Protein AF-A0A7X6W553-F1 (afdb_monomer)

Solvent-accessible surface area (backbone atoms only — not comparable to full-atom values): 21165 Å² total; per-residue (Å²): 138,84,84,76,82,78,88,76,94,62,98,65,88,68,79,84,73,53,42,66,28,44,34,28,26,66,78,38,63,44,41,37,35,33,78,38,56,78,86,68,76,78,44,33,66,35,74,41,71,69,78,64,87,86,48,66,31,33,36,40,68,62,33,72,60,59,54,52,56,39,52,49,51,41,48,56,46,36,59,49,43,71,76,43,79,86,41,65,69,61,46,54,59,47,50,51,53,36,52,54,33,46,55,48,46,48,49,30,47,49,54,52,29,51,31,37,57,71,68,26,40,39,63,48,63,41,47,49,64,56,32,48,53,46,52,50,39,26,47,73,75,31,45,52,22,65,56,55,17,62,76,69,74,50,68,59,50,56,49,43,25,47,51,53,15,58,76,72,73,44,93,67,51,66,60,59,41,62,50,77,66,47,86,94,47,46,66,74,62,48,69,72,44,59,44,58,63,34,50,28,49,54,41,48,46,37,46,52,35,63,67,40,70,78,34,69,78,45,56,62,48,26,42,58,63,29,46,48,50,50,49,50,53,51,50,34,50,68,73,31,35,46,62,60,41,60,39,77,48,80,77,50,59,81,82,37,65,87,54,89,48,72,84,24,72,36,41,45,51,50,44,55,50,54,55,50,51,51,51,51,54,52,47,51,68,62,46,75,78,54,79,90,70,89,72,85,90,84,79,83,89,66,85,76,72,51,74,58,41,52,57,53,47,70,61,51,40,63,54,38,53,55,19,52,53,29,46,72,46,101,37,75,67,46,22,53,52,11,54,50,49,43,51,52,52,48,51,52,52,52,53,34,29,74,74,63,69,28,59,86,82,59,79,58,66,77,73,63,70,85,80,83,126

Nearest PDB structures (foldseek):
  7xgf-assembly2_D  TM=3.061E-01  e=1.290E+00  synthetic construct
  3f3f-assembly1_D  TM=1.150E-01  e=9.576E-02  Saccharomyces cerevisiae
  3f3p-assembly3_K  TM=1.066E-01  e=3.256E-01  Saccharomyces cerevisiae

Sequence (373 aa):
MIMLSAFSGSSDRQPDNRRVALLKSLTTNNRFYLLVDPDSGLKNADTIERFPEESVLGIAYPCLEDGLNDFAIIRSTFETLDQFPDDEELRTELMEIIADAQRKLVLRLEELRDRISDGQAHFLGTDLEEFKGHIVNLATKGVPRKTLDSMMKLDIFETVASTEALLKGDFAPEFVYIYEPLPENPLDELLQMPPRPFIGRIFDDVLKSVLAEENYGDRHIFDRNVFQKFVALMFVNYATTDPVFYGTNKADYGVSADKDMDQTPLYVAVGKALRLLERQRQQELQGQGESPQEAPSAAADAPELSPTDQLVLARLLPICDTARILVTLDNGRARECGEYILREVHHLFTDLQEIGVMSSGAPSPVEQDYRDE

Radius of gyration: 24.52 Å; Cα contacts (8 Å, |Δi|>4): 426; chains: 1; bounding box: 60×55×69 Å

Structure (mmCIF, N/CA/C/O backbone):
data_AF-A0A7X6W553-F1
#
_entry.id   AF-A0A7X6W553-F1
#
loop_
_atom_site.group_PDB
_atom_site.id
_atom_site.type_symbol
_atom_site.label_atom_id
_atom_site.label_alt_id
_atom_site.label_comp_id
_atom_site.label_asym_id
_atom_site.label_entity_id
_atom_site.label_seq_id
_atom_site.pdbx_PDB_ins_code
_atom_site.Cartn_x
_atom_site.Cartn_y
_atom_site.Cartn_z
_atom_site.occupancy
_atom_site.B_iso_or_equiv
_atom_site.auth_seq_id
_atom_site.auth_comp_id
_atom_site.auth_asym_id
_atom_site.auth_atom_id
_atom_site.pdbx_PDB_model_num
ATOM 1 N N . MET A 1 1 ? 7.624 18.822 22.756 1.00 33.53 1 MET A N 1
ATOM 2 C CA . MET A 1 1 ? 7.586 17.651 23.656 1.00 33.53 1 MET A CA 1
ATOM 3 C C . MET A 1 1 ? 6.146 17.483 24.118 1.00 33.53 1 MET A C 1
ATOM 5 O O . MET A 1 1 ? 5.726 18.156 25.049 1.00 33.53 1 MET A O 1
ATOM 9 N N . ILE A 1 2 ? 5.360 16.712 23.367 1.00 33.88 2 ILE A N 1
ATOM 10 C CA . ILE A 1 2 ? 3.955 16.433 23.687 1.00 33.88 2 ILE A CA 1
ATOM 11 C C . ILE A 1 2 ? 3.977 15.310 24.728 1.00 33.88 2 ILE A C 1
ATOM 13 O O . ILE A 1 2 ? 4.440 14.213 24.427 1.00 33.88 2 ILE A O 1
ATOM 17 N N . MET A 1 3 ? 3.571 15.601 25.966 1.00 29.91 3 MET A N 1
ATOM 18 C CA . MET A 1 3 ? 3.356 14.566 26.979 1.00 29.91 3 MET A CA 1
ATOM 19 C C . MET A 1 3 ? 2.034 13.866 26.665 1.00 29.91 3 MET A C 1
ATOM 21 O O . MET A 1 3 ? 0.974 14.360 27.033 1.00 29.91 3 MET A O 1
ATOM 25 N N . LEU A 1 4 ? 2.108 12.730 25.974 1.00 46.38 4 LEU A N 1
ATOM 26 C CA . LEU A 1 4 ? 1.035 11.741 25.985 1.00 46.38 4 LEU A CA 1
ATOM 27 C C . LEU A 1 4 ? 1.175 10.958 27.292 1.00 46.38 4 LEU A C 1
ATOM 29 O O . LEU A 1 4 ? 2.243 10.425 27.600 1.00 46.38 4 LEU A O 1
ATOM 33 N N . SER A 1 5 ? 0.135 11.002 28.117 1.00 39.00 5 SER A N 1
ATOM 34 C CA . SER A 1 5 ? 0.134 10.446 29.466 1.00 39.00 5 SER A CA 1
ATOM 35 C C . SER A 1 5 ? 0.414 8.945 29.466 1.00 39.00 5 SER A C 1
ATOM 37 O O . SER A 1 5 ? -0.262 8.166 28.799 1.00 39.00 5 SER A O 1
ATOM 39 N N . ALA A 1 6 ? 1.400 8.545 30.269 1.00 42.78 6 ALA A N 1
ATOM 40 C CA . ALA A 1 6 ? 1.657 7.155 30.604 1.00 42.78 6 ALA A CA 1
ATOM 41 C C . ALA A 1 6 ? 0.469 6.563 31.383 1.00 42.78 6 ALA A C 1
ATOM 43 O O . ALA A 1 6 ? -0.062 7.186 32.304 1.00 42.78 6 ALA A O 1
ATOM 44 N N . PHE A 1 7 ? 0.083 5.348 30.998 1.00 49.06 7 PHE A N 1
ATOM 45 C CA . PHE A 1 7 ? -1.003 4.556 31.567 1.00 49.06 7 PHE A CA 1
ATOM 46 C C . PHE A 1 7 ? -0.912 4.448 33.099 1.00 49.06 7 PHE A C 1
ATOM 48 O O . PHE A 1 7 ? 0.027 3.857 33.632 1.00 49.06 7 PHE A O 1
ATOM 55 N N . SER A 1 8 ? -1.922 4.952 33.817 1.00 39.03 8 SER A N 1
ATOM 56 C CA . SER A 1 8 ? -2.126 4.646 35.236 1.00 39.03 8 SER A CA 1
ATOM 57 C C . SER A 1 8 ? -3.220 3.588 35.384 1.00 39.03 8 SER A C 1
ATOM 59 O O . SER A 1 8 ? -4.385 3.842 35.074 1.00 39.03 8 SER A O 1
ATOM 61 N N . GLY A 1 9 ? -2.853 2.405 35.874 1.00 45.38 9 GLY A N 1
ATOM 62 C CA . GLY A 1 9 ? -3.803 1.351 36.215 1.00 45.38 9 GLY A CA 1
ATOM 63 C C . GLY A 1 9 ? -4.669 1.755 37.408 1.00 45.38 9 GLY A C 1
ATOM 64 O O . GLY A 1 9 ? -4.201 1.757 38.544 1.00 45.38 9 GLY A O 1
ATOM 65 N N . SER A 1 10 ? -5.939 2.071 37.162 1.00 38.12 10 SER A N 1
ATOM 66 C CA . SER A 1 10 ? -6.980 2.050 38.190 1.00 38.12 10 SER A CA 1
ATOM 67 C C . SER A 1 10 ? -8.259 1.462 37.600 1.00 38.12 10 SER A C 1
ATOM 69 O O . SER A 1 10 ? -8.643 1.771 36.475 1.00 38.12 10 SER A O 1
ATOM 71 N N . SER A 1 11 ? -8.865 0.539 38.339 1.00 43.06 11 SER A N 1
ATOM 72 C CA . SER A 1 11 ? -9.941 -0.364 37.926 1.00 43.06 11 SER A CA 1
ATOM 73 C C . SER A 1 11 ? -11.335 0.276 37.907 1.00 43.06 11 SER A C 1
ATOM 75 O O . SER A 1 11 ? -12.317 -0.401 38.200 1.00 43.06 11 SER A O 1
ATOM 77 N N . ASP A 1 12 ? -11.433 1.554 37.548 1.00 45.81 12 ASP A N 1
ATOM 78 C CA . ASP A 1 12 ? -12.690 2.183 37.144 1.00 45.81 12 ASP A CA 1
ATOM 79 C C . ASP A 1 12 ? -12.645 2.330 35.624 1.00 45.81 12 ASP A C 1
ATOM 81 O O . ASP A 1 12 ? -11.841 3.098 35.094 1.00 45.81 12 ASP A O 1
ATOM 85 N N . ARG A 1 13 ? -13.473 1.562 34.899 1.00 58.28 13 ARG A N 1
ATOM 86 C CA . ARG A 1 13 ? -13.620 1.691 33.439 1.00 58.28 13 ARG A CA 1
ATOM 87 C C . ARG A 1 13 ? -14.301 3.023 33.131 1.00 58.28 13 ARG A C 1
ATOM 89 O O . ARG A 1 13 ? -15.492 3.064 32.826 1.00 58.28 13 ARG A O 1
ATOM 96 N N . GLN A 1 14 ? -13.551 4.116 33.233 1.00 65.31 14 GLN A N 1
ATOM 97 C CA . GLN A 1 14 ? -13.945 5.366 32.611 1.00 65.31 14 GLN A CA 1
ATOM 98 C C . GLN A 1 14 ? -14.180 5.096 31.119 1.00 65.31 14 GLN A C 1
ATOM 100 O O . GLN A 1 14 ? -13.409 4.349 30.506 1.00 65.31 14 GLN A O 1
ATOM 105 N N . PRO A 1 15 ? -15.261 5.642 30.538 1.00 80.06 15 PRO A N 1
ATOM 106 C CA . PRO A 1 15 ? -15.496 5.527 29.109 1.00 80.06 15 PRO A CA 1
ATOM 107 C C . PRO A 1 15 ? -14.290 6.097 28.356 1.00 80.06 15 PRO A C 1
ATOM 109 O O . PRO A 1 15 ? -13.812 7.189 28.663 1.00 80.06 15 PRO A O 1
ATOM 112 N N . ASP A 1 16 ? -13.779 5.326 27.396 1.00 88.94 16 ASP A N 1
ATOM 113 C CA . ASP A 1 16 ? -12.673 5.752 26.546 1.00 88.94 16 ASP A CA 1
ATOM 114 C C . ASP A 1 16 ? -13.148 6.862 25.603 1.00 88.94 16 ASP A C 1
ATOM 116 O O . ASP A 1 16 ? -13.766 6.605 24.568 1.00 88.94 16 ASP A O 1
ATOM 120 N N . ASN A 1 17 ? -12.857 8.102 25.991 1.00 91.31 17 ASN A N 1
ATOM 121 C CA . ASN A 1 17 ? -13.250 9.305 25.266 1.00 91.31 17 ASN A CA 1
ATOM 122 C C . ASN A 1 17 ? -12.250 9.697 24.166 1.00 91.31 17 ASN A C 1
ATOM 124 O O . ASN A 1 17 ? -12.419 10.749 23.548 1.00 91.31 17 ASN A O 1
ATOM 128 N N . ARG A 1 18 ? -11.202 8.897 23.917 1.00 94.88 18 ARG A N 1
ATOM 129 C CA . ARG A 1 18 ? -10.254 9.164 22.827 1.00 94.88 18 ARG A CA 1
ATOM 130 C C . ARG A 1 18 ? -10.969 9.101 21.487 1.00 94.88 18 ARG A C 1
ATOM 132 O O . ARG A 1 18 ? -11.851 8.264 21.275 1.00 94.88 18 ARG A O 1
ATOM 139 N N . ARG A 1 19 ? -10.567 9.969 20.566 1.00 94.81 19 ARG A N 1
ATOM 140 C CA . ARG A 1 19 ? -11.129 10.057 19.211 1.00 94.81 19 ARG A CA 1
ATOM 141 C C . ARG A 1 19 ? -10.132 9.557 18.178 1.00 94.81 19 ARG A C 1
ATOM 143 O O . ARG A 1 19 ? -8.942 9.469 18.456 1.00 94.81 19 ARG A O 1
ATOM 150 N N . VAL A 1 20 ? -10.610 9.246 16.981 1.00 95.62 20 VAL A N 1
ATOM 151 C CA . VAL A 1 20 ? -9.743 8.827 15.876 1.00 95.62 20 VAL A CA 1
ATOM 152 C C . VAL A 1 20 ? -9.175 10.057 15.177 1.00 95.62 20 VAL A C 1
ATOM 154 O O . VAL A 1 20 ? -9.920 10.966 14.817 1.00 95.62 20 VAL A O 1
ATOM 157 N N . ALA A 1 21 ? -7.866 10.060 14.939 1.00 94.94 21 ALA A N 1
ATOM 158 C CA . ALA A 1 21 ? -7.210 11.027 14.074 1.00 94.94 21 ALA A CA 1
ATOM 159 C C . ALA A 1 21 ? -6.396 10.324 12.982 1.00 94.94 21 ALA A C 1
ATOM 161 O O . ALA A 1 21 ? -5.685 9.361 13.264 1.00 94.94 21 ALA A O 1
ATOM 162 N N . LEU A 1 22 ? -6.476 10.830 11.748 1.00 95.38 22 LEU A N 1
ATOM 163 C CA . LEU A 1 22 ? -5.535 10.502 10.675 1.00 95.38 22 LEU A CA 1
ATOM 164 C C . LEU A 1 22 ? -4.403 11.526 10.704 1.00 95.38 22 LEU A C 1
ATOM 166 O O . LEU A 1 22 ? -4.621 12.685 10.350 1.00 95.38 22 LEU A O 1
ATOM 170 N N . LEU A 1 23 ? -3.216 11.109 11.128 1.00 95.31 23 LEU A N 1
ATOM 171 C CA . LEU A 1 23 ? -2.047 11.984 11.239 1.00 95.31 23 LEU A CA 1
ATOM 172 C C . LEU A 1 23 ? -1.031 11.646 10.153 1.00 95.31 23 LEU A C 1
ATOM 174 O O . LEU A 1 23 ? -1.025 10.530 9.638 1.00 95.31 23 LEU A O 1
ATOM 178 N N . LYS A 1 24 ? -0.160 12.599 9.819 1.00 95.50 24 LYS A N 1
ATOM 179 C CA . LYS A 1 24 ? 0.941 12.426 8.865 1.00 95.50 24 LYS A CA 1
ATOM 180 C C . LYS A 1 24 ? 2.297 12.607 9.552 1.00 95.50 24 LYS A C 1
ATOM 182 O O . LYS A 1 24 ? 2.497 13.587 10.258 1.00 95.50 24 LYS A O 1
ATOM 187 N N . SER A 1 25 ? 3.242 11.707 9.309 1.00 95.06 25 SER A N 1
ATOM 188 C CA . SER A 1 25 ? 4.642 11.851 9.727 1.00 95.06 25 SER A CA 1
ATOM 189 C C . SER A 1 25 ? 5.377 12.858 8.835 1.00 95.06 25 SER A C 1
ATOM 191 O O . SER A 1 25 ? 5.298 12.766 7.610 1.00 95.06 25 SER A O 1
ATOM 193 N N . LEU A 1 26 ? 6.120 13.801 9.421 1.00 94.25 26 LEU A N 1
ATOM 194 C CA . LEU A 1 26 ? 7.012 14.707 8.684 1.00 94.25 26 LEU A CA 1
ATOM 195 C C . LEU A 1 26 ? 8.190 13.960 8.071 1.00 94.25 26 LEU A C 1
ATOM 197 O O . LEU A 1 26 ? 8.606 14.281 6.961 1.00 94.25 26 LEU A O 1
ATOM 201 N N . THR A 1 27 ? 8.729 12.983 8.798 1.00 92.31 27 THR A N 1
ATOM 202 C CA . THR A 1 27 ? 9.955 12.285 8.408 1.00 92.31 27 THR A CA 1
ATOM 203 C C . THR A 1 27 ? 9.730 11.371 7.209 1.00 92.31 27 THR A C 1
ATOM 205 O O . THR A 1 27 ? 10.542 11.342 6.292 1.00 92.31 27 THR A O 1
ATOM 208 N N . THR A 1 28 ? 8.621 10.638 7.202 1.00 93.88 28 THR A N 1
ATOM 209 C CA . THR A 1 28 ? 8.372 9.552 6.238 1.00 93.88 28 THR A CA 1
ATOM 210 C C . THR A 1 28 ? 7.208 9.847 5.301 1.00 93.88 28 THR A C 1
ATOM 212 O O . THR A 1 28 ? 6.971 9.109 4.351 1.00 93.88 28 THR A O 1
ATOM 215 N N . ASN A 1 29 ? 6.442 10.910 5.572 1.00 93.31 29 ASN A N 1
ATOM 216 C CA . ASN A 1 29 ? 5.175 11.216 4.909 1.00 93.31 29 ASN A CA 1
ATOM 217 C C . ASN A 1 29 ? 4.116 10.103 5.000 1.00 93.31 29 ASN A C 1
ATOM 219 O O . ASN A 1 29 ? 3.092 10.202 4.316 1.00 93.31 29 ASN A O 1
ATOM 223 N N . ASN A 1 30 ? 4.316 9.075 5.833 1.00 95.00 30 ASN A N 1
ATOM 224 C CA . ASN A 1 30 ? 3.291 8.076 6.113 1.00 95.00 30 ASN A CA 1
ATOM 225 C C . ASN A 1 30 ? 2.135 8.691 6.879 1.00 95.00 30 ASN A C 1
ATOM 227 O O . ASN A 1 30 ? 2.330 9.543 7.752 1.00 95.00 30 ASN A O 1
ATOM 231 N N . ARG A 1 31 ? 0.933 8.218 6.564 1.00 95.06 31 ARG A N 1
ATOM 232 C CA . ARG A 1 31 ? -0.252 8.484 7.358 1.00 95.06 31 ARG A CA 1
ATOM 233 C C . ARG A 1 31 ? -0.656 7.236 8.116 1.00 95.06 31 ARG A C 1
ATOM 235 O O . ARG A 1 31 ? -0.542 6.135 7.590 1.00 95.06 31 ARG A O 1
ATOM 242 N N . PHE A 1 32 ? -1.134 7.435 9.336 1.00 96.62 32 PHE A N 1
ATOM 243 C CA . PHE A 1 32 ? -1.727 6.378 10.144 1.00 96.62 32 PHE A CA 1
ATOM 244 C C . PHE A 1 32 ? -2.923 6.922 10.912 1.00 96.62 32 PHE A C 1
ATOM 246 O O . PHE A 1 32 ? -2.937 8.082 11.343 1.00 96.62 32 PHE A O 1
ATOM 253 N N . TYR A 1 33 ? -3.907 6.055 11.108 1.00 96.38 33 TYR A N 1
ATOM 254 C CA . TYR A 1 33 ? -4.983 6.283 12.055 1.00 96.38 33 TYR A CA 1
ATOM 255 C C . TYR A 1 33 ? -4.516 5.955 13.473 1.00 96.38 33 TYR A C 1
ATOM 257 O O . TYR A 1 33 ? -3.865 4.936 13.698 1.00 96.38 33 TYR A O 1
ATOM 265 N N . LEU A 1 34 ? -4.871 6.803 14.433 1.00 96.69 34 LEU A N 1
ATOM 266 C CA . LEU A 1 34 ? -4.504 6.666 15.842 1.00 96.69 34 LEU A CA 1
ATOM 267 C C . LEU A 1 34 ? -5.656 7.141 16.736 1.00 96.69 34 LEU A C 1
ATOM 269 O O . LEU A 1 34 ? -6.391 8.060 16.371 1.00 96.69 34 LEU A O 1
ATOM 273 N N . LEU A 1 35 ? -5.789 6.547 17.923 1.00 96.94 35 LEU A N 1
ATOM 274 C CA . LEU A 1 35 ? -6.622 7.089 18.997 1.00 96.94 35 LEU A CA 1
ATOM 275 C C . LEU A 1 35 ? -5.865 8.203 19.725 1.00 96.94 35 LEU A C 1
ATOM 277 O O . LEU A 1 35 ? -4.806 7.964 20.301 1.00 96.94 35 LEU A O 1
ATOM 281 N N . VAL A 1 36 ? -6.412 9.415 19.706 1.00 95.38 36 VAL A N 1
ATOM 282 C CA . VAL A 1 36 ? -5.812 10.595 20.337 1.00 95.38 36 VAL A CA 1
ATOM 283 C C . VAL A 1 36 ? -6.658 11.085 21.503 1.00 95.38 36 VAL A C 1
ATOM 285 O O . VAL A 1 36 ? -7.893 11.080 21.446 1.00 95.38 36 VAL A O 1
ATOM 288 N N . ASP A 1 37 ? -5.982 11.545 22.555 1.00 93.44 37 ASP A N 1
ATOM 289 C CA . ASP A 1 37 ? -6.641 12.201 23.680 1.00 93.44 37 ASP A CA 1
ATOM 290 C C . ASP A 1 37 ? -7.328 13.492 23.208 1.00 93.44 37 ASP A C 1
ATOM 292 O O . ASP A 1 37 ? -6.720 14.258 22.445 1.00 93.44 37 ASP A O 1
ATOM 296 N N . PRO A 1 38 ? -8.563 13.782 23.662 1.00 89.50 38 PRO A N 1
ATOM 297 C CA . PRO A 1 38 ? -9.272 15.009 23.293 1.00 89.50 38 PRO A CA 1
ATOM 298 C C . PRO A 1 38 ? -8.474 16.282 23.603 1.00 89.50 38 PRO A C 1
ATOM 300 O O . PRO A 1 38 ? -8.513 17.240 22.832 1.00 89.50 38 PRO A O 1
ATOM 303 N N . ASP A 1 39 ? -7.693 16.256 24.686 1.00 92.31 39 ASP A N 1
ATOM 304 C CA . ASP A 1 39 ? -6.893 17.388 25.166 1.00 92.31 39 ASP A CA 1
ATOM 305 C C . ASP A 1 39 ? -5.498 17.480 24.519 1.00 92.31 39 ASP A C 1
ATOM 307 O O . ASP A 1 39 ? -4.747 18.415 24.792 1.00 92.31 39 ASP A O 1
ATOM 311 N N . SER A 1 40 ? -5.132 16.541 23.634 1.00 91.38 40 SER A N 1
ATOM 312 C CA . SER A 1 40 ? -3.814 16.523 22.971 1.00 91.38 40 SER A CA 1
ATOM 313 C C . SER A 1 40 ? -3.586 17.704 22.020 1.00 91.38 40 SER A C 1
ATOM 315 O O . SER A 1 40 ? -2.450 17.989 21.642 1.00 91.38 40 SER A O 1
ATOM 317 N N . GLY A 1 41 ? -4.665 18.369 21.593 1.00 92.38 41 GLY A N 1
ATOM 318 C CA . GLY A 1 41 ? -4.642 19.417 20.573 1.00 92.38 41 GLY A CA 1
ATOM 319 C C . GLY A 1 41 ? -4.446 18.905 19.140 1.00 92.38 41 GLY A C 1
ATOM 320 O O . GLY A 1 41 ? -4.567 19.703 18.214 1.00 92.38 41 GLY A O 1
ATOM 321 N N . LEU A 1 42 ? -4.196 17.604 18.948 1.00 93.88 42 LEU A N 1
ATOM 322 C CA . LEU A 1 42 ? -4.029 16.983 17.633 1.00 93.88 42 LEU A CA 1
ATOM 323 C C . LEU A 1 42 ? -5.371 16.875 16.914 1.00 93.88 42 LEU A C 1
ATOM 325 O O . LEU A 1 42 ? -6.369 16.459 17.510 1.00 93.88 42 LEU A O 1
ATOM 329 N N . LYS A 1 43 ? -5.391 17.222 15.628 1.00 92.81 43 LYS A N 1
ATOM 330 C CA . LYS A 1 43 ? -6.551 17.196 14.732 1.00 92.81 43 LYS A CA 1
ATOM 331 C C . LYS A 1 43 ? -6.355 16.257 13.547 1.00 92.81 43 LYS A C 1
ATOM 333 O O . LYS A 1 43 ? -5.265 15.776 13.264 1.00 92.81 43 LYS A O 1
ATOM 338 N N . ASN A 1 44 ? -7.453 15.980 12.848 1.00 91.25 44 ASN A N 1
ATOM 339 C CA . ASN A 1 44 ? -7.401 15.230 11.599 1.00 91.25 44 ASN A CA 1
ATOM 340 C C . ASN A 1 44 ? -6.557 15.954 10.554 1.00 91.25 44 ASN A C 1
ATOM 342 O O . ASN A 1 44 ? -6.639 17.172 10.429 1.00 91.25 44 ASN A O 1
ATOM 346 N N . ALA A 1 45 ? -5.789 15.183 9.787 1.00 90.50 45 ALA A N 1
ATOM 347 C CA . ALA A 1 45 ? -4.824 15.661 8.803 1.00 90.50 45 ALA A CA 1
ATOM 348 C C . ALA A 1 45 ? -3.667 16.504 9.376 1.00 90.50 45 ALA A C 1
ATOM 350 O O . ALA A 1 45 ? -2.874 17.038 8.595 1.00 90.50 45 ALA A O 1
ATOM 351 N N . ASP A 1 46 ? -3.518 16.586 10.704 1.00 94.62 46 ASP A N 1
ATOM 352 C CA . ASP A 1 46 ? -2.336 17.197 11.302 1.00 94.62 46 ASP A CA 1
ATOM 353 C C . ASP A 1 46 ? -1.077 16.414 10.943 1.00 94.62 46 ASP A C 1
ATOM 355 O O . ASP A 1 46 ? -1.082 15.224 10.609 1.00 94.62 46 ASP A O 1
ATOM 359 N N . THR A 1 47 ? 0.034 17.128 11.021 1.00 95.69 47 THR A N 1
ATOM 360 C CA . THR A 1 47 ? 1.352 16.607 10.715 1.00 95.69 47 THR A CA 1
ATOM 361 C C . THR A 1 47 ? 2.205 16.634 11.980 1.00 95.69 47 THR A C 1
ATOM 363 O O . THR A 1 47 ? 2.296 17.658 12.655 1.00 95.69 47 THR A O 1
ATOM 366 N N . ILE A 1 48 ? 2.811 15.498 12.309 1.00 96.06 48 ILE A N 1
ATOM 367 C CA . ILE A 1 48 ? 3.636 15.290 13.501 1.00 96.06 48 ILE A CA 1
ATOM 368 C C . ILE A 1 48 ? 5.053 14.900 13.092 1.00 96.06 48 ILE A C 1
ATOM 370 O O . ILE A 1 48 ? 5.267 14.379 12.003 1.00 96.06 48 ILE A O 1
ATOM 374 N N . GLU A 1 49 ? 6.030 15.130 13.965 1.00 94.50 49 GLU A N 1
ATOM 375 C CA . GLU A 1 49 ? 7.423 14.767 13.681 1.00 94.50 49 GLU A CA 1
ATOM 376 C C . GLU A 1 49 ? 7.589 13.251 13.510 1.00 94.50 49 GLU A C 1
ATOM 378 O O . GLU A 1 49 ? 8.046 12.797 12.466 1.00 94.50 49 GLU A O 1
ATOM 383 N N . ARG A 1 50 ? 7.144 12.469 14.503 1.00 93.00 50 ARG A N 1
ATOM 384 C CA . ARG A 1 50 ? 7.190 11.002 14.500 1.00 93.00 50 ARG A CA 1
ATOM 385 C C . ARG A 1 50 ? 6.031 10.441 15.322 1.00 93.00 50 ARG A C 1
ATOM 387 O O . ARG A 1 50 ? 5.654 11.030 16.336 1.00 93.00 50 ARG A O 1
ATOM 394 N N . PHE A 1 51 ? 5.489 9.294 14.912 1.00 94.81 51 PHE A N 1
ATOM 395 C CA . PHE A 1 51 ? 4.519 8.559 15.728 1.00 94.81 51 PHE A CA 1
ATOM 396 C C . PHE A 1 51 ? 5.205 7.919 16.944 1.00 94.81 51 PHE A C 1
ATOM 398 O O . PHE A 1 51 ? 6.303 7.371 16.775 1.00 94.81 51 PHE A O 1
ATOM 405 N N . PRO A 1 52 ? 4.579 7.934 18.137 1.00 92.50 52 PRO A N 1
ATOM 406 C CA . PRO A 1 52 ? 5.134 7.272 19.314 1.00 92.50 52 PRO A CA 1
ATOM 407 C C . PRO A 1 52 ? 5.392 5.782 19.054 1.00 92.50 52 PRO A C 1
ATOM 409 O O . PRO A 1 52 ? 4.639 5.131 18.331 1.00 92.50 52 PRO A O 1
ATOM 412 N N . GLU A 1 53 ? 6.462 5.243 19.637 1.00 89.50 53 GLU A N 1
ATOM 413 C CA . GLU A 1 53 ? 6.871 3.846 19.413 1.00 89.50 53 GLU A CA 1
ATOM 414 C C . GLU A 1 53 ? 5.847 2.859 19.990 1.00 89.50 53 GLU A C 1
ATOM 416 O O . GLU A 1 53 ? 5.580 1.828 19.398 1.00 89.50 53 GLU A O 1
ATOM 421 N N . GLU A 1 54 ? 5.167 3.214 21.078 1.00 90.00 54 GLU A N 1
ATOM 422 C CA . GLU A 1 54 ? 4.184 2.322 21.703 1.00 90.00 54 GLU A CA 1
ATOM 423 C C . GLU A 1 54 ? 2.765 2.443 21.139 1.00 90.00 54 GLU A C 1
ATOM 425 O O . GLU A 1 54 ? 1.864 1.725 21.575 1.00 90.00 54 GLU A O 1
ATOM 430 N N . SER A 1 55 ? 2.530 3.334 20.176 1.00 93.81 55 SER A N 1
ATOM 431 C CA . SER A 1 55 ? 1.192 3.556 19.628 1.00 93.81 55 SER A CA 1
ATOM 432 C C . SER A 1 55 ? 0.708 2.377 18.783 1.00 93.81 55 SER A C 1
ATOM 434 O O . SER A 1 55 ? 1.443 1.853 17.951 1.00 93.81 55 SER A O 1
ATOM 436 N N . VAL A 1 56 ? -0.566 2.009 18.951 1.00 96.94 56 VAL A N 1
ATOM 437 C CA . VAL A 1 56 ? -1.277 1.142 18.002 1.00 96.94 56 VAL A CA 1
ATOM 438 C C . VAL A 1 56 ? -1.760 2.000 16.837 1.00 96.94 56 VAL A C 1
ATOM 440 O O . VAL A 1 56 ? -2.472 2.987 17.030 1.00 96.94 56 VAL A O 1
ATOM 443 N N . LEU A 1 57 ? -1.352 1.626 15.631 1.00 97.56 57 LEU A N 1
ATOM 444 C CA . LEU A 1 57 ? -1.540 2.392 14.408 1.00 97.56 57 LEU A CA 1
ATOM 445 C C . LEU A 1 57 ? -2.395 1.614 13.410 1.00 97.56 57 LEU A C 1
ATOM 447 O O . LEU A 1 57 ? -2.201 0.421 13.172 1.00 97.56 57 LEU A O 1
ATOM 451 N N . GLY A 1 58 ? -3.335 2.318 12.795 1.00 96.62 58 GLY A N 1
ATOM 452 C CA . GLY A 1 58 ? -4.215 1.787 11.768 1.00 96.62 58 GLY A CA 1
ATOM 453 C C . GLY A 1 58 ? -3.755 2.175 10.371 1.00 96.62 58 GLY A C 1
ATOM 454 O O . GLY A 1 58 ? -3.565 3.358 10.085 1.00 96.62 58 GLY A O 1
ATOM 455 N N . ILE A 1 59 ? -3.639 1.184 9.495 1.00 94.06 59 ILE A N 1
ATOM 456 C CA . ILE A 1 59 ? -3.461 1.337 8.054 1.00 94.06 59 ILE A CA 1
ATOM 457 C C . ILE A 1 59 ? -4.827 1.087 7.412 1.00 94.06 59 ILE A C 1
ATOM 459 O O . ILE A 1 59 ? -5.329 -0.033 7.409 1.00 94.06 59 ILE A O 1
ATOM 463 N N . ALA A 1 60 ? -5.430 2.141 6.881 1.00 86.62 60 ALA A N 1
ATOM 464 C CA . ALA A 1 60 ? -6.633 2.089 6.052 1.00 86.62 60 ALA A CA 1
ATOM 465 C C . ALA A 1 60 ? -6.462 3.077 4.892 1.00 86.62 60 ALA A C 1
ATOM 467 O O . ALA A 1 60 ? -5.422 3.736 4.793 1.00 86.62 60 ALA A O 1
ATOM 468 N N . TYR A 1 61 ? -7.451 3.211 4.012 1.00 75.12 61 TYR A N 1
ATOM 469 C CA . TYR A 1 61 ? -7.404 4.248 2.981 1.00 75.12 61 TYR A CA 1
ATOM 470 C C . TYR A 1 61 ? -7.202 5.642 3.615 1.00 75.12 61 TYR A C 1
ATOM 472 O O . TYR A 1 61 ? -7.919 5.947 4.567 1.00 75.12 61 TYR A O 1
ATOM 480 N N . PRO A 1 62 ? -6.260 6.497 3.148 1.00 71.75 62 PRO A N 1
ATOM 481 C CA . PRO A 1 62 ? -5.408 6.384 1.951 1.00 71.75 62 PRO A CA 1
ATOM 482 C C . PRO A 1 62 ? -3.931 5.988 2.222 1.00 71.75 62 PRO A C 1
ATOM 484 O O . PRO A 1 62 ? -3.052 6.303 1.426 1.00 71.75 62 PRO A O 1
ATOM 487 N N . CYS A 1 63 ? -3.603 5.336 3.342 1.00 81.06 63 CYS A N 1
ATOM 488 C CA . CYS A 1 63 ? -2.226 5.243 3.861 1.00 81.06 63 CYS A CA 1
ATOM 489 C C . CYS A 1 63 ? -1.196 4.626 2.887 1.00 81.06 63 CYS A C 1
ATOM 491 O O . CYS A 1 63 ? -0.081 5.133 2.790 1.00 81.06 63 CYS A O 1
ATOM 493 N N . LEU A 1 64 ? -1.554 3.569 2.142 1.00 86.75 64 LEU A N 1
ATOM 494 C CA . LEU A 1 64 ? -0.670 2.999 1.111 1.00 86.75 64 LEU A CA 1
ATOM 495 C C . LEU A 1 64 ? -0.622 3.848 -0.169 1.00 86.75 64 LEU A C 1
ATOM 497 O O . LEU A 1 64 ? 0.414 3.896 -0.830 1.00 86.75 64 LEU A O 1
ATOM 501 N N . GLU A 1 65 ? -1.711 4.541 -0.516 1.00 86.75 65 GLU A N 1
ATOM 502 C CA . GLU A 1 65 ? -1.769 5.371 -1.728 1.00 86.75 65 GLU A CA 1
ATOM 503 C C . GLU A 1 65 ? -0.805 6.551 -1.670 1.00 86.75 65 GLU A C 1
ATOM 505 O O . GLU A 1 65 ? -0.337 7.016 -2.704 1.00 86.75 65 GLU A O 1
ATOM 510 N N . ASP A 1 66 ? -0.448 7.007 -0.469 1.00 85.19 66 ASP A N 1
ATOM 511 C CA . ASP A 1 66 ? 0.527 8.080 -0.308 1.00 85.19 66 ASP A CA 1
ATOM 512 C C . ASP A 1 66 ? 1.901 7.730 -0.898 1.00 85.19 66 ASP A C 1
ATOM 514 O O . ASP A 1 66 ? 2.618 8.644 -1.313 1.00 85.19 66 ASP A O 1
ATOM 518 N N . GLY A 1 67 ? 2.246 6.439 -0.990 1.00 86.81 67 GLY A N 1
ATOM 519 C CA . GLY A 1 67 ? 3.448 5.972 -1.681 1.00 86.81 67 GLY A CA 1
ATOM 520 C C . GLY A 1 67 ? 3.390 6.165 -3.198 1.00 86.81 67 GLY A C 1
ATOM 521 O O . GLY A 1 67 ? 4.423 6.430 -3.808 1.00 86.81 67 GLY A O 1
ATOM 522 N N . LEU A 1 68 ? 2.199 6.127 -3.815 1.00 91.56 68 LEU A N 1
ATOM 523 C CA . LEU A 1 68 ? 2.034 6.297 -5.268 1.00 91.56 68 LEU A CA 1
ATOM 524 C C . LEU A 1 68 ? 2.535 7.656 -5.767 1.00 91.56 68 LEU A C 1
ATOM 526 O O . LEU A 1 68 ? 2.948 7.758 -6.918 1.00 91.56 68 LEU A O 1
ATOM 530 N N . ASN A 1 69 ? 2.545 8.683 -4.913 1.00 90.81 69 ASN A N 1
ATOM 531 C CA . ASN A 1 69 ? 3.093 9.991 -5.272 1.00 90.81 69 ASN A CA 1
ATOM 532 C C . ASN A 1 69 ? 4.601 9.918 -5.551 1.00 90.81 69 ASN A C 1
ATOM 534 O O . ASN A 1 69 ? 5.067 10.514 -6.519 1.00 90.81 69 ASN A O 1
ATOM 538 N N . ASP A 1 70 ? 5.354 9.172 -4.737 1.00 93.81 70 ASP A N 1
ATOM 539 C CA . ASP A 1 70 ? 6.800 9.007 -4.914 1.00 93.81 70 ASP A CA 1
ATOM 540 C C . ASP A 1 70 ? 7.093 8.202 -6.201 1.00 93.81 70 ASP A C 1
ATOM 542 O O . ASP A 1 70 ? 7.947 8.594 -6.997 1.00 93.81 70 ASP A O 1
ATOM 546 N N . PHE A 1 71 ? 6.304 7.152 -6.481 1.00 95.12 71 PHE A N 1
ATOM 547 C CA . PHE A 1 71 ? 6.365 6.413 -7.753 1.00 95.12 71 PHE A CA 1
ATOM 548 C C . PHE A 1 71 ? 6.033 7.296 -8.967 1.00 95.12 71 PHE A C 1
ATOM 550 O O . PHE A 1 71 ? 6.718 7.228 -9.987 1.00 95.12 71 PHE A O 1
ATOM 557 N N . ALA A 1 72 ? 5.000 8.138 -8.874 1.00 94.62 72 ALA A N 1
ATOM 558 C CA . ALA A 1 72 ? 4.594 9.041 -9.950 1.00 94.62 72 ALA A CA 1
ATOM 559 C C . ALA A 1 72 ? 5.672 10.083 -10.280 1.00 94.62 72 ALA A C 1
ATOM 561 O O . ALA A 1 72 ? 5.900 10.363 -11.459 1.00 94.62 72 ALA A O 1
ATOM 562 N N . ILE A 1 73 ? 6.366 10.617 -9.267 1.00 96.69 73 ILE A N 1
ATOM 563 C CA . ILE A 1 73 ? 7.523 11.498 -9.478 1.00 96.69 73 ILE A CA 1
ATOM 564 C C . ILE A 1 73 ? 8.579 10.757 -10.302 1.00 96.69 73 ILE A C 1
ATOM 566 O O . ILE A 1 73 ? 8.897 11.208 -11.394 1.00 96.69 73 ILE A O 1
ATOM 570 N N . ILE A 1 74 ? 9.034 9.583 -9.850 1.00 97.62 74 ILE A N 1
ATOM 571 C CA . ILE A 1 74 ? 10.082 8.809 -10.542 1.00 97.62 74 ILE A CA 1
ATOM 572 C C . ILE A 1 74 ? 9.694 8.517 -11.999 1.00 97.62 74 ILE A C 1
ATOM 574 O O . ILE A 1 74 ? 10.477 8.762 -12.917 1.00 97.62 74 ILE A O 1
ATOM 578 N N . ARG A 1 75 ? 8.464 8.044 -12.234 1.00 96.31 75 ARG A N 1
ATOM 579 C CA . ARG A 1 75 ? 7.991 7.709 -13.587 1.00 96.31 75 ARG A CA 1
ATOM 580 C C . ARG A 1 75 ? 7.915 8.916 -14.504 1.00 96.31 75 ARG A C 1
ATOM 582 O O . ARG A 1 75 ? 8.419 8.847 -15.619 1.00 96.31 75 ARG A O 1
ATOM 589 N N . SER A 1 76 ? 7.307 10.008 -14.044 1.00 96.69 76 SER A N 1
ATOM 590 C CA . SER A 1 76 ? 7.191 11.232 -14.850 1.00 96.69 76 SER A CA 1
ATOM 591 C C . SER A 1 76 ? 8.560 11.855 -15.147 1.00 96.69 76 SER A C 1
ATOM 593 O O . SER A 1 76 ? 8.777 12.422 -16.221 1.00 96.69 76 SER A O 1
ATOM 595 N N . THR A 1 77 ? 9.525 11.692 -14.239 1.00 97.62 77 THR A N 1
ATOM 596 C CA . THR A 1 77 ? 10.914 12.078 -14.481 1.00 97.62 77 THR A CA 1
ATOM 597 C C . THR A 1 77 ? 11.562 11.224 -15.574 1.00 97.62 77 THR A C 1
ATOM 599 O O . THR A 1 77 ? 12.153 11.792 -16.492 1.00 97.62 77 THR A O 1
ATOM 602 N N . PHE A 1 78 ? 11.382 9.898 -15.571 1.00 97.56 78 PHE A N 1
ATOM 603 C CA . PHE A 1 78 ? 11.829 9.053 -16.689 1.00 97.56 78 PHE A CA 1
ATOM 604 C C . PHE A 1 78 ? 11.137 9.396 -18.015 1.00 97.56 78 PHE A C 1
ATOM 606 O O . PHE A 1 78 ? 11.800 9.491 -19.039 1.00 97.56 78 PHE A O 1
ATOM 613 N N . GLU A 1 79 ? 9.831 9.668 -18.005 1.00 95.19 79 GLU A N 1
ATOM 614 C CA . GLU A 1 79 ? 9.098 10.107 -19.205 1.00 95.19 79 GLU A CA 1
ATOM 615 C C . GLU A 1 79 ? 9.651 11.406 -19.798 1.00 95.19 79 GLU A C 1
ATOM 617 O O . GLU A 1 79 ? 9.564 11.631 -21.006 1.00 95.19 79 GLU A O 1
ATOM 622 N N . THR A 1 80 ? 10.201 12.271 -18.946 1.00 96.50 80 THR A N 1
ATOM 623 C CA . THR A 1 80 ? 10.885 13.489 -19.382 1.00 96.50 80 THR A CA 1
ATOM 624 C C . THR A 1 80 ? 12.248 13.143 -19.981 1.00 96.50 80 THR A C 1
ATOM 626 O O . THR A 1 80 ? 12.563 13.617 -21.067 1.00 96.50 80 THR A O 1
ATOM 629 N N . LEU A 1 81 ? 13.027 12.267 -19.337 1.00 96.31 81 LEU A N 1
ATOM 630 C CA . LEU A 1 81 ? 14.315 11.791 -19.861 1.00 96.31 81 LEU A CA 1
ATOM 631 C C . LEU A 1 81 ? 14.184 11.135 -21.243 1.00 96.31 81 LEU A C 1
ATOM 633 O O . LEU A 1 81 ? 15.004 11.393 -22.122 1.00 96.31 81 LEU A O 1
ATOM 637 N N . ASP A 1 82 ? 13.127 10.354 -21.465 1.00 94.56 82 ASP A N 1
ATOM 638 C CA . ASP A 1 82 ? 12.856 9.692 -22.746 1.00 94.56 82 ASP A CA 1
ATOM 639 C C . ASP A 1 82 ? 12.598 10.693 -23.891 1.00 94.56 82 ASP A C 1
ATOM 641 O O . ASP A 1 82 ? 12.836 10.384 -25.060 1.00 94.56 82 ASP A O 1
ATOM 645 N N . GLN A 1 83 ? 12.131 11.906 -23.574 1.00 96.81 83 GLN A N 1
ATOM 646 C CA . GLN A 1 83 ? 11.901 12.973 -24.557 1.00 96.81 83 GLN A CA 1
ATOM 647 C C . GLN A 1 83 ? 13.176 13.750 -24.912 1.00 96.81 83 GLN A C 1
ATOM 649 O O . GLN A 1 83 ? 13.223 14.382 -25.969 1.00 96.81 83 GLN A O 1
ATOM 654 N N . PHE A 1 84 ? 14.206 13.689 -24.063 1.00 96.06 84 PHE A N 1
ATOM 655 C CA . PHE A 1 84 ? 15.463 14.426 -24.215 1.00 96.06 84 PHE A CA 1
ATOM 656 C C . PHE A 1 84 ? 16.683 13.501 -24.035 1.00 96.06 84 PHE A C 1
ATOM 658 O O . PHE A 1 84 ? 17.515 13.735 -23.159 1.00 96.06 84 PHE A O 1
ATOM 665 N N . PRO A 1 85 ? 16.829 12.443 -24.858 1.00 93.94 85 PRO A N 1
ATOM 666 C CA . PRO A 1 85 ? 17.830 11.399 -24.630 1.00 93.94 85 PRO A CA 1
ATOM 667 C C . PRO A 1 85 ? 19.285 11.886 -24.726 1.00 93.94 85 PRO A C 1
ATOM 669 O O . PRO A 1 85 ? 20.150 11.284 -24.089 1.00 93.94 85 PRO A O 1
ATOM 672 N N . ASP A 1 86 ? 19.534 12.956 -25.491 1.00 96.81 86 ASP A N 1
ATOM 673 C CA . ASP A 1 86 ? 20.866 13.514 -25.773 1.00 96.81 86 ASP A CA 1
ATOM 674 C C . ASP A 1 86 ? 21.282 14.654 -24.812 1.00 96.81 86 ASP A C 1
ATOM 676 O O . ASP A 1 86 ? 22.374 15.210 -24.954 1.00 96.81 86 ASP A O 1
ATOM 680 N N . ASP A 1 87 ? 20.419 15.045 -23.864 1.00 97.44 87 ASP A N 1
ATOM 681 C CA . ASP A 1 87 ? 20.683 16.135 -22.915 1.00 97.44 87 ASP A CA 1
ATOM 682 C C . ASP A 1 87 ? 21.266 15.596 -21.597 1.00 97.44 87 ASP A C 1
ATOM 684 O O . ASP A 1 87 ? 20.549 15.223 -20.669 1.00 97.44 87 ASP A O 1
ATOM 688 N N . GLU A 1 88 ? 22.597 15.529 -21.523 1.00 96.88 88 GLU A N 1
ATOM 689 C CA . GLU A 1 88 ? 23.320 14.998 -20.357 1.00 96.88 88 GLU A CA 1
ATOM 690 C C . GLU A 1 88 ? 23.236 15.897 -19.109 1.00 96.88 88 GLU A C 1
ATOM 692 O O . GLU A 1 88 ? 23.308 15.403 -17.978 1.00 96.88 88 GLU A O 1
ATOM 697 N N . GLU A 1 89 ? 23.074 17.212 -19.290 1.00 97.25 89 GLU A N 1
ATOM 698 C CA . GLU A 1 89 ? 22.907 18.153 -18.175 1.00 97.25 89 GLU A CA 1
ATOM 699 C C . GLU A 1 89 ? 21.539 17.931 -17.527 1.00 97.25 89 GLU A C 1
ATOM 701 O O . GLU A 1 89 ? 21.464 17.647 -16.329 1.00 97.25 89 GLU A O 1
ATOM 706 N N . LEU A 1 90 ? 20.479 17.909 -18.342 1.00 96.00 90 LEU A N 1
ATOM 707 C CA . LEU A 1 90 ? 19.133 17.569 -17.889 1.00 96.00 90 LEU A CA 1
ATOM 708 C C . LEU A 1 90 ? 19.084 16.162 -17.284 1.00 96.00 90 LEU A C 1
ATOM 710 O O . LEU A 1 90 ? 18.446 15.959 -16.252 1.00 96.00 90 LEU A O 1
ATOM 714 N N . ARG A 1 91 ? 19.783 15.188 -17.887 1.00 96.25 91 ARG A N 1
ATOM 715 C CA . ARG A 1 91 ? 19.880 13.828 -17.343 1.00 96.25 91 ARG A CA 1
ATOM 716 C C . ARG A 1 91 ? 20.406 13.833 -15.916 1.00 96.25 91 ARG A C 1
ATOM 718 O O . ARG A 1 91 ? 19.823 13.177 -15.057 1.00 96.25 91 ARG A O 1
ATOM 725 N N . THR A 1 92 ? 21.477 14.576 -15.665 1.00 97.25 92 THR A N 1
ATOM 726 C CA . THR A 1 92 ? 22.082 14.671 -14.334 1.00 97.25 92 THR A CA 1
ATOM 727 C C . THR A 1 92 ? 21.089 15.246 -13.322 1.00 97.25 92 THR A C 1
ATOM 729 O O . THR A 1 92 ? 20.845 14.619 -12.293 1.00 97.25 92 THR A O 1
ATOM 732 N N . GLU A 1 93 ? 20.445 16.372 -13.641 1.00 97.62 93 GLU A N 1
ATOM 733 C CA . GLU A 1 93 ? 19.467 17.020 -12.752 1.00 97.62 93 GLU A CA 1
ATOM 734 C C . GLU A 1 93 ? 18.250 16.126 -12.457 1.00 97.62 93 GLU A C 1
ATOM 736 O O . GLU A 1 93 ? 17.811 15.990 -11.314 1.00 97.62 93 GLU A O 1
ATOM 741 N N . LEU A 1 94 ? 17.695 15.478 -13.481 1.00 97.31 94 LEU A N 1
ATOM 742 C CA . LEU A 1 94 ? 16.519 14.624 -13.330 1.00 97.31 94 LEU A CA 1
ATOM 743 C C . LEU A 1 94 ? 16.831 13.327 -12.567 1.00 97.31 94 LEU A C 1
ATOM 745 O O . LEU A 1 94 ? 15.997 12.859 -11.789 1.00 97.31 94 LEU A O 1
ATOM 749 N N . MET A 1 95 ? 18.036 12.769 -12.708 1.00 97.62 95 MET A N 1
ATOM 750 C CA . MET A 1 95 ? 18.455 11.625 -11.893 1.00 97.62 95 MET A CA 1
ATOM 751 C C . MET A 1 95 ? 18.602 11.988 -10.407 1.00 97.62 95 MET A C 1
ATOM 753 O O . MET A 1 95 ? 18.322 11.145 -9.554 1.00 97.62 95 MET A O 1
ATOM 757 N N . GLU A 1 96 ? 18.949 13.235 -10.066 1.00 97.88 96 GLU A N 1
ATOM 758 C CA . GLU A 1 96 ? 18.914 13.705 -8.671 1.00 97.88 96 GLU A CA 1
ATOM 759 C C . GLU A 1 96 ? 17.480 13.727 -8.118 1.00 97.88 96 GLU A C 1
ATOM 761 O O . GLU A 1 96 ? 17.248 13.280 -6.994 1.00 97.88 96 GLU A O 1
ATOM 766 N N . ILE A 1 97 ? 16.492 14.146 -8.921 1.00 98.00 97 ILE A N 1
ATOM 767 C CA . ILE A 1 97 ? 15.069 14.101 -8.536 1.00 98.00 97 ILE A CA 1
ATOM 768 C C . ILE A 1 97 ? 14.614 12.657 -8.277 1.00 98.00 97 ILE A C 1
ATOM 770 O O . ILE A 1 97 ? 13.921 12.395 -7.287 1.00 98.00 97 ILE A O 1
ATOM 774 N N . ILE A 1 98 ? 15.020 11.713 -9.132 1.00 98.06 98 ILE A N 1
ATOM 775 C CA . ILE A 1 98 ? 14.735 10.283 -8.945 1.00 98.06 98 ILE A CA 1
ATOM 776 C C . ILE A 1 98 ? 15.368 9.779 -7.645 1.00 98.06 98 ILE A C 1
ATOM 778 O O . ILE A 1 98 ? 14.683 9.139 -6.846 1.00 98.06 98 ILE A O 1
ATOM 782 N N . ALA A 1 99 ? 16.635 10.111 -7.386 1.00 97.81 99 ALA A N 1
ATOM 783 C CA . ALA A 1 99 ? 17.327 9.708 -6.165 1.00 97.81 99 ALA A CA 1
ATOM 784 C C . ALA A 1 99 ? 16.662 10.292 -4.902 1.00 97.81 99 ALA A C 1
ATOM 786 O O . ALA A 1 99 ? 16.556 9.616 -3.876 1.00 97.81 99 ALA A O 1
ATOM 787 N N . ASP A 1 100 ? 16.187 11.538 -4.953 1.00 97.25 100 ASP A N 1
ATOM 788 C CA . ASP A 1 100 ? 15.433 12.174 -3.870 1.00 97.25 100 ASP A CA 1
ATOM 789 C C . ASP A 1 100 ? 14.108 11.454 -3.587 1.00 97.25 100 ASP A C 1
ATOM 791 O O . ASP A 1 100 ? 13.760 11.217 -2.424 1.00 97.25 100 ASP A O 1
ATOM 795 N N . ALA A 1 101 ? 13.363 11.104 -4.639 1.00 96.88 101 ALA A N 1
ATOM 796 C CA . ALA A 1 101 ? 12.110 10.362 -4.530 1.00 96.88 101 ALA A CA 1
ATOM 797 C C . ALA A 1 101 ? 12.340 8.931 -4.017 1.00 96.88 101 ALA A C 1
ATOM 799 O O . ALA A 1 101 ? 11.628 8.485 -3.116 1.00 96.88 101 ALA A O 1
ATOM 800 N N . GLN A 1 102 ? 13.387 8.250 -4.494 1.00 97.62 102 GLN A N 1
ATOM 801 C CA . GLN A 1 102 ? 13.812 6.942 -3.994 1.00 97.62 102 GLN A CA 1
ATOM 802 C C . GLN A 1 102 ? 14.096 6.989 -2.490 1.00 97.62 102 GLN A C 1
ATOM 804 O O . GLN A 1 102 ? 13.562 6.171 -1.744 1.00 97.62 102 GLN A O 1
ATOM 809 N N . ARG A 1 103 ? 14.884 7.960 -2.005 1.00 97.31 103 ARG A N 1
ATOM 810 C CA . ARG A 1 103 ? 15.193 8.072 -0.565 1.00 97.31 103 ARG A CA 1
ATOM 811 C C . ARG A 1 103 ? 13.938 8.265 0.288 1.00 97.31 103 ARG A C 1
ATOM 813 O O . ARG A 1 103 ? 13.840 7.682 1.365 1.00 97.31 103 ARG A O 1
ATOM 820 N N . LYS A 1 104 ? 12.963 9.046 -0.187 1.00 95.56 104 LYS A N 1
ATOM 821 C CA . LYS A 1 104 ? 11.666 9.207 0.497 1.00 95.56 104 LYS A CA 1
ATOM 822 C C . LYS A 1 104 ? 10.871 7.905 0.514 1.00 95.56 104 LYS A C 1
ATOM 824 O O . LYS A 1 104 ? 10.332 7.542 1.558 1.00 95.56 104 LYS A O 1
ATOM 829 N N . LEU A 1 105 ? 10.836 7.194 -0.613 1.00 95.81 105 LEU A N 1
ATOM 830 C CA . LEU A 1 105 ? 10.154 5.911 -0.735 1.00 95.81 105 LEU A CA 1
ATOM 831 C C . LEU A 1 105 ? 10.770 4.846 0.187 1.00 95.81 105 LEU A C 1
ATOM 833 O O . LEU A 1 105 ? 10.026 4.125 0.848 1.00 95.81 105 LEU A O 1
ATOM 837 N N . VAL A 1 106 ? 12.102 4.795 0.298 1.00 97.44 106 VAL A N 1
ATOM 838 C CA . VAL A 1 106 ? 12.820 3.929 1.252 1.00 97.44 106 VAL A CA 1
ATOM 839 C C . VAL A 1 106 ? 12.359 4.211 2.680 1.00 97.44 106 VAL A C 1
ATOM 841 O O . VAL A 1 106 ? 11.829 3.311 3.321 1.00 97.44 106 VAL A O 1
ATOM 844 N N . LEU A 1 107 ? 12.451 5.463 3.146 1.00 96.31 107 LEU A N 1
ATOM 845 C CA . LEU A 1 107 ? 12.044 5.840 4.509 1.00 96.31 107 LEU A CA 1
ATOM 846 C C . LEU A 1 107 ? 10.581 5.485 4.805 1.00 96.31 107 LEU A C 1
ATOM 848 O O . LEU A 1 107 ? 10.233 5.055 5.907 1.00 96.31 107 LEU A O 1
ATOM 852 N N . ARG A 1 108 ? 9.709 5.675 3.812 1.00 95.62 108 ARG A N 1
ATOM 853 C CA . ARG A 1 108 ? 8.289 5.343 3.900 1.00 95.62 108 ARG A CA 1
ATOM 854 C C . ARG A 1 108 ? 8.069 3.842 4.089 1.00 95.62 108 ARG A C 1
ATOM 856 O O . ARG A 1 108 ? 7.316 3.442 4.979 1.00 95.62 108 ARG A O 1
ATOM 863 N N . LEU A 1 109 ? 8.689 3.034 3.231 1.00 96.50 109 LEU A N 1
ATOM 864 C CA . LEU A 1 109 ? 8.546 1.581 3.229 1.00 96.50 109 LEU A CA 1
ATOM 865 C C . LEU A 1 109 ? 9.226 0.941 4.438 1.00 96.50 109 LEU A C 1
ATOM 867 O O . LEU A 1 109 ? 8.673 -0.005 4.987 1.00 96.50 109 LEU A O 1
ATOM 871 N N . GLU A 1 110 ? 10.365 1.473 4.886 1.00 96.81 110 GLU A N 1
ATOM 872 C CA . GLU A 1 110 ? 11.038 1.044 6.114 1.00 96.81 110 GLU A CA 1
ATOM 873 C C . GLU A 1 110 ? 10.133 1.223 7.329 1.00 96.81 110 GLU A C 1
ATOM 875 O O . GLU A 1 110 ? 9.893 0.254 8.043 1.00 96.81 110 GLU A O 1
ATOM 880 N N . GLU A 1 111 ? 9.541 2.409 7.522 1.00 95.88 111 GLU A N 1
ATOM 881 C CA . GLU A 1 111 ? 8.638 2.619 8.656 1.00 95.88 111 GLU A CA 1
ATOM 882 C C . GLU A 1 111 ? 7.410 1.700 8.593 1.00 95.88 111 GLU A C 1
ATOM 884 O O . GLU A 1 111 ? 7.002 1.161 9.622 1.00 95.88 111 GLU A O 1
ATOM 889 N N . LEU A 1 112 ? 6.814 1.503 7.412 1.00 95.31 112 LEU A N 1
ATOM 890 C CA . LEU A 1 112 ? 5.694 0.568 7.266 1.00 95.31 112 LEU A CA 1
ATOM 891 C C . LEU A 1 112 ? 6.123 -0.859 7.622 1.00 95.31 112 LEU A C 1
ATOM 893 O O . LEU A 1 112 ? 5.470 -1.503 8.443 1.00 95.31 112 LEU A O 1
ATOM 897 N N . ARG A 1 113 ? 7.234 -1.332 7.049 1.00 95.88 113 ARG A N 1
ATOM 898 C CA . ARG A 1 113 ? 7.777 -2.677 7.269 1.00 95.88 113 ARG A CA 1
ATOM 899 C C . ARG A 1 113 ? 8.089 -2.923 8.739 1.00 95.88 113 ARG A C 1
ATOM 901 O O . ARG A 1 113 ? 7.641 -3.935 9.280 1.00 95.88 113 ARG A O 1
ATOM 908 N N . ASP A 1 114 ? 8.812 -2.008 9.380 1.00 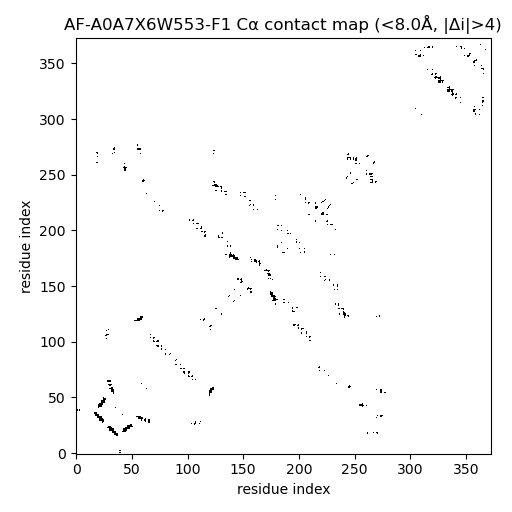95.75 114 ASP A N 1
ATOM 909 C CA . ASP A 1 114 ? 9.197 -2.112 10.789 1.00 95.75 114 ASP A CA 1
ATOM 910 C C . ASP A 1 114 ? 7.954 -2.143 11.680 1.00 95.75 114 ASP A C 1
ATOM 912 O O . ASP A 1 114 ? 7.742 -3.099 12.421 1.00 95.75 114 ASP A O 1
ATOM 916 N N . ARG A 1 115 ? 7.043 -1.175 11.525 1.00 95.94 115 ARG A N 1
ATOM 917 C CA . ARG A 1 115 ? 5.847 -1.094 12.377 1.00 95.94 115 ARG A CA 1
ATOM 918 C C . ARG A 1 115 ? 4.891 -2.269 12.186 1.00 95.94 115 ARG A C 1
ATOM 920 O O . ARG A 1 115 ? 4.250 -2.683 13.150 1.00 95.94 115 ARG A O 1
ATOM 927 N N . ILE A 1 116 ? 4.756 -2.808 10.973 1.00 95.19 116 ILE A N 1
ATOM 928 C CA . ILE A 1 116 ? 3.944 -4.011 10.722 1.00 95.19 116 ILE A CA 1
ATOM 929 C C . ILE A 1 116 ? 4.571 -5.226 11.416 1.00 95.19 116 ILE A C 1
ATOM 931 O O . ILE A 1 116 ? 3.852 -5.990 12.074 1.00 95.19 116 ILE A O 1
ATOM 935 N N . SER A 1 117 ? 5.892 -5.380 11.278 1.00 93.31 117 SER A N 1
ATOM 936 C CA . SER A 1 117 ? 6.665 -6.491 11.847 1.00 93.31 117 SER A CA 1
ATOM 937 C C . SER A 1 117 ? 6.649 -6.468 13.374 1.00 93.31 117 SER A C 1
ATOM 939 O O . SER A 1 117 ? 6.431 -7.506 13.995 1.00 93.31 117 SER A O 1
ATOM 941 N N . ASP A 1 118 ? 6.755 -5.278 13.965 1.00 93.56 118 ASP A N 1
ATOM 942 C CA . ASP A 1 118 ? 6.725 -5.054 15.414 1.00 93.56 118 ASP A CA 1
ATOM 943 C C . ASP A 1 118 ? 5.311 -5.134 16.011 1.00 93.56 118 ASP A C 1
ATOM 945 O O . ASP A 1 118 ? 5.124 -4.965 17.216 1.00 93.56 118 ASP A O 1
ATOM 949 N N . GLY A 1 119 ? 4.285 -5.364 15.186 1.00 93.88 119 GLY A N 1
ATOM 950 C CA . GLY A 1 119 ? 2.903 -5.416 15.659 1.00 93.88 119 GLY A CA 1
ATOM 951 C C . GLY A 1 119 ? 2.351 -4.059 16.105 1.00 93.88 119 GLY A C 1
ATOM 952 O O . GLY A 1 119 ? 1.391 -4.020 16.866 1.00 93.88 119 GLY A O 1
ATOM 953 N N . GLN A 1 120 ? 2.949 -2.952 15.656 1.00 95.69 120 GLN A N 1
ATOM 954 C CA . GLN A 1 120 ? 2.491 -1.591 15.950 1.00 95.69 120 GLN A CA 1
ATOM 955 C C . GLN A 1 120 ? 1.477 -1.096 14.918 1.00 95.69 120 GLN A C 1
ATOM 957 O O . GLN A 1 120 ? 0.524 -0.410 15.275 1.00 95.69 120 GLN A O 1
ATOM 962 N N . ALA A 1 121 ? 1.676 -1.425 13.638 1.00 96.56 121 ALA A N 1
ATOM 963 C CA . ALA A 1 121 ? 0.785 -1.044 12.548 1.00 96.56 121 ALA A CA 1
ATOM 964 C C . ALA A 1 121 ? -0.046 -2.233 12.042 1.00 96.56 121 ALA A C 1
ATOM 966 O O . ALA A 1 121 ? 0.431 -3.370 11.941 1.00 96.56 121 ALA A O 1
ATOM 967 N N . HIS A 1 122 ? -1.316 -1.965 11.737 1.00 96.44 122 HIS A N 1
ATOM 968 C CA . HIS A 1 122 ? -2.310 -2.983 11.397 1.00 96.44 122 HIS A CA 1
ATOM 969 C C . HIS A 1 122 ? -3.135 -2.558 10.185 1.00 96.44 122 HIS A C 1
ATOM 971 O O . HIS A 1 122 ? -3.725 -1.480 10.200 1.00 96.44 122 HIS A O 1
ATOM 977 N N . PHE A 1 123 ? -3.238 -3.424 9.177 1.00 95.31 123 PHE A N 1
ATOM 978 C CA . PHE A 1 123 ? -4.204 -3.269 8.088 1.00 95.31 123 PHE A CA 1
ATOM 979 C C . PHE A 1 123 ? -5.623 -3.446 8.630 1.00 95.31 123 PHE A C 1
ATOM 981 O O . PHE A 1 123 ? -6.041 -4.551 8.974 1.00 95.31 123 PHE A O 1
ATOM 988 N N . LEU A 1 124 ? -6.345 -2.339 8.787 1.00 95.69 124 LEU A N 1
ATOM 989 C CA . LEU A 1 124 ? -7.667 -2.346 9.401 1.00 95.69 124 LEU A CA 1
ATOM 990 C C . LEU A 1 124 ? -8.686 -2.963 8.447 1.00 95.69 124 LEU A C 1
ATOM 992 O O . LEU A 1 124 ? -8.701 -2.632 7.266 1.00 95.69 124 LEU A O 1
ATOM 996 N N . GLY A 1 125 ? -9.517 -3.869 8.968 1.00 93.00 125 GLY A N 1
ATOM 997 C CA . GLY A 1 125 ? -10.520 -4.589 8.179 1.00 93.00 125 GLY A CA 1
ATOM 998 C C . GLY A 1 125 ? -9.948 -5.586 7.177 1.00 93.00 125 GLY A C 1
ATOM 999 O O . GLY A 1 125 ? -10.693 -6.043 6.323 1.00 93.00 125 GLY A O 1
ATOM 1000 N N . THR A 1 126 ? -8.648 -5.888 7.242 1.00 94.69 126 THR A N 1
ATOM 1001 C CA . THR A 1 126 ? -7.994 -6.834 6.330 1.00 94.69 126 THR A CA 1
ATOM 1002 C C . THR A 1 126 ? -7.835 -8.190 6.993 1.00 94.69 126 THR A C 1
ATOM 1004 O O . THR A 1 126 ? -7.249 -8.279 8.076 1.00 94.69 126 THR A O 1
ATOM 1007 N N . ASP A 1 127 ? -8.309 -9.243 6.333 1.00 94.69 127 ASP A N 1
ATOM 1008 C CA . ASP A 1 127 ? -7.997 -10.614 6.730 1.00 94.69 127 ASP A CA 1
ATOM 1009 C C . ASP A 1 127 ? -6.569 -10.951 6.274 1.00 94.69 127 ASP A C 1
ATOM 1011 O O . ASP A 1 127 ? -6.264 -10.997 5.081 1.00 94.69 127 ASP A O 1
ATOM 1015 N N . LEU A 1 128 ? -5.659 -11.156 7.232 1.00 95.25 128 LEU A N 1
ATOM 1016 C CA . LEU A 1 128 ? -4.248 -11.397 6.923 1.00 95.25 128 LEU A CA 1
ATOM 1017 C C . LEU A 1 128 ? -4.006 -12.786 6.307 1.00 95.25 128 LEU A C 1
ATOM 1019 O O . LEU A 1 128 ? -3.051 -12.945 5.543 1.00 95.25 128 LEU A O 1
ATOM 1023 N N . GLU A 1 129 ? -4.834 -13.786 6.622 1.00 97.12 129 GLU A N 1
ATOM 1024 C CA . GLU A 1 129 ? -4.747 -15.108 5.989 1.00 97.12 129 GLU A CA 1
ATOM 1025 C C . GLU A 1 129 ? -5.230 -15.031 4.541 1.00 97.12 129 GLU A C 1
ATOM 1027 O O . GLU A 1 129 ? -4.569 -15.554 3.638 1.00 97.12 129 GLU A O 1
ATOM 1032 N N . GLU A 1 130 ? -6.327 -14.312 4.291 1.00 97.25 130 GLU A N 1
ATOM 1033 C CA . GLU A 1 130 ? -6.795 -14.051 2.929 1.00 97.25 130 GLU A CA 1
ATOM 1034 C C . GLU A 1 130 ? -5.745 -13.262 2.136 1.00 97.25 130 GLU A C 1
ATOM 1036 O O . GLU A 1 130 ? -5.381 -13.656 1.025 1.00 97.25 130 GLU A O 1
ATOM 1041 N N . PHE A 1 131 ? -5.164 -12.219 2.736 1.00 97.12 131 PHE A N 1
ATOM 1042 C CA . PHE A 1 131 ? -4.066 -11.446 2.154 1.00 97.12 131 PHE A CA 1
ATOM 1043 C C . PHE A 1 131 ? -2.909 -12.352 1.721 1.00 97.12 131 PHE A C 1
ATOM 1045 O O . PHE A 1 131 ? -2.459 -12.316 0.570 1.00 97.12 131 PHE A O 1
ATOM 1052 N N . LYS A 1 132 ? -2.432 -13.204 2.636 1.00 97.69 132 LYS A N 1
ATOM 1053 C CA . LYS A 1 132 ? -1.368 -14.169 2.353 1.00 97.69 132 LYS A CA 1
ATOM 1054 C C . LYS A 1 132 ? -1.767 -15.095 1.202 1.00 97.69 132 LYS A C 1
ATOM 1056 O O . LYS A 1 132 ? -0.989 -15.268 0.262 1.00 97.69 132 LYS A O 1
ATOM 1061 N N . GLY A 1 133 ? -2.982 -15.641 1.233 1.00 97.56 133 GLY A N 1
ATOM 1062 C CA . GLY A 1 133 ? -3.522 -16.495 0.174 1.00 97.56 133 GLY A CA 1
ATOM 1063 C C . GLY A 1 133 ? -3.543 -15.815 -1.198 1.00 97.56 133 GLY A C 1
ATOM 1064 O O . GLY A 1 133 ? -3.190 -16.436 -2.203 1.00 97.56 133 GLY A O 1
ATOM 1065 N N . HIS A 1 134 ? -3.880 -14.527 -1.252 1.00 97.44 134 HIS A N 1
ATOM 1066 C CA . HIS A 1 134 ? -3.889 -13.741 -2.484 1.00 97.44 134 HIS A CA 1
ATOM 1067 C C . HIS A 1 134 ? -2.484 -13.490 -3.051 1.00 97.44 134 HIS A C 1
ATOM 1069 O O . HIS A 1 134 ? -2.294 -13.652 -4.259 1.00 97.44 134 HIS A O 1
ATOM 1075 N N . ILE A 1 135 ? -1.485 -13.168 -2.218 1.00 97.69 135 ILE A N 1
ATOM 1076 C CA . ILE A 1 135 ? -0.086 -13.053 -2.677 1.00 97.69 135 ILE A CA 1
ATOM 1077 C C . ILE A 1 135 ? 0.423 -14.401 -3.204 1.00 97.69 135 ILE A C 1
ATOM 1079 O O . ILE A 1 135 ? 1.031 -14.464 -4.270 1.00 97.69 135 ILE A O 1
ATOM 1083 N N . VAL A 1 136 ? 0.125 -15.499 -2.506 1.00 97.12 136 VAL A N 1
ATOM 1084 C CA . VAL A 1 136 ? 0.489 -16.852 -2.957 1.00 97.12 136 VAL A CA 1
ATOM 1085 C C . VAL A 1 136 ? -0.169 -17.182 -4.296 1.00 97.12 136 VAL A C 1
ATOM 1087 O O . VAL A 1 136 ? 0.468 -17.751 -5.183 1.00 97.12 136 VAL A O 1
ATOM 1090 N N . ASN A 1 137 ? -1.436 -16.815 -4.480 1.00 97.25 137 ASN A N 1
ATOM 1091 C CA . ASN A 1 137 ? -2.132 -17.010 -5.746 1.00 97.25 137 ASN A CA 1
ATOM 1092 C C . ASN A 1 137 ? -1.481 -16.199 -6.880 1.00 97.25 137 ASN A C 1
ATOM 1094 O O . ASN A 1 137 ? -1.254 -16.741 -7.962 1.00 97.25 137 ASN A O 1
ATOM 1098 N N . LEU A 1 138 ? -1.101 -14.942 -6.620 1.00 97.06 138 LEU A N 1
ATOM 1099 C CA . LEU A 1 138 ? -0.332 -14.125 -7.565 1.00 97.06 138 LEU A CA 1
ATOM 1100 C C . LEU A 1 138 ? 1.017 -14.761 -7.920 1.00 97.06 138 LEU A C 1
ATOM 1102 O O . LEU A 1 138 ? 1.417 -14.706 -9.077 1.00 97.06 138 LEU A O 1
ATOM 1106 N N . ALA A 1 139 ? 1.703 -15.377 -6.960 1.00 97.25 139 ALA A N 1
ATOM 1107 C CA . ALA A 1 139 ? 3.007 -15.994 -7.191 1.00 97.25 139 ALA A CA 1
ATOM 1108 C C . ALA A 1 139 ? 2.943 -17.367 -7.884 1.00 97.25 139 ALA A C 1
ATOM 1110 O O . ALA A 1 139 ? 3.922 -17.803 -8.481 1.00 97.25 139 ALA A O 1
ATOM 1111 N N . THR A 1 140 ? 1.805 -18.064 -7.818 1.00 96.31 140 THR A N 1
ATOM 1112 C CA . THR A 1 140 ? 1.667 -19.436 -8.351 1.00 96.31 140 THR A CA 1
ATOM 1113 C C . THR A 1 140 ? 0.840 -19.524 -9.625 1.00 96.31 140 THR A C 1
ATOM 1115 O O . THR A 1 140 ? 1.193 -20.266 -10.538 1.00 96.31 140 THR A O 1
ATOM 1118 N N . LYS A 1 141 ? -0.282 -18.803 -9.689 1.00 96.06 141 LYS A N 1
ATOM 1119 C CA . LYS A 1 141 ? -1.206 -18.812 -10.834 1.00 96.06 141 LYS A CA 1
ATOM 1120 C C . LYS A 1 141 ? -1.174 -17.504 -11.612 1.00 96.06 141 LYS A C 1
ATOM 1122 O O . LYS A 1 141 ? -1.526 -17.491 -12.789 1.00 96.06 141 LYS A O 1
ATOM 1127 N N . GLY A 1 142 ? -0.769 -16.426 -10.946 1.00 96.19 142 GLY A N 1
ATOM 1128 C CA . GLY A 1 142 ? -0.809 -15.081 -11.486 1.00 96.19 142 GLY A CA 1
ATOM 1129 C C . GLY A 1 142 ? -2.225 -14.529 -11.636 1.00 96.19 142 GLY A C 1
ATOM 1130 O O . GLY A 1 142 ? -3.227 -15.176 -11.321 1.00 96.19 142 GLY A O 1
ATOM 1131 N N . VAL A 1 143 ? -2.304 -13.290 -12.110 1.00 94.88 143 VAL A N 1
ATOM 1132 C CA . VAL A 1 143 ? -3.555 -12.568 -12.385 1.00 94.88 143 VAL A CA 1
ATOM 1133 C C . VAL A 1 143 ? -3.445 -11.885 -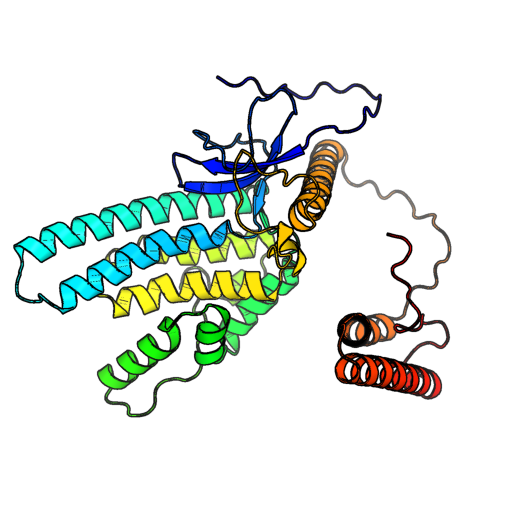13.749 1.00 94.88 143 VAL A C 1
ATOM 1135 O O . VAL A 1 143 ? -2.357 -11.431 -14.110 1.00 94.88 143 VAL A O 1
ATOM 1138 N N . PRO A 1 144 ? -4.535 -11.787 -14.537 1.00 94.94 144 PRO A N 1
ATOM 1139 C CA . PRO A 1 144 ? -4.511 -11.025 -15.778 1.00 94.94 144 PRO A CA 1
ATOM 1140 C C . PRO A 1 144 ? -4.055 -9.581 -15.543 1.00 94.94 144 PRO A C 1
ATOM 1142 O O . PRO A 1 144 ? -4.631 -8.867 -14.723 1.00 94.94 144 PRO A O 1
ATOM 1145 N N . ARG A 1 145 ? -3.055 -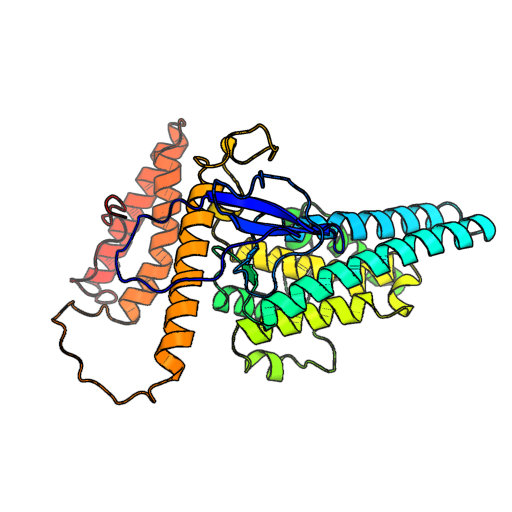9.129 -16.301 1.00 94.94 145 ARG A N 1
ATOM 1146 C CA . ARG A 1 145 ? -2.455 -7.788 -16.176 1.00 94.94 145 ARG A CA 1
ATOM 1147 C C . ARG A 1 145 ? -3.496 -6.672 -16.253 1.00 94.94 145 ARG A C 1
ATOM 1149 O O . ARG A 1 145 ? -3.540 -5.803 -15.390 1.00 94.94 145 ARG A O 1
ATOM 1156 N N . LYS A 1 146 ? -4.430 -6.797 -17.199 1.00 91.31 146 LYS A N 1
ATOM 1157 C CA . LYS A 1 146 ? -5.562 -5.880 -17.368 1.00 91.31 146 LYS A CA 1
ATOM 1158 C C . LYS A 1 146 ? -6.432 -5.730 -16.116 1.00 91.31 146 LYS A C 1
ATOM 1160 O O . LYS A 1 146 ? -6.991 -4.659 -15.890 1.00 91.31 146 LYS A O 1
ATOM 1165 N N . THR A 1 147 ? -6.584 -6.787 -15.316 1.00 90.25 147 THR A N 1
ATOM 1166 C CA . THR A 1 147 ? -7.354 -6.734 -14.065 1.00 90.25 147 THR A CA 1
ATOM 1167 C C . THR A 1 147 ? -6.649 -5.856 -13.035 1.00 90.25 147 THR A C 1
ATOM 1169 O O . THR A 1 147 ? -7.306 -5.021 -12.418 1.00 90.25 147 THR A O 1
ATOM 1172 N N . LEU A 1 148 ? -5.327 -6.002 -12.897 1.00 91.69 148 LEU A N 1
ATOM 1173 C CA . LEU A 1 148 ? -4.511 -5.180 -11.998 1.00 91.69 148 LEU A CA 1
ATOM 1174 C C . LEU A 1 148 ? -4.554 -3.706 -12.422 1.00 91.69 148 LEU A C 1
ATOM 1176 O O . LEU A 1 148 ? -4.882 -2.844 -11.609 1.00 91.69 148 LEU A O 1
ATOM 1180 N N . ASP A 1 149 ? -4.329 -3.436 -13.708 1.00 91.56 149 ASP A N 1
ATOM 1181 C CA . ASP A 1 149 ? -4.387 -2.090 -14.290 1.00 91.56 149 ASP A CA 1
ATOM 1182 C C . ASP A 1 149 ? -5.771 -1.440 -14.099 1.00 91.56 149 ASP A C 1
ATOM 1184 O O . ASP A 1 149 ? -5.882 -0.319 -13.599 1.00 91.56 149 ASP A O 1
ATOM 1188 N N . SER A 1 150 ? -6.856 -2.169 -14.388 1.00 87.69 150 SER A N 1
ATOM 1189 C CA . SER A 1 150 ? -8.227 -1.650 -14.250 1.00 87.69 150 SER A CA 1
ATOM 1190 C C . SER A 1 150 ? -8.598 -1.331 -12.800 1.00 87.69 150 SER A C 1
ATOM 1192 O O . SER A 1 150 ? -9.230 -0.307 -12.540 1.00 87.69 150 SER A O 1
ATOM 1194 N N . MET A 1 151 ? -8.230 -2.204 -11.856 1.00 83.94 151 MET A N 1
ATOM 1195 C CA . MET A 1 151 ? -8.575 -2.033 -10.443 1.00 83.94 151 MET A CA 1
ATOM 1196 C C . MET A 1 151 ? -7.788 -0.889 -9.807 1.00 83.94 151 MET A C 1
ATOM 1198 O O . MET A 1 151 ? -8.350 -0.103 -9.046 1.00 83.94 151 MET A O 1
ATOM 1202 N N . MET A 1 152 ? -6.515 -0.756 -10.175 1.00 86.06 152 MET A N 1
ATOM 1203 C CA . MET A 1 152 ? -5.634 0.283 -9.647 1.00 86.06 152 MET A CA 1
ATOM 1204 C C . MET A 1 152 ? -5.736 1.602 -10.420 1.00 86.06 152 MET A C 1
ATOM 1206 O O . MET A 1 152 ? -5.204 2.610 -9.964 1.00 86.06 152 MET A O 1
ATOM 1210 N N . LYS A 1 153 ? -6.459 1.616 -11.551 1.00 88.75 153 LYS A N 1
ATOM 1211 C CA . LYS A 1 153 ? -6.564 2.746 -12.492 1.00 88.75 153 LYS A CA 1
ATOM 1212 C C . LYS A 1 153 ? -5.188 3.194 -12.996 1.00 88.75 153 LYS A C 1
ATOM 1214 O O . LYS A 1 153 ? -4.897 4.387 -13.063 1.00 88.75 153 LYS A O 1
ATOM 1219 N N . LEU A 1 154 ? -4.356 2.214 -13.328 1.00 88.56 154 LEU A N 1
ATOM 1220 C CA . LEU A 1 154 ? -2.996 2.373 -13.840 1.00 88.56 154 LEU A CA 1
ATOM 1221 C C . LEU A 1 154 ? -2.874 1.624 -15.176 1.00 88.56 154 LEU A C 1
ATOM 1223 O O . LEU A 1 154 ? -3.780 0.895 -15.563 1.00 88.56 154 LEU A O 1
ATOM 1227 N N . ASP A 1 155 ? -1.767 1.817 -15.883 1.00 91.38 155 ASP A N 1
ATOM 1228 C CA . ASP A 1 155 ? -1.458 1.187 -17.174 1.00 91.38 155 ASP A CA 1
ATOM 1229 C C . ASP A 1 155 ? -0.062 0.538 -17.176 1.00 91.38 155 ASP A C 1
ATOM 1231 O O . ASP A 1 155 ? 0.637 0.498 -18.188 1.00 91.38 155 ASP A O 1
ATOM 1235 N N . ILE A 1 156 ? 0.391 0.058 -16.019 1.00 93.44 156 ILE A N 1
ATOM 1236 C CA . ILE A 1 156 ? 1.779 -0.369 -15.800 1.00 93.44 156 ILE A CA 1
ATOM 1237 C C . ILE A 1 156 ? 1.970 -1.819 -16.231 1.00 93.44 156 ILE A C 1
ATOM 1239 O O . ILE A 1 156 ? 2.993 -2.167 -16.828 1.00 93.44 156 ILE A O 1
ATOM 1243 N N . PHE A 1 157 ? 1.014 -2.694 -15.916 1.00 95.44 157 PHE A N 1
ATOM 1244 C CA . PHE A 1 157 ? 1.188 -4.123 -16.137 1.00 95.44 157 PHE A CA 1
ATOM 1245 C C . PHE A 1 157 ? 1.173 -4.464 -17.624 1.00 95.44 157 PHE A C 1
ATOM 1247 O O . PHE A 1 157 ? 2.078 -5.169 -18.081 1.00 95.44 157 PHE A O 1
ATOM 1254 N N . GLU A 1 158 ? 0.204 -3.942 -18.378 1.00 93.81 158 GLU A N 1
ATOM 1255 C CA . GLU A 1 158 ? 0.120 -4.108 -19.833 1.00 93.81 158 GLU A CA 1
ATOM 1256 C C . GLU A 1 158 ? 1.281 -3.418 -20.568 1.00 93.81 158 GLU A C 1
ATOM 1258 O O . GLU A 1 158 ? 1.832 -3.995 -21.512 1.00 93.81 158 GLU A O 1
ATOM 1263 N N . THR A 1 159 ? 1.707 -2.230 -20.118 1.00 93.88 159 THR A N 1
ATOM 1264 C CA . THR A 1 159 ? 2.833 -1.509 -20.737 1.00 93.88 159 THR A CA 1
ATOM 1265 C C . THR A 1 159 ? 4.137 -2.285 -20.603 1.00 93.88 159 THR A C 1
ATOM 1267 O O . THR A 1 159 ? 4.830 -2.485 -21.597 1.00 93.88 159 THR A O 1
ATOM 1270 N N . VAL A 1 160 ? 4.456 -2.796 -19.409 1.00 96.25 160 VAL A N 1
ATOM 1271 C CA . VAL A 1 160 ? 5.656 -3.625 -19.204 1.00 96.25 160 VAL A CA 1
ATOM 1272 C C . VAL A 1 160 ? 5.619 -4.869 -20.086 1.00 96.25 160 VAL A C 1
ATOM 1274 O O . VAL A 1 160 ? 6.596 -5.131 -20.779 1.00 96.25 160 VAL A O 1
ATOM 1277 N N . ALA A 1 161 ? 4.495 -5.593 -20.127 1.00 94.94 161 ALA A N 1
ATOM 1278 C CA . ALA A 1 161 ? 4.377 -6.800 -20.949 1.00 94.94 161 ALA A CA 1
ATOM 1279 C C . ALA A 1 161 ? 4.556 -6.516 -22.448 1.00 94.94 161 ALA A C 1
ATOM 1281 O O . ALA A 1 161 ? 5.172 -7.301 -23.169 1.00 94.94 161 ALA A O 1
ATOM 1282 N N . SER A 1 162 ? 4.037 -5.378 -22.913 1.00 93.88 162 SER A N 1
ATOM 1283 C CA . SER A 1 162 ? 4.183 -4.934 -24.301 1.00 93.88 162 SER A CA 1
ATOM 1284 C C . SER A 1 162 ? 5.637 -4.595 -24.634 1.00 93.88 162 SER A C 1
ATOM 1286 O O . SER A 1 162 ? 6.142 -5.017 -25.675 1.00 93.88 162 SER A O 1
ATOM 1288 N N . THR A 1 163 ? 6.331 -3.889 -23.738 1.00 93.88 163 THR A N 1
ATOM 1289 C CA . THR A 1 163 ? 7.757 -3.576 -23.897 1.00 93.88 163 THR A CA 1
ATOM 1290 C C . THR A 1 163 ? 8.617 -4.840 -23.883 1.00 93.88 163 THR A C 1
ATOM 1292 O O . THR A 1 163 ? 9.487 -4.986 -24.738 1.00 93.88 163 THR A O 1
ATOM 1295 N N . GLU A 1 164 ? 8.357 -5.798 -22.987 1.00 93.81 164 GLU A N 1
ATOM 1296 C CA . GLU A 1 164 ? 9.105 -7.065 -22.954 1.00 93.81 164 GLU A CA 1
ATOM 1297 C C . GLU A 1 164 ? 8.923 -7.883 -24.234 1.00 93.81 164 GLU A C 1
ATOM 1299 O O . GLU A 1 164 ? 9.898 -8.436 -24.745 1.00 93.81 164 GLU A O 1
ATOM 1304 N N . ALA A 1 165 ? 7.700 -7.948 -24.768 1.00 93.19 165 ALA A N 1
ATOM 1305 C CA . ALA A 1 165 ? 7.434 -8.625 -26.034 1.00 93.19 165 ALA A CA 1
ATOM 1306 C C . ALA A 1 165 ? 8.219 -7.974 -27.180 1.00 93.19 165 ALA A C 1
ATOM 1308 O O . ALA A 1 165 ? 8.914 -8.665 -27.925 1.00 93.19 165 ALA A O 1
ATOM 1309 N N . LEU A 1 166 ? 8.205 -6.638 -27.255 1.00 92.44 166 LEU A N 1
ATOM 1310 C CA . LEU A 1 166 ? 8.967 -5.887 -28.251 1.00 92.44 166 LEU A CA 1
ATOM 1311 C C . LEU A 1 166 ? 10.476 -6.164 -28.153 1.00 92.44 166 LEU A C 1
ATOM 1313 O O . LEU A 1 166 ? 11.115 -6.417 -29.174 1.00 92.44 166 LEU A O 1
ATOM 1317 N N . LEU A 1 167 ? 11.039 -6.159 -26.940 1.00 91.62 167 LEU A N 1
ATOM 1318 C CA . LEU A 1 167 ? 12.463 -6.422 -26.700 1.00 91.62 167 LEU A CA 1
ATOM 1319 C C . LEU A 1 167 ? 12.872 -7.861 -27.050 1.00 91.62 167 LEU A C 1
ATOM 1321 O O . LEU A 1 167 ? 13.992 -8.086 -27.507 1.00 91.62 167 LEU A O 1
ATOM 1325 N N . LYS A 1 168 ? 11.971 -8.834 -26.868 1.00 91.94 168 LYS A N 1
ATOM 1326 C CA . LYS A 1 168 ? 12.188 -10.245 -27.238 1.00 91.94 168 LYS A CA 1
ATOM 1327 C C . LYS A 1 168 ? 11.935 -10.526 -28.724 1.00 91.94 168 LYS A C 1
ATOM 1329 O O . LYS A 1 168 ? 12.308 -11.591 -29.210 1.00 91.94 168 LYS A O 1
ATOM 1334 N N . GLY A 1 169 ? 11.339 -9.580 -29.455 1.00 89.06 169 GLY A N 1
ATOM 1335 C CA . GLY A 1 169 ? 10.878 -9.787 -30.829 1.00 89.06 169 GLY A CA 1
ATOM 1336 C C . GLY A 1 169 ? 9.612 -10.648 -30.923 1.00 89.06 169 GLY A C 1
ATOM 1337 O O . GLY A 1 169 ? 9.311 -11.178 -31.993 1.00 89.06 169 GLY A O 1
ATOM 1338 N N . ASP A 1 170 ? 8.879 -10.785 -29.817 1.00 88.69 170 ASP A N 1
ATOM 1339 C CA . ASP A 1 170 ? 7.612 -11.500 -29.738 1.00 88.69 170 ASP A CA 1
ATOM 1340 C C . ASP A 1 170 ? 6.445 -10.569 -30.096 1.00 88.69 170 ASP A C 1
ATOM 1342 O O . ASP A 1 170 ? 6.408 -9.394 -29.738 1.00 88.69 170 ASP A O 1
ATOM 1346 N N . PHE A 1 171 ? 5.439 -11.109 -30.787 1.00 78.44 171 PHE A N 1
ATOM 1347 C CA . PHE A 1 171 ? 4.245 -10.350 -31.188 1.00 78.44 171 PHE A CA 1
ATOM 1348 C C . PHE A 1 171 ? 3.081 -10.467 -30.193 1.00 78.44 171 PHE A C 1
ATOM 1350 O O . PHE A 1 171 ? 2.057 -9.808 -30.373 1.00 78.44 171 PHE A O 1
ATOM 1357 N N . ALA A 1 172 ? 3.206 -11.321 -29.174 1.00 84.44 172 ALA A N 1
ATOM 1358 C CA . ALA A 1 172 ? 2.162 -11.576 -28.189 1.00 84.44 172 ALA A CA 1
ATOM 1359 C C . ALA A 1 172 ? 2.691 -11.266 -26.778 1.00 84.44 172 ALA A C 1
ATOM 1361 O O . ALA A 1 172 ? 3.541 -12.011 -26.290 1.00 84.44 172 ALA A O 1
ATOM 1362 N N . PRO A 1 173 ? 2.215 -10.190 -26.125 1.00 83.62 173 PRO A N 1
ATOM 1363 C CA . PRO A 1 173 ? 2.609 -9.884 -24.758 1.00 83.62 173 PRO A CA 1
ATOM 1364 C C . PRO A 1 173 ? 2.095 -10.945 -23.789 1.00 83.62 173 PRO A C 1
ATOM 1366 O O . PRO A 1 173 ? 1.040 -11.550 -23.995 1.00 83.62 173 PRO A O 1
ATOM 1369 N N . GLU A 1 174 ? 2.836 -11.157 -22.707 1.00 84.75 174 GLU A N 1
ATOM 1370 C CA . GLU A 1 174 ? 2.385 -12.031 -21.634 1.00 84.75 174 GLU A CA 1
ATOM 1371 C C . GLU A 1 174 ? 1.169 -11.411 -20.938 1.00 84.75 174 GLU A C 1
ATOM 1373 O O . GLU A 1 174 ? 1.230 -10.299 -20.424 1.00 84.75 174 GLU A O 1
ATOM 1378 N N . PHE A 1 175 ? 0.047 -12.128 -20.915 1.00 92.38 175 PHE A N 1
ATOM 1379 C CA . PHE A 1 175 ? -1.218 -11.599 -20.392 1.00 92.38 175 PHE A CA 1
ATOM 1380 C C . PHE A 1 175 ? -1.354 -11.710 -18.873 1.00 92.38 175 PHE A C 1
ATOM 1382 O O . PHE A 1 175 ? -2.205 -11.046 -18.279 1.00 92.38 175 PHE A O 1
ATOM 1389 N N . VAL A 1 176 ? -0.548 -12.566 -18.251 1.00 95.81 176 VAL A N 1
ATOM 1390 C CA . VAL A 1 176 ? -0.596 -12.864 -16.821 1.00 95.81 176 VAL A CA 1
ATOM 1391 C C . VAL A 1 176 ? 0.586 -12.182 -16.144 1.00 95.81 176 VAL A C 1
ATOM 1393 O O . VAL A 1 176 ? 1.696 -12.167 -16.665 1.00 95.81 176 VAL A O 1
ATOM 1396 N N . TYR A 1 177 ? 0.331 -11.562 -14.998 1.00 97.06 177 TYR A N 1
ATOM 1397 C CA . TYR A 1 177 ? 1.371 -11.130 -14.080 1.00 97.06 177 TYR A CA 1
ATOM 1398 C C . TYR A 1 177 ? 1.540 -12.195 -13.006 1.00 97.06 177 TYR A C 1
ATOM 1400 O O . TYR A 1 177 ? 0.556 -12.581 -12.370 1.00 97.06 177 TYR A O 1
ATOM 1408 N N . ILE A 1 178 ? 2.778 -12.635 -12.804 1.00 97.25 178 ILE A N 1
ATOM 1409 C CA . ILE A 1 178 ? 3.169 -13.510 -11.704 1.00 97.25 178 ILE A CA 1
ATOM 1410 C C . ILE A 1 178 ? 4.007 -12.675 -10.740 1.00 97.25 178 ILE A C 1
ATOM 1412 O O . ILE A 1 178 ? 4.964 -12.020 -11.149 1.00 97.25 178 ILE A O 1
ATOM 1416 N N . TYR A 1 179 ? 3.633 -12.674 -9.460 1.00 97.44 179 TYR A N 1
ATOM 1417 C CA . TYR A 1 179 ? 4.473 -12.060 -8.437 1.00 97.44 179 TYR A CA 1
ATOM 1418 C C . TYR A 1 179 ? 5.684 -12.960 -8.199 1.00 97.44 179 TYR A C 1
ATOM 1420 O O . TYR A 1 179 ? 5.528 -14.088 -7.745 1.00 97.44 179 TYR A O 1
ATOM 1428 N N . GLU A 1 180 ? 6.883 -12.473 -8.489 1.00 95.81 180 GLU A N 1
ATOM 1429 C CA . GLU A 1 180 ? 8.123 -13.223 -8.280 1.00 95.81 180 GLU A CA 1
ATOM 1430 C C . GLU A 1 180 ? 8.769 -12.776 -6.962 1.00 95.81 180 GLU A C 1
ATOM 1432 O O . GLU A 1 180 ? 9.303 -11.662 -6.917 1.00 95.81 180 GLU A O 1
ATOM 1437 N N . PRO A 1 181 ? 8.729 -13.576 -5.877 1.00 94.69 181 PRO A N 1
ATOM 1438 C CA . PRO A 1 181 ? 9.462 -13.252 -4.658 1.00 94.69 181 PRO A CA 1
ATOM 1439 C C . PRO A 1 181 ? 10.960 -13.142 -4.932 1.00 94.69 181 PRO A C 1
ATOM 1441 O O . PRO A 1 181 ? 11.477 -13.749 -5.875 1.00 94.69 181 PRO A O 1
ATOM 1444 N N . LEU A 1 182 ? 11.676 -12.379 -4.108 1.00 91.56 182 LEU A N 1
ATOM 1445 C CA . LEU A 1 182 ? 13.131 -12.318 -4.246 1.00 91.56 182 LEU A CA 1
ATOM 1446 C C . LEU A 1 182 ? 13.772 -13.695 -4.008 1.00 91.56 182 LEU A C 1
ATOM 1448 O O . LEU A 1 182 ? 13.255 -14.477 -3.209 1.00 91.56 182 LEU A O 1
ATOM 1452 N N . PRO A 1 183 ? 14.926 -13.997 -4.634 1.00 91.62 183 PRO A N 1
ATOM 1453 C CA . PRO A 1 183 ? 15.592 -15.289 -4.468 1.00 91.62 183 PRO A CA 1
ATOM 1454 C C . PRO A 1 183 ? 15.931 -15.639 -3.015 1.00 91.62 183 PRO A C 1
ATOM 1456 O O . PRO A 1 183 ? 15.950 -16.813 -2.659 1.00 91.62 183 PRO A O 1
ATOM 1459 N N . GLU A 1 184 ? 16.176 -14.638 -2.162 1.00 90.88 184 GLU A N 1
ATOM 1460 C CA . GLU A 1 184 ? 16.431 -14.862 -0.731 1.00 90.88 184 GLU A CA 1
ATOM 1461 C C . GLU A 1 184 ? 15.167 -15.196 0.078 1.00 90.88 184 GLU A C 1
ATOM 1463 O O . GLU A 1 184 ? 15.272 -15.459 1.273 1.00 90.88 184 GLU A O 1
ATOM 1468 N N . ASN A 1 185 ? 13.993 -15.140 -0.557 1.00 90.69 185 ASN A N 1
ATOM 1469 C CA . ASN A 1 185 ? 12.667 -15.332 0.020 1.00 90.69 185 ASN A CA 1
ATOM 1470 C C . ASN A 1 185 ? 11.847 -16.310 -0.828 1.00 90.69 185 ASN A C 1
ATOM 1472 O O . ASN A 1 185 ? 10.794 -15.940 -1.355 1.00 90.69 185 ASN A O 1
ATOM 1476 N N . PRO A 1 186 ? 12.315 -17.558 -1.003 1.00 93.25 186 PRO A N 1
ATOM 1477 C CA . PRO A 1 186 ? 11.614 -18.513 -1.843 1.00 93.25 186 PRO A CA 1
ATOM 1478 C C . PRO A 1 186 ? 10.192 -18.738 -1.319 1.00 93.25 186 PRO A C 1
ATOM 1480 O O . PRO A 1 186 ? 9.948 -18.799 -0.111 1.00 93.25 186 PRO A O 1
ATOM 1483 N N . LEU A 1 187 ? 9.246 -18.884 -2.248 1.00 93.69 187 LEU A N 1
ATOM 1484 C CA . LEU A 1 187 ? 7.822 -18.980 -1.926 1.00 93.69 187 LEU A CA 1
ATOM 1485 C C . LEU A 1 187 ? 7.518 -20.092 -0.908 1.00 93.69 187 LEU A C 1
ATOM 1487 O O . LEU A 1 187 ? 6.679 -19.897 -0.033 1.00 93.69 187 LEU A O 1
ATOM 1491 N N . ASP A 1 188 ? 8.225 -21.221 -0.981 1.00 94.56 188 ASP A N 1
ATOM 1492 C CA . ASP A 1 188 ? 8.059 -22.346 -0.054 1.00 94.56 188 ASP A CA 1
ATOM 1493 C C . ASP A 1 188 ? 8.356 -21.967 1.404 1.00 94.56 188 ASP A C 1
ATOM 1495 O O . ASP A 1 188 ? 7.660 -22.428 2.307 1.00 94.56 188 ASP A O 1
ATOM 1499 N N . GLU A 1 189 ? 9.344 -21.100 1.645 1.00 94.31 189 GLU A N 1
ATOM 1500 C CA . GLU A 1 189 ? 9.657 -20.592 2.985 1.00 94.31 189 GLU A CA 1
ATOM 1501 C C . GLU A 1 189 ? 8.613 -19.574 3.444 1.00 94.31 189 GLU A C 1
ATOM 1503 O O . 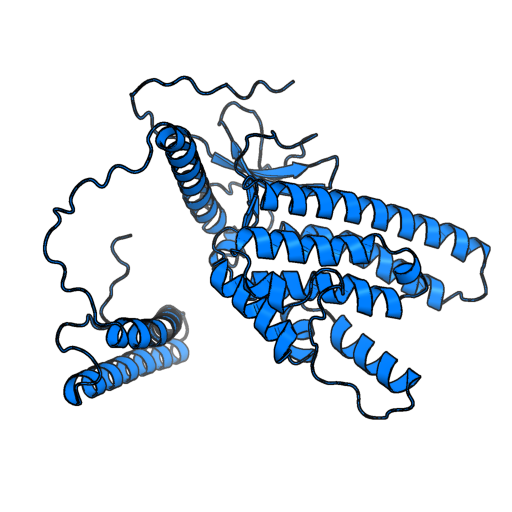GLU A 1 189 ? 8.123 -19.653 4.573 1.00 94.31 189 GLU A O 1
ATOM 1508 N N . LEU A 1 190 ? 8.213 -18.661 2.551 1.00 94.12 190 LEU A N 1
ATOM 1509 C CA . LEU A 1 190 ? 7.163 -17.680 2.831 1.00 94.12 190 LEU A CA 1
ATOM 1510 C C . LEU A 1 190 ? 5.845 -18.369 3.220 1.00 94.12 190 LEU A C 1
ATOM 1512 O O . LEU A 1 190 ? 5.176 -17.962 4.170 1.00 94.12 190 LEU A O 1
ATOM 1516 N N . LEU A 1 191 ? 5.484 -19.461 2.544 1.00 94.56 191 LEU A N 1
ATOM 1517 C CA . LEU A 1 191 ? 4.262 -20.220 2.814 1.00 94.56 191 LEU A CA 1
ATOM 1518 C C . LEU A 1 191 ? 4.172 -20.753 4.248 1.00 94.56 191 LEU A C 1
ATOM 1520 O O . LEU A 1 191 ? 3.065 -20.841 4.785 1.00 94.56 191 LEU A O 1
ATOM 1524 N N . GLN A 1 192 ? 5.302 -21.065 4.883 1.00 95.94 192 GLN A N 1
ATOM 1525 C CA . GLN A 1 192 ? 5.336 -21.577 6.257 1.00 95.94 192 GLN A CA 1
ATOM 1526 C C . GLN A 1 192 ? 5.242 -20.471 7.317 1.00 95.94 192 GLN A C 1
ATOM 1528 O O . GLN A 1 192 ? 5.039 -20.762 8.495 1.00 95.94 192 GLN A O 1
ATOM 1533 N N . MET A 1 193 ? 5.380 -19.201 6.929 1.00 96.31 193 MET A N 1
ATOM 1534 C CA . MET A 1 193 ? 5.333 -18.085 7.871 1.00 96.31 193 MET A CA 1
ATOM 1535 C C . MET A 1 193 ? 3.899 -17.797 8.331 1.00 96.31 193 MET A C 1
ATOM 1537 O O . MET A 1 193 ? 2.970 -17.867 7.523 1.00 96.31 193 MET A O 1
ATOM 1541 N N . PRO A 1 194 ? 3.685 -17.387 9.592 1.00 96.81 194 PRO A N 1
ATOM 1542 C CA . PRO A 1 194 ? 2.417 -16.790 9.994 1.00 96.81 194 PRO A CA 1
ATOM 1543 C C . PRO A 1 194 ? 2.113 -15.522 9.165 1.00 96.81 194 PRO A C 1
ATOM 1545 O O . PRO A 1 194 ? 3.050 -14.870 8.690 1.00 96.81 194 PRO A O 1
ATOM 1548 N N . PRO A 1 195 ? 0.838 -15.119 9.006 1.00 96.12 195 PRO A N 1
ATOM 1549 C CA . PRO A 1 195 ? 0.448 -14.036 8.096 1.00 96.12 195 PRO A CA 1
ATOM 1550 C C . PRO A 1 195 ? 1.146 -12.695 8.310 1.00 96.12 195 PRO A C 1
ATOM 1552 O O . PRO A 1 195 ? 1.569 -12.054 7.355 1.00 96.12 195 PRO A O 1
ATOM 1555 N N . ARG A 1 196 ? 1.303 -12.250 9.560 1.00 95.25 196 ARG A N 1
ATOM 1556 C CA . ARG A 1 196 ? 1.944 -10.958 9.844 1.00 95.25 196 ARG A CA 1
ATOM 1557 C C . ARG A 1 196 ? 3.436 -10.952 9.461 1.00 95.25 196 ARG A C 1
ATOM 1559 O O . ARG A 1 196 ? 3.816 -10.078 8.684 1.00 95.25 196 ARG A O 1
ATOM 1566 N N . PRO A 1 197 ? 4.271 -11.906 9.927 1.00 95.75 197 PRO A N 1
ATOM 1567 C CA . PRO A 1 197 ? 5.641 -12.060 9.434 1.00 95.75 197 PRO A CA 1
ATOM 1568 C C . PRO A 1 197 ? 5.728 -12.197 7.910 1.00 95.75 197 PRO A C 1
ATOM 1570 O O . PRO A 1 197 ? 6.605 -11.593 7.299 1.00 95.75 197 PRO A O 1
ATOM 1573 N N . PHE A 1 198 ? 4.793 -12.931 7.293 1.00 96.69 198 PHE A N 1
ATOM 1574 C CA . PHE A 1 198 ? 4.708 -13.049 5.838 1.00 96.69 198 PHE A CA 1
ATOM 1575 C C . PHE A 1 198 ? 4.554 -11.676 5.172 1.00 96.69 198 PHE A C 1
ATOM 1577 O O . PHE A 1 198 ? 5.334 -11.340 4.288 1.00 96.69 198 PHE A O 1
ATOM 1584 N N . ILE A 1 199 ? 3.603 -10.852 5.623 1.00 95.69 199 ILE A N 1
ATOM 1585 C CA . ILE A 1 199 ? 3.381 -9.508 5.069 1.00 95.69 199 ILE A CA 1
ATOM 1586 C C . ILE A 1 199 ? 4.624 -8.635 5.245 1.00 95.69 199 ILE A C 1
ATOM 1588 O O . ILE A 1 199 ? 5.044 -7.990 4.285 1.00 95.69 199 ILE A O 1
ATOM 1592 N N . GLY A 1 200 ? 5.248 -8.651 6.429 1.00 95.12 200 GLY A N 1
ATOM 1593 C CA . GLY A 1 200 ? 6.519 -7.957 6.660 1.00 95.12 200 GLY A CA 1
ATOM 1594 C C . GLY A 1 200 ? 7.584 -8.358 5.634 1.00 95.12 200 GLY A C 1
ATOM 1595 O O . GLY A 1 200 ? 8.274 -7.501 5.085 1.00 95.12 200 GLY A O 1
ATOM 1596 N N . ARG A 1 201 ? 7.638 -9.646 5.272 1.00 95.81 201 ARG A N 1
ATOM 1597 C CA . ARG A 1 201 ? 8.571 -10.155 4.265 1.00 95.81 201 ARG A CA 1
ATOM 1598 C C . ARG A 1 201 ? 8.239 -9.739 2.831 1.00 95.81 201 ARG A C 1
ATOM 1600 O O . ARG A 1 201 ? 9.151 -9.496 2.050 1.00 95.81 201 ARG A O 1
ATOM 1607 N N . ILE A 1 202 ? 6.961 -9.583 2.490 1.00 96.69 202 ILE A N 1
ATOM 1608 C CA . ILE A 1 202 ? 6.560 -8.998 1.200 1.00 96.69 202 ILE A CA 1
ATOM 1609 C C . ILE A 1 202 ? 6.972 -7.518 1.119 1.00 96.69 202 ILE A C 1
ATOM 1611 O O . ILE A 1 202 ? 7.390 -7.051 0.060 1.00 96.69 202 ILE A O 1
ATOM 1615 N N . PHE A 1 203 ? 6.915 -6.774 2.228 1.00 96.50 203 PHE A N 1
ATOM 1616 C CA . PHE A 1 203 ? 7.457 -5.413 2.274 1.00 96.50 203 PHE A CA 1
ATOM 1617 C C . PHE A 1 203 ? 8.982 -5.385 2.117 1.00 96.50 203 PHE A C 1
ATOM 1619 O O . PHE A 1 203 ? 9.480 -4.513 1.405 1.00 96.50 203 PHE A O 1
ATOM 1626 N N . ASP A 1 204 ? 9.717 -6.339 2.704 1.00 96.06 204 ASP A N 1
ATOM 1627 C CA . ASP A 1 204 ? 11.162 -6.484 2.461 1.00 96.06 204 ASP A CA 1
ATOM 1628 C C . ASP A 1 204 ? 11.462 -6.680 0.968 1.00 96.06 204 ASP A C 1
ATOM 1630 O O . ASP A 1 204 ? 12.416 -6.096 0.454 1.00 96.06 204 ASP A O 1
ATOM 1634 N N . ASP A 1 205 ? 10.646 -7.466 0.257 1.00 96.12 205 ASP A N 1
ATOM 1635 C CA . ASP A 1 205 ? 10.807 -7.696 -1.183 1.00 96.12 205 ASP A CA 1
ATOM 1636 C C . ASP A 1 205 ? 10.662 -6.408 -1.999 1.00 96.12 205 ASP A C 1
ATOM 1638 O O . ASP A 1 205 ? 11.464 -6.138 -2.902 1.00 96.12 205 ASP A O 1
ATOM 1642 N N . VAL A 1 206 ? 9.659 -5.587 -1.675 1.00 96.81 206 VAL A N 1
ATOM 1643 C CA . VAL A 1 206 ? 9.482 -4.275 -2.312 1.00 96.81 206 VAL A CA 1
ATOM 1644 C C . VAL A 1 206 ? 10.644 -3.353 -1.950 1.00 96.81 206 VAL A C 1
ATOM 1646 O O . VAL A 1 206 ? 11.242 -2.755 -2.840 1.00 96.81 206 VAL A O 1
ATOM 1649 N N . LEU A 1 207 ? 11.004 -3.261 -0.668 1.00 97.38 207 LEU A N 1
ATOM 1650 C CA . LEU A 1 207 ? 12.057 -2.372 -0.180 1.00 97.38 207 LEU A CA 1
ATOM 1651 C C . LEU A 1 207 ? 13.419 -2.698 -0.802 1.00 97.38 207 LEU A C 1
ATOM 1653 O O . LEU A 1 207 ? 14.109 -1.799 -1.273 1.00 97.38 207 LEU A O 1
ATOM 1657 N N . LYS A 1 208 ? 13.793 -3.977 -0.874 1.00 97.56 208 LYS A N 1
ATOM 1658 C CA . LYS A 1 208 ? 15.018 -4.410 -1.559 1.00 97.56 208 LYS A CA 1
ATOM 1659 C C . LYS A 1 208 ? 15.006 -4.039 -3.039 1.00 97.56 208 LYS A C 1
ATOM 1661 O O . LYS A 1 208 ? 16.020 -3.581 -3.551 1.00 97.56 208 LYS A O 1
ATOM 1666 N N . SER A 1 209 ? 13.859 -4.171 -3.707 1.00 97.44 209 SER A N 1
ATOM 1667 C CA . SER A 1 209 ? 13.716 -3.746 -5.106 1.00 97.44 209 SER A CA 1
ATOM 1668 C C . SER A 1 209 ? 13.875 -2.225 -5.249 1.00 97.44 209 SER A C 1
ATOM 1670 O O . SER A 1 209 ? 14.527 -1.762 -6.179 1.00 97.44 209 SER A O 1
ATOM 1672 N N . VAL A 1 210 ? 13.351 -1.438 -4.302 1.00 97.75 210 VAL A N 1
ATOM 1673 C CA . VAL A 1 210 ? 13.534 0.025 -4.253 1.00 97.75 210 VAL A CA 1
ATOM 1674 C C . VAL A 1 210 ? 14.992 0.411 -3.986 1.00 97.75 210 VAL A C 1
ATOM 1676 O O . VAL A 1 210 ? 15.447 1.425 -4.509 1.00 97.75 210 VAL A O 1
ATOM 1679 N N . LEU A 1 211 ? 15.728 -0.357 -3.183 1.00 97.94 211 LEU A N 1
ATOM 1680 C CA . LEU A 1 211 ? 17.130 -0.083 -2.848 1.00 97.94 211 LEU A CA 1
ATOM 1681 C C . LEU A 1 211 ? 18.111 -0.445 -3.973 1.00 97.94 211 LEU A C 1
ATOM 1683 O O . LEU A 1 211 ? 19.219 0.083 -3.985 1.00 97.94 211 LEU A O 1
ATOM 1687 N N . ALA A 1 212 ? 17.728 -1.325 -4.899 1.00 97.56 212 ALA A N 1
ATOM 1688 C CA . ALA A 1 212 ? 18.600 -1.765 -5.985 1.00 97.56 212 ALA A CA 1
ATOM 1689 C C . ALA A 1 212 ? 18.766 -0.653 -7.038 1.00 97.56 212 ALA A C 1
ATOM 1691 O O . ALA A 1 212 ? 17.820 -0.317 -7.754 1.00 97.56 212 ALA A O 1
ATOM 1692 N N . GLU A 1 213 ? 19.962 -0.069 -7.127 1.00 96.94 213 GLU A N 1
ATOM 1693 C CA . GLU A 1 213 ? 20.273 1.045 -8.037 1.00 96.94 213 GLU A CA 1
ATOM 1694 C C . GLU A 1 213 ? 20.065 0.670 -9.511 1.00 96.94 213 GLU A C 1
ATOM 1696 O O . GLU A 1 213 ? 19.629 1.496 -10.312 1.00 96.94 213 GLU A O 1
ATOM 1701 N N . GLU A 1 214 ? 20.296 -0.594 -9.869 1.00 97.19 214 GLU A N 1
ATOM 1702 C CA . GLU A 1 214 ? 20.077 -1.121 -11.215 1.00 97.19 214 GLU A CA 1
ATOM 1703 C C . GLU A 1 214 ? 18.625 -0.981 -11.690 1.00 97.19 214 GLU A C 1
ATOM 1705 O O . GLU A 1 214 ? 18.374 -0.933 -12.895 1.00 97.19 214 GLU A O 1
ATOM 1710 N N . ASN A 1 215 ? 17.670 -0.858 -10.763 1.00 97.88 215 ASN A N 1
ATOM 1711 C CA . ASN A 1 215 ? 16.263 -0.680 -11.098 1.00 97.88 215 ASN A CA 1
ATOM 1712 C C . ASN A 1 215 ? 15.915 0.740 -11.560 1.00 97.88 215 ASN A C 1
ATOM 1714 O O . ASN A 1 215 ? 14.779 0.977 -11.958 1.00 97.88 215 ASN A O 1
ATOM 1718 N N . TYR A 1 216 ? 16.872 1.669 -11.537 1.00 97.62 216 TYR A N 1
ATOM 1719 C CA . TYR A 1 216 ? 16.685 3.069 -11.923 1.00 97.62 216 TYR A CA 1
ATOM 1720 C C . TYR A 1 216 ? 17.409 3.424 -13.229 1.00 97.62 216 TYR A C 1
ATOM 1722 O O . TYR A 1 216 ? 17.644 4.598 -13.507 1.00 97.62 216 TYR A O 1
ATOM 1730 N N . GLY A 1 217 ? 17.768 2.419 -14.037 1.00 94.38 217 GLY A N 1
ATOM 1731 C CA . GLY A 1 217 ? 18.390 2.638 -15.345 1.00 94.38 217 GLY A CA 1
ATOM 1732 C C . GLY A 1 217 ? 17.440 3.261 -16.373 1.00 94.38 217 GLY A C 1
ATOM 1733 O O . GLY A 1 217 ? 17.843 4.146 -17.125 1.00 94.38 217 GLY A O 1
ATOM 1734 N N . ASP A 1 218 ? 16.181 2.821 -16.389 1.00 95.69 218 ASP A N 1
ATOM 1735 C CA . ASP A 1 218 ? 15.125 3.360 -17.247 1.00 95.69 218 ASP A CA 1
ATOM 1736 C C . ASP A 1 218 ? 13.726 3.093 -16.662 1.00 95.69 218 ASP A C 1
ATOM 1738 O O . ASP A 1 218 ? 13.557 2.341 -15.692 1.00 95.69 218 ASP A O 1
ATOM 1742 N N . ARG A 1 219 ? 12.704 3.695 -17.287 1.00 96.31 219 ARG A N 1
ATOM 1743 C CA . ARG A 1 219 ? 11.300 3.568 -16.869 1.00 96.31 219 ARG A CA 1
ATOM 1744 C C . ARG A 1 219 ? 10.814 2.124 -16.840 1.00 96.31 219 ARG A C 1
ATOM 1746 O O . ARG A 1 219 ? 10.053 1.750 -15.952 1.00 96.31 219 ARG A O 1
ATOM 1753 N N . HIS A 1 220 ? 11.188 1.329 -17.838 1.00 96.69 220 HIS A N 1
ATOM 1754 C CA . HIS A 1 220 ? 10.702 -0.033 -17.998 1.00 96.69 220 HIS A CA 1
ATOM 1755 C C . HIS A 1 220 ? 11.243 -0.946 -16.897 1.00 96.69 220 HIS A C 1
ATOM 1757 O O . HIS A 1 220 ? 10.467 -1.695 -16.301 1.00 96.69 220 HIS A O 1
ATOM 1763 N N . ILE A 1 221 ? 12.542 -0.856 -16.599 1.00 97.25 221 ILE A N 1
ATOM 1764 C CA . ILE A 1 221 ? 13.174 -1.622 -15.521 1.00 97.25 221 ILE A CA 1
ATOM 1765 C C . ILE A 1 221 ? 12.550 -1.239 -14.173 1.00 97.25 221 ILE A C 1
ATOM 1767 O O . ILE A 1 221 ? 12.166 -2.130 -13.411 1.00 97.25 221 ILE A O 1
ATOM 1771 N N . PHE A 1 222 ? 12.377 0.059 -13.906 1.00 98.12 222 PHE A N 1
ATOM 1772 C CA . PHE A 1 222 ? 11.734 0.537 -12.680 1.00 98.12 222 PHE A CA 1
ATOM 1773 C C . PHE A 1 222 ? 10.298 0.014 -12.539 1.00 98.12 222 PHE A C 1
ATOM 1775 O O . PHE A 1 222 ? 9.934 -0.557 -11.505 1.00 98.12 222 PHE A O 1
ATOM 1782 N N . ASP A 1 223 ? 9.486 0.166 -13.590 1.00 97.69 223 ASP A N 1
ATOM 1783 C CA . ASP A 1 223 ? 8.090 -0.271 -13.592 1.00 97.69 223 ASP A CA 1
ATOM 1784 C C . ASP A 1 223 ? 7.991 -1.784 -13.347 1.00 97.69 223 ASP A C 1
ATOM 1786 O O . ASP A 1 223 ? 7.210 -2.225 -12.501 1.00 97.69 223 ASP A O 1
ATOM 1790 N N . ARG A 1 224 ? 8.813 -2.580 -14.041 1.00 97.06 224 ARG A N 1
ATOM 1791 C CA . ARG A 1 224 ? 8.836 -4.044 -13.933 1.00 97.06 224 ARG A CA 1
ATOM 1792 C C . ARG A 1 224 ? 9.284 -4.521 -12.551 1.00 97.06 224 ARG A C 1
ATOM 1794 O O . ARG A 1 224 ? 8.613 -5.350 -11.939 1.00 97.06 224 ARG A O 1
ATOM 1801 N N . ASN A 1 225 ? 10.422 -4.027 -12.074 1.00 96.81 225 ASN A N 1
ATOM 1802 C CA . ASN A 1 225 ? 11.090 -4.614 -10.914 1.00 96.81 225 ASN A CA 1
ATOM 1803 C C . ASN A 1 225 ? 10.620 -4.008 -9.592 1.00 96.81 225 ASN A C 1
ATOM 1805 O O . ASN A 1 225 ? 10.654 -4.689 -8.571 1.00 96.81 225 ASN A O 1
ATOM 1809 N N . VAL A 1 226 ? 10.165 -2.753 -9.598 1.00 97.56 226 VAL A N 1
ATOM 1810 C CA . VAL A 1 226 ? 9.806 -2.020 -8.378 1.00 97.56 226 VAL A CA 1
ATOM 1811 C C . VAL A 1 226 ? 8.313 -1.736 -8.340 1.00 97.56 226 VAL A C 1
ATOM 1813 O O . VAL A 1 226 ? 7.622 -2.155 -7.407 1.00 97.56 226 VAL A O 1
ATOM 1816 N N . PHE A 1 227 ? 7.789 -1.041 -9.353 1.00 97.12 227 PHE A N 1
ATOM 1817 C CA . PHE A 1 227 ? 6.440 -0.495 -9.254 1.00 97.12 227 PHE A CA 1
ATOM 1818 C C . PHE A 1 227 ? 5.364 -1.584 -9.293 1.00 97.12 227 PHE A C 1
ATOM 1820 O O . PHE A 1 227 ? 4.465 -1.586 -8.453 1.00 97.12 227 PHE A O 1
ATOM 1827 N N . GLN A 1 228 ? 5.488 -2.570 -10.187 1.00 97.12 228 GLN A N 1
ATOM 1828 C CA . GLN A 1 228 ? 4.562 -3.706 -10.248 1.00 97.12 228 GLN A CA 1
ATOM 1829 C C . GLN A 1 228 ? 4.467 -4.466 -8.922 1.00 97.12 228 GLN A C 1
ATOM 1831 O O . GLN A 1 228 ? 3.363 -4.835 -8.524 1.00 97.12 228 GLN A O 1
ATOM 1836 N N . LYS A 1 229 ? 5.582 -4.654 -8.199 1.00 96.62 229 LYS A N 1
ATOM 1837 C CA . LYS A 1 229 ? 5.571 -5.315 -6.882 1.00 96.62 229 LYS A CA 1
ATOM 1838 C C . LYS A 1 229 ? 4.776 -4.513 -5.853 1.00 96.62 229 LYS A C 1
ATOM 1840 O O . LYS A 1 229 ? 3.963 -5.087 -5.131 1.00 96.62 229 LYS A O 1
ATOM 1845 N N . PHE A 1 230 ? 4.979 -3.195 -5.800 1.00 96.69 230 PHE A N 1
ATOM 1846 C CA . PHE A 1 230 ? 4.227 -2.325 -4.892 1.00 96.69 230 PHE A CA 1
ATOM 1847 C C . PHE A 1 230 ? 2.733 -2.292 -5.238 1.00 96.69 230 PHE A C 1
ATOM 1849 O O . PHE A 1 230 ? 1.883 -2.402 -4.355 1.00 96.69 230 PHE A O 1
ATOM 1856 N N . VAL A 1 231 ? 2.391 -2.208 -6.525 1.00 95.69 231 VAL A N 1
ATOM 1857 C CA . VAL A 1 231 ? 0.990 -2.201 -6.964 1.00 95.69 231 VAL A CA 1
ATOM 1858 C C . VAL A 1 231 ? 0.319 -3.556 -6.723 1.00 95.69 231 VAL A C 1
ATOM 1860 O O . VAL A 1 231 ? -0.842 -3.586 -6.327 1.00 95.69 231 VAL A O 1
ATOM 1863 N N . ALA A 1 232 ? 1.031 -4.675 -6.882 1.00 96.19 232 ALA A N 1
ATOM 1864 C CA . ALA A 1 232 ? 0.515 -5.999 -6.537 1.00 96.19 232 ALA A CA 1
ATOM 1865 C C . ALA A 1 232 ? 0.164 -6.102 -5.042 1.00 96.19 232 ALA A C 1
ATOM 1867 O O . ALA A 1 232 ? -0.906 -6.600 -4.695 1.00 96.19 232 ALA A O 1
ATOM 1868 N N . LEU A 1 233 ? 1.018 -5.568 -4.162 1.00 95.31 233 LEU A N 1
ATOM 1869 C CA . LEU A 1 233 ? 0.751 -5.473 -2.725 1.00 95.31 233 LEU A CA 1
ATOM 1870 C C . LEU A 1 233 ? -0.501 -4.628 -2.435 1.00 95.31 233 LEU A C 1
ATOM 1872 O O . LEU A 1 233 ? -1.372 -5.053 -1.676 1.00 95.31 233 LEU A O 1
ATOM 1876 N N . MET A 1 234 ? -0.616 -3.455 -3.066 1.00 93.88 234 MET A N 1
ATOM 1877 C CA . 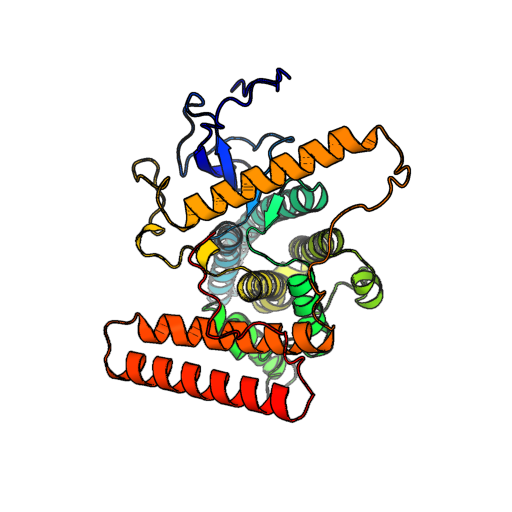MET A 1 234 ? -1.806 -2.610 -2.938 1.00 93.88 234 MET A CA 1
ATOM 1878 C C . MET A 1 234 ? -3.070 -3.316 -3.427 1.00 93.88 234 MET A C 1
ATOM 1880 O O . MET A 1 234 ? -4.091 -3.257 -2.750 1.00 93.88 234 MET A O 1
ATOM 1884 N N . PHE A 1 235 ? -3.006 -3.997 -4.572 1.00 93.94 235 PHE A N 1
ATOM 1885 C CA . PHE A 1 235 ? -4.119 -4.763 -5.123 1.00 93.94 235 PHE A CA 1
ATOM 1886 C C . PHE A 1 235 ? -4.585 -5.846 -4.151 1.00 93.94 235 PHE A C 1
ATOM 1888 O O . PHE A 1 235 ? -5.783 -5.970 -3.919 1.00 93.94 235 PHE A O 1
ATOM 1895 N N . VAL A 1 236 ? -3.662 -6.605 -3.551 1.00 95.25 236 VAL A N 1
ATOM 1896 C CA . VAL A 1 236 ? -4.036 -7.632 -2.572 1.00 95.25 236 VAL A CA 1
ATOM 1897 C C . VAL A 1 236 ? -4.672 -7.014 -1.337 1.00 95.25 236 VAL A C 1
ATOM 1899 O O . VAL A 1 236 ? -5.708 -7.506 -0.896 1.00 95.25 236 VAL A O 1
ATOM 1902 N N . ASN A 1 237 ? -4.129 -5.908 -0.827 1.00 93.69 237 ASN A N 1
ATOM 1903 C CA . ASN A 1 237 ? -4.778 -5.169 0.252 1.00 93.69 237 ASN A CA 1
ATOM 1904 C C . ASN A 1 237 ? -6.214 -4.777 -0.149 1.00 93.69 237 ASN A C 1
ATOM 1906 O O . ASN A 1 237 ? -7.175 -5.095 0.537 1.00 93.69 237 ASN A O 1
ATOM 1910 N N . TYR A 1 238 ? -6.391 -4.192 -1.334 1.00 90.56 238 TYR A N 1
ATOM 1911 C CA . TYR A 1 238 ? -7.707 -3.841 -1.872 1.00 90.56 238 TYR A CA 1
ATOM 1912 C C . TYR A 1 238 ? -8.641 -5.025 -2.169 1.00 90.56 238 TYR A C 1
ATOM 1914 O O . TYR A 1 238 ? -9.839 -4.831 -2.340 1.00 90.56 238 TYR A O 1
ATOM 1922 N N . ALA A 1 239 ? -8.126 -6.240 -2.302 1.00 91.31 239 ALA A N 1
ATOM 1923 C CA . ALA A 1 239 ? -8.958 -7.417 -2.522 1.00 91.31 239 ALA A CA 1
ATOM 1924 C C . ALA A 1 239 ? -9.429 -8.048 -1.205 1.00 91.31 239 ALA A C 1
ATOM 1926 O O . ALA A 1 239 ? -10.379 -8.821 -1.225 1.00 91.31 239 ALA A O 1
ATOM 1927 N N . THR A 1 240 ? -8.760 -7.732 -0.092 1.00 93.50 240 THR A N 1
ATOM 1928 C CA . THR A 1 240 ? -8.888 -8.452 1.188 1.00 93.50 240 THR A CA 1
ATOM 1929 C C . THR A 1 240 ? -9.264 -7.549 2.361 1.00 93.50 240 THR A C 1
ATOM 1931 O O . THR A 1 240 ? -9.381 -8.018 3.491 1.00 93.50 240 THR A O 1
ATOM 1934 N N . THR A 1 241 ? -9.457 -6.249 2.116 1.00 92.50 241 THR A N 1
ATOM 1935 C CA . THR A 1 241 ? -9.968 -5.306 3.115 1.00 92.50 241 THR A CA 1
ATOM 1936 C C . THR A 1 241 ? -11.483 -5.128 2.971 1.00 92.50 241 THR A C 1
ATOM 1938 O O . THR A 1 241 ? -12.014 -5.007 1.869 1.00 92.50 241 THR A O 1
ATOM 1941 N N . ASP A 1 242 ? -12.192 -5.035 4.093 1.00 91.88 242 ASP A N 1
ATOM 1942 C CA . ASP A 1 242 ? -13.606 -4.659 4.106 1.00 91.88 242 ASP A CA 1
ATOM 1943 C C . ASP A 1 242 ? -13.816 -3.264 3.458 1.00 91.88 242 ASP A C 1
ATOM 1945 O O . ASP A 1 242 ? -13.151 -2.291 3.846 1.00 91.88 242 ASP A O 1
ATOM 1949 N N . PRO A 1 243 ? -14.765 -3.122 2.505 1.00 89.12 243 PRO A N 1
ATOM 1950 C CA . PRO A 1 243 ? -15.058 -1.864 1.822 1.00 89.12 243 PRO A CA 1
ATOM 1951 C C . PRO A 1 243 ? -15.334 -0.644 2.705 1.00 89.12 243 PRO A C 1
ATOM 1953 O O . PRO A 1 243 ? -15.154 0.490 2.242 1.00 89.12 243 PRO A O 1
ATOM 1956 N N . VAL A 1 244 ? -15.762 -0.824 3.960 1.00 88.50 244 VAL A N 1
ATOM 1957 C CA . VAL A 1 244 ? -15.944 0.293 4.901 1.00 88.50 244 VAL A CA 1
ATOM 1958 C C . VAL A 1 244 ? -14.626 1.036 5.156 1.00 88.50 244 VAL A C 1
ATOM 1960 O O . VAL A 1 244 ? -14.630 2.255 5.328 1.00 88.50 244 VAL A O 1
ATOM 1963 N N . PHE A 1 245 ? -13.485 0.341 5.086 1.00 89.56 245 PHE A N 1
ATOM 1964 C CA . PHE A 1 245 ? -12.155 0.919 5.301 1.00 89.56 245 PHE A CA 1
ATOM 1965 C C . PHE A 1 245 ? -11.556 1.591 4.054 1.00 89.56 245 PHE A C 1
ATOM 1967 O O . PHE A 1 245 ? -10.480 2.188 4.143 1.00 89.56 245 PHE A O 1
ATOM 1974 N N . TYR A 1 246 ? -12.259 1.566 2.913 1.00 81.81 246 TYR A N 1
ATOM 1975 C CA . TYR A 1 246 ? -11.905 2.360 1.727 1.00 81.81 246 TYR A CA 1
ATOM 1976 C C . TYR A 1 246 ? -12.506 3.766 1.730 1.00 81.81 246 TYR A C 1
ATOM 1978 O O . TYR A 1 246 ? -12.233 4.547 0.822 1.00 81.81 246 TYR A O 1
ATOM 1986 N N . GLY A 1 247 ? -13.353 4.095 2.709 1.00 79.00 247 GLY A N 1
ATOM 1987 C CA . GLY A 1 247 ? -14.072 5.366 2.697 1.00 79.00 247 GLY A CA 1
ATOM 1988 C C . GLY A 1 247 ? -15.012 5.483 1.494 1.00 79.00 247 GLY A C 1
ATOM 1989 O O . GLY A 1 247 ? -15.056 6.511 0.820 1.00 79.00 247 GLY A O 1
ATOM 1990 N N . THR A 1 248 ? -15.736 4.404 1.175 1.00 77.81 248 THR A N 1
ATOM 1991 C CA . THR A 1 248 ? -16.685 4.372 0.046 1.00 77.81 248 THR A CA 1
ATOM 1992 C C . THR A 1 248 ? -17.871 5.321 0.234 1.00 77.81 248 THR A C 1
ATOM 1994 O O . THR A 1 248 ? -18.582 5.620 -0.731 1.00 77.81 248 THR A O 1
ATOM 1997 N N . ASN A 1 249 ? -18.102 5.829 1.451 1.00 83.06 249 ASN A N 1
ATOM 1998 C CA . ASN A 1 249 ? -19.149 6.803 1.701 1.00 83.06 249 ASN A CA 1
ATOM 1999 C C . ASN A 1 249 ? -18.695 8.206 1.285 1.00 83.06 249 ASN A C 1
ATOM 2001 O O . ASN A 1 249 ? -17.584 8.645 1.574 1.00 83.06 249 ASN A O 1
ATOM 2005 N N . LYS A 1 250 ? -19.608 8.985 0.692 1.00 79.25 250 LYS A N 1
ATOM 2006 C CA . LYS A 1 250 ? -19.328 10.379 0.330 1.00 79.25 250 LYS A CA 1
ATOM 2007 C C . LYS A 1 250 ? -18.839 11.216 1.524 1.00 79.25 250 LYS A C 1
ATOM 2009 O O . LYS A 1 250 ? -18.053 12.148 1.349 1.00 79.25 250 LYS A O 1
ATOM 2014 N N . ALA A 1 251 ? -19.323 10.893 2.723 1.00 81.06 251 ALA A N 1
ATOM 2015 C CA . ALA A 1 251 ? -18.942 11.543 3.967 1.00 81.06 251 ALA A CA 1
ATOM 2016 C C . ALA A 1 251 ? -17.469 11.321 4.340 1.00 81.06 251 ALA A C 1
ATOM 2018 O O . ALA A 1 251 ? -16.927 12.147 5.067 1.00 81.06 251 ALA A O 1
ATOM 2019 N N . ASP A 1 252 ? -16.801 10.297 3.809 1.00 80.25 252 ASP A N 1
ATOM 2020 C CA . ASP A 1 252 ? -15.399 9.997 4.111 1.00 80.25 252 ASP A CA 1
ATOM 2021 C C . ASP A 1 252 ? -14.421 10.845 3.261 1.00 80.25 252 ASP A C 1
ATOM 2023 O O . ASP A 1 252 ? -13.272 11.050 3.650 1.00 80.25 252 ASP A O 1
ATOM 2027 N N . TYR A 1 253 ? -14.868 11.433 2.138 1.00 76.75 253 TYR A N 1
ATOM 2028 C CA . TYR A 1 253 ? -13.997 12.215 1.242 1.00 76.75 253 TYR A CA 1
ATOM 2029 C C . TYR A 1 253 ? -13.625 13.601 1.771 1.00 76.75 253 TYR A C 1
ATOM 2031 O O . TYR A 1 253 ? -14.457 14.321 2.323 1.00 76.75 253 TYR A O 1
ATOM 2039 N N . GLY A 1 254 ? -12.402 14.048 1.474 1.00 74.50 254 GLY A N 1
ATOM 2040 C CA . GLY A 1 254 ? -11.947 15.407 1.785 1.00 74.50 254 GLY A CA 1
ATOM 2041 C C . GLY A 1 254 ? -11.590 15.580 3.259 1.00 74.50 254 GLY A C 1
ATOM 2042 O O . GLY A 1 254 ? -12.116 16.474 3.920 1.00 74.50 254 GLY A O 1
ATOM 2043 N N . VAL A 1 255 ? -10.725 14.699 3.772 1.00 76.44 255 VAL A N 1
ATOM 2044 C CA . VAL A 1 255 ? -10.206 14.768 5.144 1.00 76.44 255 VAL A CA 1
ATOM 2045 C C . VAL A 1 255 ? -9.482 16.102 5.349 1.00 76.44 255 VAL A C 1
ATOM 2047 O O . VAL A 1 255 ? -8.521 16.412 4.645 1.00 76.44 255 VAL A O 1
ATOM 2050 N N . SER A 1 256 ? -9.946 16.892 6.314 1.00 78.38 256 SER A N 1
ATOM 2051 C CA . SER A 1 256 ? -9.338 18.162 6.712 1.00 78.38 256 SER A CA 1
ATOM 2052 C C . SER A 1 256 ? -9.486 18.376 8.219 1.00 78.38 256 SER A C 1
ATOM 2054 O O . SER A 1 256 ? -10.319 17.737 8.863 1.00 78.38 256 SER A O 1
ATOM 2056 N N . ALA A 1 257 ? -8.691 19.289 8.779 1.00 77.25 257 ALA A N 1
ATOM 2057 C CA . ALA A 1 257 ? -8.713 19.593 10.210 1.00 77.25 257 ALA A CA 1
ATOM 2058 C C . ALA A 1 257 ? -10.038 20.214 10.692 1.00 77.25 257 ALA A C 1
ATOM 2060 O O . ALA A 1 257 ? -10.367 20.101 11.873 1.00 77.25 257 ALA A O 1
ATOM 2061 N N . ASP A 1 258 ? -10.785 20.855 9.789 1.00 82.62 258 ASP A N 1
ATOM 2062 C CA . ASP A 1 258 ? -12.028 21.575 10.098 1.00 82.62 258 ASP A CA 1
ATOM 2063 C C . ASP A 1 258 ? -13.287 20.735 9.858 1.00 82.62 258 ASP A C 1
ATOM 2065 O O . ASP A 1 258 ? -14.390 21.133 10.236 1.00 82.62 258 ASP A O 1
ATOM 2069 N N . LYS A 1 259 ? -13.142 19.580 9.203 1.00 84.12 259 LYS A N 1
ATOM 2070 C CA . LYS A 1 259 ? -14.259 18.691 8.915 1.00 84.12 259 LYS A CA 1
ATOM 2071 C C . LYS A 1 259 ? -14.478 17.738 10.084 1.00 84.12 259 LYS A C 1
ATOM 2073 O O . LYS A 1 259 ? -13.550 17.066 10.531 1.00 84.12 259 LYS A O 1
ATOM 2078 N N . ASP A 1 260 ? -15.724 17.648 10.541 1.00 87.56 260 ASP A N 1
ATOM 2079 C CA . ASP A 1 260 ? -16.118 16.626 11.504 1.00 87.56 260 ASP A CA 1
ATOM 2080 C C . ASP A 1 260 ? -16.102 15.254 10.821 1.00 87.56 260 ASP A C 1
ATOM 2082 O O . ASP A 1 260 ? -16.944 14.944 9.974 1.00 87.56 260 ASP A O 1
ATOM 2086 N N . MET A 1 261 ? -15.082 14.467 11.155 1.00 90.19 261 MET A N 1
ATOM 2087 C CA . MET A 1 261 ? -14.913 13.107 10.660 1.00 90.19 261 MET A CA 1
ATOM 2088 C C . MET A 1 261 ? -15.365 12.071 11.685 1.00 90.19 261 MET A C 1
ATOM 2090 O O . MET A 1 261 ? -15.536 10.914 11.317 1.00 90.19 261 MET A O 1
ATOM 2094 N N . ASP A 1 262 ? -15.583 12.454 12.945 1.00 89.50 262 ASP A N 1
ATOM 2095 C CA . ASP A 1 262 ? -15.693 11.512 14.064 1.00 89.50 262 ASP A CA 1
ATOM 2096 C C . ASP A 1 262 ? -16.934 10.612 13.941 1.00 89.50 262 ASP A C 1
ATOM 2098 O O . ASP A 1 262 ? -16.951 9.495 14.454 1.00 89.50 262 ASP A O 1
ATOM 2102 N N . GLN A 1 263 ? -17.956 11.083 13.220 1.00 91.75 263 GLN A N 1
ATOM 2103 C CA . GLN A 1 263 ? -19.212 10.367 12.968 1.00 91.75 263 GLN A CA 1
ATOM 2104 C C . GLN A 1 263 ? -19.282 9.703 11.585 1.00 91.75 263 GLN A C 1
ATOM 2106 O O . GLN A 1 263 ? -20.317 9.150 11.213 1.00 91.75 263 GLN A O 1
ATOM 2111 N N . THR A 1 264 ? -18.215 9.778 10.790 1.00 91.88 264 THR A N 1
ATOM 2112 C CA . THR A 1 264 ? -18.201 9.157 9.460 1.00 91.88 264 THR A CA 1
ATOM 2113 C C . THR A 1 264 ? -18.073 7.633 9.572 1.00 91.88 264 THR A C 1
ATOM 2115 O O . THR A 1 264 ? -17.423 7.152 10.507 1.00 91.88 264 THR A O 1
ATOM 2118 N N . PRO A 1 265 ? -18.670 6.845 8.651 1.00 92.19 265 PRO A N 1
ATOM 2119 C CA . PRO A 1 265 ? -18.620 5.383 8.722 1.00 92.19 265 PRO A CA 1
ATOM 2120 C C . PRO A 1 265 ? -17.196 4.831 8.836 1.00 92.19 265 PRO A C 1
ATOM 2122 O O . PRO A 1 265 ? -16.947 3.969 9.682 1.00 92.19 265 PRO A O 1
ATOM 2125 N N . LEU A 1 266 ? -16.254 5.385 8.063 1.00 91.69 266 LEU A N 1
ATOM 2126 C CA . LEU A 1 266 ? -14.847 5.000 8.120 1.00 91.69 266 LEU A CA 1
ATOM 2127 C C . LEU A 1 266 ? -14.254 5.229 9.516 1.00 91.69 266 LEU A C 1
ATOM 2129 O O . LEU A 1 266 ? -13.675 4.318 10.100 1.00 91.69 266 LEU A O 1
ATOM 2133 N N . TYR A 1 267 ? -14.409 6.426 10.084 1.00 93.75 267 TYR A N 1
ATOM 2134 C CA . TYR A 1 267 ? -13.806 6.770 11.378 1.00 93.75 267 TYR A CA 1
ATOM 2135 C C . TYR A 1 267 ? -14.420 5.999 12.543 1.00 93.75 267 TYR A C 1
ATOM 2137 O O . TYR A 1 267 ? -13.707 5.621 13.476 1.00 93.75 267 TYR A O 1
ATOM 2145 N N . VAL A 1 268 ? -15.722 5.715 12.481 1.00 94.12 268 VAL A N 1
ATOM 2146 C CA . VAL A 1 268 ? -16.389 4.856 13.462 1.00 94.12 268 VAL A CA 1
ATOM 2147 C C . VAL A 1 268 ? -15.818 3.436 13.394 1.00 94.12 268 VAL A C 1
ATOM 2149 O O . VAL A 1 268 ? -15.446 2.883 14.432 1.00 94.12 268 VAL A O 1
ATOM 2152 N N . ALA A 1 269 ? -15.685 2.861 12.193 1.00 94.81 269 ALA A N 1
ATOM 2153 C CA . ALA A 1 269 ? -15.112 1.528 11.997 1.00 94.81 269 ALA A CA 1
ATOM 2154 C C . ALA A 1 269 ? -13.644 1.459 12.454 1.00 94.81 269 ALA A C 1
ATOM 2156 O O . ALA A 1 269 ? -13.273 0.578 13.233 1.00 94.81 269 ALA A O 1
ATOM 2157 N N . VAL A 1 270 ? -12.829 2.444 12.066 1.00 95.44 270 VAL A N 1
ATOM 2158 C CA . VAL A 1 270 ? -11.434 2.595 12.508 1.00 95.44 270 VAL A CA 1
ATOM 2159 C C . VAL A 1 270 ? -11.345 2.689 14.030 1.00 95.44 270 VAL A C 1
ATOM 2161 O O . VAL A 1 270 ? -10.535 2.001 14.648 1.00 95.44 270 VAL A O 1
ATOM 2164 N N . GLY A 1 271 ? -12.201 3.493 14.661 1.00 96.31 271 GLY A N 1
ATOM 2165 C CA . GLY A 1 271 ? -12.206 3.661 16.111 1.00 96.31 271 GLY A CA 1
ATOM 2166 C C . GLY A 1 271 ? -12.581 2.385 16.857 1.00 96.31 271 GLY A C 1
ATOM 2167 O O . GLY A 1 271 ? -12.016 2.111 17.918 1.00 96.31 271 GLY A O 1
ATOM 2168 N N . LYS A 1 272 ? -13.516 1.591 16.324 1.00 96.06 272 LYS A N 1
ATOM 2169 C CA . LYS A 1 272 ? -13.834 0.262 16.868 1.00 96.06 272 LYS A CA 1
ATOM 2170 C C . LYS A 1 272 ? -12.631 -0.680 16.735 1.00 96.06 272 LYS A C 1
ATOM 2172 O O . LYS A 1 272 ? -12.248 -1.309 17.722 1.00 96.06 272 LYS A O 1
ATOM 2177 N N . ALA A 1 273 ? -12.008 -0.722 15.556 1.00 96.50 273 ALA A N 1
ATOM 2178 C CA . ALA A 1 273 ? -10.875 -1.598 15.270 1.00 96.50 273 ALA A CA 1
ATOM 2179 C C . ALA A 1 273 ? -9.645 -1.280 16.141 1.00 96.50 273 ALA A C 1
ATOM 2181 O O . ALA A 1 273 ? -9.104 -2.175 16.785 1.00 96.50 273 ALA A O 1
ATOM 2182 N N . LEU A 1 274 ? -9.248 -0.007 16.255 1.00 97.12 274 LEU A N 1
ATOM 2183 C CA . LEU A 1 274 ? -8.094 0.400 17.069 1.00 97.12 274 LEU A CA 1
ATOM 2184 C C . LEU A 1 274 ? -8.271 0.058 18.555 1.00 97.12 274 LEU A C 1
ATOM 2186 O O . LEU A 1 274 ? -7.352 -0.464 19.181 1.00 97.12 274 LEU A O 1
ATOM 2190 N N . ARG A 1 275 ? -9.466 0.276 19.119 1.00 96.69 275 ARG A N 1
ATOM 2191 C CA . ARG A 1 275 ? -9.749 -0.082 20.522 1.00 96.69 275 ARG A CA 1
ATOM 2192 C C . ARG A 1 275 ? -9.758 -1.589 20.756 1.00 96.69 275 ARG A C 1
ATOM 2194 O O . ARG A 1 275 ? -9.473 -2.045 21.862 1.00 96.69 275 ARG A O 1
ATOM 2201 N N . LEU A 1 276 ? -10.140 -2.384 19.758 1.00 95.88 276 LEU A N 1
ATOM 2202 C CA . LEU A 1 276 ? -10.024 -3.838 19.844 1.00 95.88 276 LEU A CA 1
ATOM 2203 C C . LEU A 1 276 ? -8.550 -4.262 19.876 1.00 95.88 276 LEU A C 1
ATOM 2205 O O . LEU A 1 276 ? -8.172 -5.023 20.763 1.00 95.88 276 LEU A O 1
ATOM 2209 N N . LEU A 1 277 ? -7.730 -3.707 18.982 1.00 95.75 277 LEU A N 1
ATOM 2210 C CA . LEU A 1 277 ? -6.296 -3.989 18.902 1.00 95.75 277 LEU A CA 1
ATOM 2211 C C . LEU A 1 277 ? -5.549 -3.604 20.186 1.00 95.75 277 LEU A C 1
ATOM 2213 O O . LEU A 1 277 ? -4.771 -4.398 20.707 1.00 95.75 277 LEU A O 1
ATOM 2217 N N . GLU A 1 278 ? -5.821 -2.427 20.758 1.00 95.19 278 GLU A N 1
ATOM 2218 C CA . GLU A 1 278 ? -5.219 -2.030 22.038 1.00 95.19 278 GLU A CA 1
ATOM 2219 C C . GLU A 1 278 ? -5.606 -2.975 23.184 1.00 95.19 278 GLU A C 1
ATOM 2221 O O . GLU A 1 278 ? -4.757 -3.315 24.007 1.00 95.19 278 GLU A O 1
ATOM 2226 N N . ARG A 1 279 ? -6.865 -3.439 23.233 1.00 94.56 279 ARG A N 1
ATOM 2227 C CA . ARG A 1 279 ? -7.311 -4.414 24.244 1.00 94.56 279 ARG A CA 1
ATOM 2228 C C . ARG A 1 279 ? -6.605 -5.758 24.088 1.00 94.56 279 ARG A C 1
ATOM 2230 O O . ARG A 1 279 ? -6.180 -6.317 25.094 1.00 94.56 279 ARG A O 1
ATOM 2237 N N . GLN A 1 280 ? -6.462 -6.255 22.860 1.00 92.88 280 GLN A N 1
ATOM 2238 C CA . GLN A 1 280 ? -5.727 -7.492 22.576 1.00 92.88 280 GLN A CA 1
ATOM 2239 C C . GLN A 1 280 ? -4.263 -7.366 23.008 1.00 92.88 280 GLN A C 1
ATOM 2241 O O . GLN A 1 280 ? -3.778 -8.189 23.778 1.00 92.88 280 GLN A O 1
ATOM 2246 N N . ARG A 1 281 ? -3.593 -6.268 22.636 1.00 91.44 281 ARG A N 1
ATOM 2247 C CA . ARG A 1 281 ? -2.201 -6.007 23.030 1.00 91.44 281 ARG A CA 1
ATOM 2248 C C . ARG A 1 281 ? -2.032 -5.914 24.550 1.00 91.44 281 ARG A C 1
ATOM 2250 O O . ARG A 1 281 ? -1.070 -6.439 25.101 1.00 91.44 281 ARG A O 1
ATOM 2257 N N . GLN A 1 282 ? -2.973 -5.285 25.257 1.00 90.50 282 GLN A N 1
ATOM 2258 C CA . GLN A 1 282 ? -2.968 -5.250 26.725 1.00 90.50 282 GLN A CA 1
ATOM 2259 C C . GLN A 1 282 ? -3.143 -6.643 27.340 1.00 90.50 282 GLN A C 1
ATOM 2261 O O . GLN A 1 282 ? -2.475 -6.954 28.323 1.00 90.50 282 GLN A O 1
ATOM 2266 N N . GLN A 1 283 ? -4.015 -7.480 26.772 1.00 90.38 283 GLN A N 1
ATOM 2267 C CA . GLN A 1 283 ? -4.204 -8.862 27.221 1.00 90.38 283 GLN A CA 1
ATOM 2268 C C . GLN A 1 283 ? -2.956 -9.712 26.984 1.00 90.38 283 GLN A C 1
ATOM 2270 O O . GLN A 1 283 ? -2.580 -10.471 27.868 1.00 90.38 283 GLN A O 1
ATOM 2275 N N . GLU A 1 284 ? -2.279 -9.554 25.848 1.00 88.06 284 GLU A N 1
ATOM 2276 C CA . GLU A 1 284 ? -1.011 -10.235 25.563 1.00 88.06 284 GLU A CA 1
ATOM 2277 C C . GLU A 1 284 ? 0.079 -9.830 26.563 1.00 88.06 284 GLU A C 1
ATOM 2279 O O . GLU A 1 284 ? 0.739 -10.692 27.141 1.00 88.06 284 GLU A O 1
ATOM 2284 N N . LEU A 1 285 ? 0.214 -8.531 26.850 1.00 86.88 285 LEU A N 1
ATOM 2285 C CA . LEU A 1 285 ? 1.181 -8.022 27.830 1.00 86.88 285 LEU A CA 1
ATOM 2286 C C . LEU A 1 285 ? 0.875 -8.477 29.266 1.00 86.88 285 LEU A C 1
ATOM 2288 O O . LEU A 1 285 ? 1.795 -8.699 30.049 1.00 86.88 285 LEU A O 1
ATOM 2292 N N . GLN A 1 286 ? -0.405 -8.616 29.626 1.00 85.25 286 GLN A N 1
ATOM 2293 C CA . GLN A 1 286 ? -0.827 -9.102 30.946 1.00 85.25 286 GLN A CA 1
ATOM 2294 C C . GLN A 1 286 ? -0.744 -10.634 31.061 1.00 85.25 286 GLN A C 1
ATOM 2296 O O . GLN A 1 286 ? -0.402 -11.149 32.122 1.00 85.25 286 GLN A O 1
ATOM 2301 N N . GLY A 1 287 ? -1.028 -11.360 29.976 1.00 71.44 287 GLY A N 1
ATOM 2302 C CA . GLY A 1 287 ? -1.038 -12.824 29.905 1.00 71.44 287 GLY A CA 1
ATOM 2303 C C . GLY A 1 287 ? 0.343 -13.459 29.735 1.00 71.44 287 GLY A C 1
ATOM 2304 O O . GLY A 1 287 ? 0.525 -14.620 30.080 1.00 71.44 287 GLY A O 1
ATOM 2305 N N . GLN A 1 288 ? 1.356 -12.707 29.298 1.00 56.41 288 GLN A N 1
ATOM 2306 C CA . GLN A 1 288 ? 2.746 -13.184 29.226 1.00 56.41 288 GLN A CA 1
ATOM 2307 C C . GLN A 1 288 ? 3.426 -13.374 30.605 1.00 56.41 288 GLN A C 1
ATOM 2309 O O . GLN A 1 288 ? 4.596 -13.750 30.663 1.00 56.41 288 GLN A O 1
ATOM 2314 N N . GLY A 1 289 ? 2.702 -13.171 31.716 1.00 46.78 289 GLY A N 1
ATOM 2315 C CA . GLY A 1 289 ? 3.138 -13.504 33.079 1.00 46.78 289 GLY A CA 1
ATOM 2316 C C . GLY A 1 289 ? 2.725 -14.894 33.584 1.00 46.78 289 GLY A C 1
ATOM 2317 O O . GLY A 1 289 ? 3.281 -15.358 34.579 1.00 46.78 289 GLY A O 1
ATOM 2318 N N . GLU A 1 290 ? 1.801 -15.587 32.914 1.00 40.12 290 GLU A N 1
ATOM 2319 C CA . GLU A 1 290 ? 1.344 -16.920 33.318 1.00 40.12 290 GLU A CA 1
ATOM 2320 C C . GLU A 1 290 ? 1.405 -17.865 32.115 1.00 40.12 290 GLU A C 1
ATOM 2322 O O . GLU A 1 290 ? 0.723 -17.684 31.110 1.00 40.12 290 GLU A O 1
ATOM 2327 N N . SER A 1 291 ? 2.261 -18.890 32.205 1.00 36.97 291 SER A N 1
ATOM 2328 C CA . SER A 1 291 ? 2.214 -20.024 31.274 1.00 36.97 291 SER A CA 1
ATOM 2329 C C . SER A 1 291 ? 0.777 -20.550 31.192 1.00 36.97 291 SER A C 1
ATOM 2331 O O . SER A 1 291 ? 0.12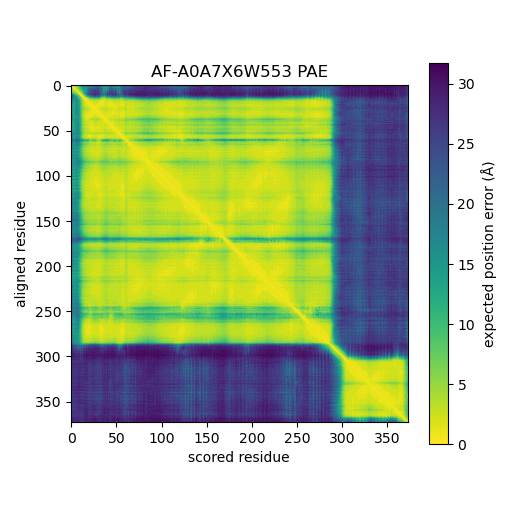2 -20.598 32.235 1.00 36.97 291 SER A O 1
ATOM 2333 N N . PRO A 1 292 ? 0.280 -20.974 30.016 1.00 40.28 292 PRO A N 1
ATOM 2334 C CA . PRO A 1 292 ? -1.085 -21.459 29.880 1.00 40.28 292 PRO A CA 1
ATOM 2335 C C . PRO A 1 292 ? -1.246 -22.751 30.683 1.00 40.28 292 PRO A C 1
ATOM 2337 O O . PRO A 1 292 ? -0.938 -23.849 30.224 1.00 40.28 292 PRO A O 1
ATOM 2340 N N . GLN A 1 293 ? -1.704 -22.606 31.921 1.00 35.25 293 GLN A N 1
ATOM 2341 C CA . GLN A 1 293 ? -2.272 -23.687 32.690 1.00 35.25 293 GLN A CA 1
ATOM 2342 C C . GLN A 1 293 ? -3.687 -23.862 32.144 1.00 35.25 293 GLN A C 1
ATOM 2344 O O . GLN A 1 293 ? -4.526 -22.975 32.297 1.00 35.25 293 GLN A O 1
ATOM 2349 N N . GLU A 1 294 ? -3.913 -24.972 31.440 1.00 43.25 294 GLU A N 1
ATOM 2350 C CA . GLU A 1 294 ? -5.234 -25.415 30.999 1.00 43.25 294 GLU A CA 1
ATOM 2351 C C . GLU A 1 294 ? -6.245 -25.234 32.138 1.00 43.25 294 GLU A C 1
ATOM 2353 O O . GLU A 1 294 ? -6.204 -25.938 33.150 1.00 43.25 294 GLU A O 1
ATOM 2358 N N . ALA A 1 295 ? -7.150 -24.270 31.972 1.00 32.75 295 ALA A N 1
ATOM 2359 C CA . ALA A 1 295 ? -8.339 -24.147 32.793 1.00 32.75 295 ALA A CA 1
ATOM 2360 C C . ALA A 1 295 ? -9.530 -24.745 32.021 1.00 32.75 295 ALA A C 1
ATOM 2362 O O . ALA A 1 295 ? -9.654 -24.536 30.812 1.00 32.75 295 ALA A O 1
ATOM 2363 N N . PRO A 1 296 ? -10.387 -25.524 32.698 1.00 35.34 296 PRO A N 1
ATOM 2364 C CA . PRO A 1 296 ? -11.347 -26.415 32.065 1.00 35.34 296 PRO A CA 1
ATOM 2365 C C . PRO A 1 296 ? -12.525 -25.652 31.453 1.00 35.34 296 PRO A C 1
ATOM 2367 O O . PRO A 1 296 ? -13.134 -24.792 32.089 1.00 35.34 296 PRO A O 1
ATOM 2370 N N . SER A 1 297 ? -12.860 -26.032 30.220 1.00 31.78 297 SER A N 1
ATOM 2371 C CA . SER A 1 297 ? -14.034 -25.571 29.481 1.00 31.78 297 SER A CA 1
ATOM 2372 C C . SER A 1 297 ? -15.329 -25.932 30.215 1.00 31.78 297 SER A C 1
ATOM 2374 O O . SER A 1 297 ? -15.618 -27.104 30.465 1.00 31.78 297 SER A O 1
ATOM 2376 N N . ALA A 1 298 ? -16.111 -24.905 30.542 1.00 44.00 298 ALA A N 1
ATOM 2377 C CA . ALA A 1 298 ? -17.498 -25.011 30.970 1.00 44.00 298 ALA A CA 1
ATOM 2378 C C . ALA A 1 298 ? -18.311 -23.872 30.329 1.00 44.00 298 ALA A C 1
ATOM 2380 O O . ALA A 1 298 ? -18.530 -22.829 30.941 1.00 44.00 298 ALA A O 1
ATOM 2381 N N . ALA A 1 299 ? -18.741 -24.080 29.084 1.00 37.50 299 ALA A N 1
ATOM 2382 C CA . ALA A 1 299 ? -19.832 -23.362 28.416 1.00 37.50 299 ALA A CA 1
ATOM 2383 C C . ALA A 1 299 ? -20.398 -24.317 27.343 1.00 37.50 299 ALA A C 1
ATOM 2385 O O . ALA A 1 299 ? -19.702 -24.660 26.399 1.00 37.50 299 ALA A O 1
ATOM 2386 N N . ALA A 1 300 ? -21.486 -25.034 27.625 1.00 41.44 300 ALA A N 1
ATOM 2387 C CA . ALA A 1 300 ? -22.868 -24.621 27.360 1.00 41.44 300 ALA A CA 1
ATOM 2388 C C . ALA A 1 300 ? -23.210 -24.592 25.853 1.00 41.44 300 ALA A C 1
ATOM 2390 O O . ALA A 1 300 ? -23.196 -23.541 25.225 1.00 41.44 300 ALA A O 1
ATOM 2391 N N . ASP A 1 301 ? -23.509 -25.789 25.333 1.00 41.88 301 ASP A N 1
ATOM 2392 C CA . ASP A 1 301 ? -24.391 -26.164 24.213 1.00 41.88 301 ASP A CA 1
ATOM 2393 C C . ASP A 1 301 ? -24.932 -25.040 23.303 1.00 41.88 301 ASP A C 1
ATOM 2395 O O . ASP A 1 301 ? -26.133 -24.762 23.276 1.00 41.88 301 ASP A O 1
ATOM 2399 N N . ALA A 1 302 ? -24.072 -24.462 22.465 1.00 49.62 302 ALA A N 1
ATOM 2400 C CA . ALA A 1 302 ? -24.501 -24.041 21.134 1.00 49.62 302 ALA A CA 1
ATOM 2401 C C . ALA A 1 302 ? -24.239 -25.221 20.184 1.00 49.62 302 ALA A C 1
ATOM 2403 O O . ALA A 1 302 ? -23.144 -25.785 20.237 1.00 49.62 302 ALA A O 1
ATOM 2404 N N . PRO A 1 303 ? -25.203 -25.647 19.349 1.00 57.31 303 PRO A N 1
ATOM 2405 C CA . PRO A 1 303 ? -24.939 -26.688 18.367 1.00 57.31 303 PRO A CA 1
ATOM 2406 C C . PRO A 1 303 ? -23.868 -26.175 17.402 1.00 57.31 303 PRO A C 1
ATOM 2408 O O . PRO A 1 303 ? -24.129 -25.292 16.585 1.00 57.31 303 PRO A O 1
ATOM 2411 N N . GLU A 1 304 ? -22.647 -26.695 17.533 1.00 72.06 304 GLU A N 1
ATOM 2412 C CA . GLU A 1 304 ? -21.565 -26.408 16.599 1.00 72.06 304 GLU A CA 1
ATOM 2413 C C . GLU A 1 304 ? -22.019 -26.819 15.196 1.00 72.06 304 GLU A C 1
ATOM 2415 O O . GLU A 1 304 ? -22.358 -27.978 14.940 1.00 72.06 304 GLU A O 1
ATOM 2420 N N . LEU A 1 305 ? -22.063 -25.843 14.287 1.00 82.81 305 LEU A N 1
ATOM 2421 C CA . LEU A 1 305 ? -22.341 -26.089 12.878 1.00 82.81 305 LEU A CA 1
ATOM 2422 C C . LEU A 1 305 ? -21.298 -27.054 12.328 1.00 82.81 305 LEU A C 1
ATOM 2424 O O . LEU A 1 305 ? -20.102 -26.897 12.596 1.00 82.81 305 LEU A O 1
ATOM 2428 N N . SER A 1 306 ? -21.733 -28.022 11.521 1.00 90.38 306 SER A N 1
ATOM 2429 C CA . SER A 1 306 ? -20.787 -28.944 10.902 1.00 90.38 306 SER A CA 1
ATOM 2430 C C . SER A 1 306 ? -19.803 -28.172 10.003 1.00 90.38 306 SER A C 1
ATOM 2432 O O . SER A 1 306 ? -20.166 -27.131 9.447 1.00 90.38 306 SER A O 1
ATOM 2434 N N . PRO A 1 307 ? -18.572 -28.671 9.780 1.00 86.94 307 PRO A N 1
ATOM 2435 C CA . PRO A 1 307 ? -17.622 -28.030 8.865 1.00 86.94 307 PRO A CA 1
ATOM 2436 C C . PRO A 1 307 ? -18.188 -27.810 7.452 1.00 86.94 307 PRO A C 1
ATOM 2438 O O . PRO A 1 307 ? -17.806 -26.869 6.759 1.00 86.94 307 PRO A O 1
ATOM 2441 N N . THR A 1 308 ? -19.130 -28.663 7.036 1.00 88.12 308 THR A N 1
ATOM 2442 C CA . THR A 1 308 ? -19.829 -28.541 5.751 1.00 88.12 308 THR A CA 1
ATOM 2443 C C . THR A 1 308 ? -20.813 -27.374 5.766 1.00 88.12 308 THR A C 1
ATOM 2445 O O . THR A 1 308 ? -20.807 -26.576 4.832 1.00 88.12 308 THR A O 1
ATOM 2448 N N . ASP A 1 309 ? -21.591 -27.215 6.843 1.00 91.56 309 ASP A N 1
ATOM 2449 C CA . ASP A 1 309 ? -22.499 -26.074 7.008 1.00 91.56 309 ASP A CA 1
ATOM 2450 C C . ASP A 1 309 ? -21.723 -24.755 6.993 1.00 91.56 309 ASP A C 1
ATOM 2452 O O . ASP A 1 309 ? -22.110 -23.821 6.296 1.00 91.56 309 ASP A O 1
ATOM 2456 N N . GLN A 1 310 ? -20.589 -24.698 7.700 1.00 87.50 310 GLN A N 1
ATOM 2457 C CA . GLN A 1 310 ? -19.727 -23.513 7.737 1.00 87.50 310 GLN A CA 1
ATOM 2458 C C . GLN A 1 310 ? -19.200 -23.153 6.342 1.00 87.50 310 GLN A C 1
ATOM 2460 O O . GLN A 1 310 ? -19.277 -21.996 5.932 1.00 87.50 310 GLN A O 1
ATOM 2465 N N . LEU A 1 311 ? -18.715 -24.142 5.583 1.00 89.44 311 LEU A N 1
ATOM 2466 C CA . LEU A 1 311 ? -18.192 -23.922 4.234 1.00 89.44 311 LEU A CA 1
ATOM 2467 C C . LEU A 1 311 ? -19.274 -23.427 3.265 1.00 89.44 311 LEU A C 1
ATOM 2469 O O . LEU A 1 311 ? -19.014 -22.529 2.465 1.00 89.44 311 LEU A O 1
ATOM 2473 N N . VAL A 1 312 ? -20.472 -24.014 3.316 1.00 90.44 312 VAL A N 1
ATOM 2474 C CA . VAL A 1 312 ? -21.583 -23.632 2.433 1.00 90.44 312 VAL A CA 1
ATOM 2475 C C . VAL A 1 312 ? -22.114 -22.247 2.805 1.00 90.44 312 VAL A C 1
ATOM 2477 O O . VAL A 1 312 ? -22.252 -21.393 1.926 1.00 90.44 312 VAL A O 1
ATOM 2480 N N . LEU A 1 313 ? -22.336 -21.981 4.096 1.00 92.44 313 LEU A N 1
ATOM 2481 C CA . LEU A 1 313 ? -22.786 -20.673 4.582 1.00 92.44 313 LEU A CA 1
ATOM 2482 C C . LEU A 1 313 ? -21.791 -19.565 4.224 1.00 92.44 313 LEU A C 1
ATOM 2484 O O . LEU A 1 313 ? -22.209 -18.529 3.710 1.00 92.44 313 LEU A O 1
ATOM 2488 N N . ALA A 1 314 ? -20.485 -19.811 4.364 1.00 86.06 314 ALA A N 1
ATOM 2489 C CA . ALA A 1 314 ? -19.443 -18.855 3.984 1.00 86.06 314 ALA A CA 1
ATOM 2490 C C . ALA A 1 314 ? -19.503 -18.433 2.501 1.00 86.06 314 ALA A C 1
ATOM 2492 O O . ALA A 1 314 ? -19.011 -17.366 2.140 1.00 86.06 314 ALA A O 1
ATOM 2493 N N . ARG A 1 315 ? -20.109 -19.242 1.619 1.00 92.00 315 ARG A N 1
ATOM 2494 C CA . ARG A 1 315 ? -20.296 -18.903 0.196 1.00 92.00 315 ARG A CA 1
ATOM 2495 C C . ARG A 1 315 ? -21.643 -18.256 -0.103 1.00 92.00 315 ARG A C 1
ATOM 2497 O O . ARG A 1 315 ? -21.720 -17.446 -1.024 1.00 92.00 315 ARG A O 1
ATOM 2504 N N . LEU A 1 316 ? -22.689 -18.597 0.647 1.00 93.38 316 LEU A N 1
ATOM 2505 C CA . LEU A 1 316 ? -24.030 -18.038 0.448 1.00 93.38 316 LEU A CA 1
ATOM 2506 C C . LEU A 1 316 ? -24.193 -16.648 1.076 1.00 93.38 316 LEU A C 1
ATOM 2508 O O . LEU A 1 316 ? -24.934 -15.828 0.530 1.00 93.38 316 LEU A O 1
ATOM 2512 N N . LEU A 1 317 ? -23.48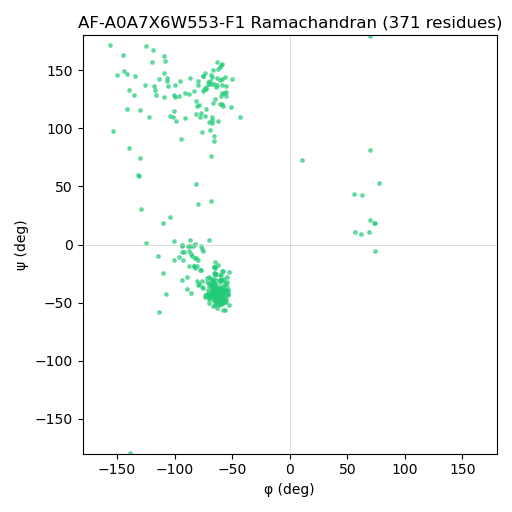9 -16.359 2.176 1.00 92.75 317 LEU A N 1
ATOM 2513 C CA . LEU A 1 317 ? -23.593 -15.078 2.884 1.00 92.75 317 LEU A CA 1
ATOM 2514 C C . LEU A 1 317 ? -23.228 -13.865 2.005 1.00 92.75 317 LEU A C 1
ATOM 2516 O O . LEU A 1 317 ? -24.085 -12.992 1.859 1.00 92.75 317 LEU A O 1
ATOM 2520 N N . PRO A 1 318 ? -22.087 -13.833 1.280 1.00 86.62 318 PRO A N 1
ATOM 2521 C CA . PRO A 1 318 ? -21.758 -12.693 0.415 1.00 86.62 318 PRO A CA 1
ATOM 2522 C C . PRO A 1 318 ? -22.784 -12.442 -0.705 1.00 86.62 318 PRO A C 1
ATOM 2524 O O . PRO A 1 318 ? -23.005 -11.301 -1.124 1.00 86.62 318 PRO A O 1
ATOM 2527 N N . ILE A 1 319 ? -23.437 -13.505 -1.195 1.00 94.25 319 ILE A N 1
ATOM 2528 C CA . ILE A 1 319 ? -24.504 -13.405 -2.203 1.00 94.25 319 ILE A CA 1
ATOM 2529 C C . ILE A 1 319 ? -25.741 -12.743 -1.586 1.00 94.25 319 ILE A C 1
ATOM 2531 O O . ILE A 1 319 ? -26.321 -11.841 -2.196 1.00 94.25 319 ILE A O 1
ATOM 2535 N N . CYS A 1 320 ? -26.119 -13.153 -0.370 1.00 95.25 320 CYS A N 1
ATOM 2536 C CA . CYS A 1 320 ? -27.223 -12.544 0.371 1.00 95.25 320 CYS A CA 1
ATOM 2537 C C . CYS A 1 320 ? -26.954 -11.064 0.656 1.00 95.25 320 CYS A C 1
ATOM 2539 O O . CYS A 1 320 ? -27.836 -10.236 0.437 1.00 95.25 320 CYS A O 1
ATOM 2541 N N . ASP A 1 321 ? -25.739 -10.709 1.070 1.00 91.19 321 ASP A N 1
ATOM 2542 C CA . ASP A 1 321 ? -25.379 -9.323 1.388 1.00 91.19 321 ASP A CA 1
ATOM 2543 C C . ASP A 1 321 ? -25.416 -8.426 0.151 1.00 91.19 321 ASP A C 1
ATOM 2545 O O . ASP A 1 321 ? -26.015 -7.347 0.169 1.00 91.19 321 ASP A O 1
ATOM 2549 N N . THR A 1 322 ? -24.888 -8.916 -0.972 1.00 90.12 322 THR A N 1
ATOM 2550 C CA . THR A 1 322 ? -24.985 -8.217 -2.261 1.00 90.12 322 THR A CA 1
ATOM 2551 C C . THR A 1 322 ? -26.446 -8.006 -2.665 1.00 90.12 322 THR A C 1
ATOM 2553 O O . THR A 1 322 ? -26.832 -6.914 -3.088 1.00 90.12 322 THR A O 1
ATOM 2556 N N . ALA A 1 323 ? -27.288 -9.028 -2.506 1.00 94.62 323 ALA A N 1
ATOM 2557 C CA . ALA A 1 323 ? -28.704 -8.937 -2.836 1.00 94.62 323 ALA A CA 1
ATOM 2558 C C . ALA A 1 323 ? -29.460 -7.963 -1.914 1.00 94.62 323 ALA A C 1
ATOM 2560 O O . ALA A 1 323 ? -30.275 -7.180 -2.399 1.00 94.62 323 ALA A O 1
ATOM 2561 N N . ARG A 1 324 ? -29.143 -7.924 -0.613 1.00 93.25 324 ARG A N 1
ATOM 2562 C CA . ARG A 1 324 ? -29.690 -6.939 0.339 1.00 93.25 324 ARG A CA 1
ATOM 2563 C C . ARG A 1 324 ? -29.319 -5.511 -0.051 1.00 93.25 324 ARG A C 1
ATOM 2565 O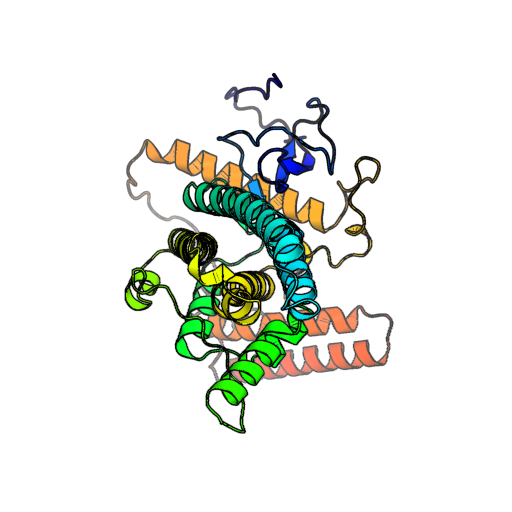 O . ARG A 1 324 ? -30.187 -4.639 -0.036 1.00 93.25 324 ARG A O 1
ATOM 2572 N N . ILE A 1 325 ? -28.077 -5.272 -0.480 1.00 92.38 325 ILE A N 1
ATOM 2573 C CA . ILE A 1 325 ? -27.671 -3.961 -1.006 1.00 92.38 325 ILE A CA 1
ATOM 2574 C C . ILE A 1 325 ? -28.565 -3.582 -2.190 1.00 92.38 325 ILE A C 1
ATOM 2576 O O . ILE A 1 325 ? -29.142 -2.496 -2.184 1.00 92.38 325 ILE A O 1
ATOM 2580 N N . LEU A 1 326 ? -28.771 -4.489 -3.152 1.00 91.31 326 LEU A N 1
ATOM 2581 C CA . LEU A 1 326 ? -29.640 -4.237 -4.308 1.00 91.31 326 LEU A CA 1
ATOM 2582 C C . LEU A 1 326 ? -31.083 -3.876 -3.914 1.00 91.31 326 LEU A C 1
ATOM 2584 O O . LEU A 1 326 ? -31.671 -2.989 -4.534 1.00 91.31 326 LEU A O 1
ATOM 2588 N N . VAL A 1 327 ? -31.632 -4.499 -2.864 1.00 95.06 327 VAL A N 1
ATOM 2589 C CA . VAL A 1 327 ? -32.978 -4.197 -2.337 1.00 95.06 327 VAL A CA 1
ATOM 2590 C C . VAL A 1 327 ? -33.083 -2.770 -1.784 1.00 95.06 327 VAL A C 1
ATOM 2592 O O . VAL A 1 327 ? -34.124 -2.122 -1.940 1.00 95.06 327 VAL A O 1
ATOM 2595 N N . THR A 1 328 ? -32.007 -2.257 -1.179 1.00 91.94 328 THR A N 1
ATOM 2596 C CA . THR A 1 328 ? -31.976 -0.913 -0.573 1.00 91.94 328 THR A CA 1
ATOM 2597 C C . THR A 1 328 ? -31.773 0.225 -1.575 1.00 91.94 328 THR A C 1
ATOM 2599 O O . THR A 1 328 ? -32.008 1.385 -1.235 1.00 91.94 328 THR A O 1
ATOM 2602 N N . LEU A 1 329 ? -31.386 -0.073 -2.820 1.00 89.12 329 LEU A N 1
ATOM 2603 C CA . LEU A 1 329 ? -31.210 0.943 -3.857 1.00 89.12 329 LEU A CA 1
ATOM 2604 C C . LEU A 1 329 ? -32.552 1.565 -4.286 1.00 89.12 329 LEU A C 1
ATOM 2606 O O . LEU A 1 329 ? -33.585 0.896 -4.391 1.00 89.12 329 LEU A O 1
ATOM 2610 N N . ASP A 1 330 ? -32.526 2.858 -4.622 1.00 89.38 330 ASP A N 1
ATOM 2611 C CA . ASP A 1 330 ? -33.679 3.590 -5.169 1.00 89.38 330 ASP A CA 1
ATOM 2612 C C . ASP A 1 330 ? -33.842 3.343 -6.682 1.00 89.38 330 ASP A C 1
ATOM 2614 O O . ASP A 1 330 ? -33.853 4.243 -7.519 1.00 89.38 330 ASP A O 1
ATOM 2618 N N . ASN A 1 331 ? -33.875 2.065 -7.059 1.00 95.88 331 ASN A N 1
ATOM 2619 C CA . ASN A 1 331 ? -34.069 1.616 -8.428 1.00 95.88 331 ASN A CA 1
ATOM 2620 C C . ASN A 1 331 ? -34.959 0.371 -8.421 1.00 95.88 331 ASN A C 1
ATOM 2622 O O . ASN A 1 331 ? -34.567 -0.674 -7.905 1.00 95.88 331 ASN A O 1
ATOM 2626 N N . GLY A 1 332 ? -36.149 0.470 -9.023 1.00 94.50 332 GLY A N 1
ATOM 2627 C CA . GLY A 1 332 ? -37.139 -0.614 -8.998 1.00 94.50 332 GLY A CA 1
ATOM 2628 C C . GLY A 1 332 ? -36.623 -1.938 -9.569 1.00 94.50 332 GLY A C 1
ATOM 2629 O O . GLY A 1 332 ? -36.930 -2.992 -9.026 1.00 94.50 332 GLY A O 1
ATOM 2630 N N . ARG A 1 333 ? -35.776 -1.889 -10.604 1.00 92.69 333 ARG A N 1
ATOM 2631 C CA . ARG A 1 333 ? -35.201 -3.091 -11.222 1.00 92.69 333 ARG A CA 1
ATOM 2632 C C . ARG A 1 333 ? -34.094 -3.704 -10.369 1.00 92.69 333 ARG A C 1
ATOM 2634 O O . ARG A 1 333 ? -33.992 -4.921 -10.299 1.00 92.69 333 ARG A O 1
ATOM 2641 N N . ALA A 1 334 ? -33.271 -2.879 -9.720 1.00 90.38 334 ALA A N 1
ATOM 2642 C CA . ALA A 1 334 ? -32.263 -3.374 -8.785 1.00 90.38 334 ALA A CA 1
ATOM 2643 C C . ALA A 1 334 ? -32.925 -4.083 -7.596 1.00 90.38 334 ALA A C 1
ATOM 2645 O O . ALA A 1 334 ? -32.515 -5.185 -7.244 1.00 90.38 334 ALA A O 1
ATOM 2646 N N . ARG A 1 335 ? -34.002 -3.498 -7.060 1.00 96.12 335 ARG A N 1
ATOM 2647 C CA . ARG A 1 335 ? -34.782 -4.099 -5.977 1.00 96.12 335 ARG A CA 1
ATOM 2648 C C . ARG A 1 335 ? -35.372 -5.450 -6.369 1.00 96.12 335 ARG A C 1
ATOM 2650 O O . ARG A 1 335 ? -35.164 -6.417 -5.648 1.00 96.12 335 ARG A O 1
ATOM 2657 N N . GLU A 1 336 ? -36.022 -5.528 -7.529 1.00 93.69 336 GLU A N 1
ATOM 2658 C CA . GLU A 1 336 ? -36.579 -6.781 -8.057 1.00 93.69 336 GLU A CA 1
ATOM 2659 C C . GLU A 1 336 ? -35.495 -7.860 -8.228 1.00 93.69 336 GLU A C 1
ATOM 2661 O O . GLU A 1 336 ? -35.695 -9.009 -7.838 1.00 93.69 336 GLU A O 1
ATOM 2666 N N . CYS A 1 337 ? -34.315 -7.492 -8.741 1.00 95.19 337 CYS A N 1
ATOM 2667 C CA . CYS A 1 337 ? -33.179 -8.410 -8.832 1.00 95.19 337 CYS A CA 1
ATOM 2668 C C . CYS A 1 337 ? -32.700 -8.886 -7.451 1.00 95.19 337 CYS A C 1
ATOM 2670 O O . CYS A 1 337 ? -32.428 -10.072 -7.285 1.00 95.19 337 CYS A O 1
ATOM 2672 N N . GLY A 1 338 ? -32.593 -7.987 -6.468 1.00 95.56 338 GLY A N 1
ATOM 2673 C CA . GLY A 1 338 ? -32.191 -8.336 -5.104 1.00 95.56 338 GLY A CA 1
ATOM 2674 C C . GLY A 1 338 ? -33.177 -9.297 -4.435 1.00 95.56 338 GLY A C 1
ATOM 2675 O O . GLY A 1 338 ? -32.770 -10.329 -3.906 1.00 95.56 338 GLY A O 1
ATOM 2676 N N . GLU A 1 339 ? -34.478 -9.014 -4.532 1.00 95.81 339 GLU A N 1
ATOM 2677 C CA . GLU A 1 339 ? -35.546 -9.886 -4.022 1.00 95.81 339 GLU A CA 1
ATOM 2678 C C . GLU A 1 339 ? -35.537 -11.260 -4.705 1.00 95.81 339 GLU A C 1
ATOM 2680 O O . GLU A 1 339 ? -35.666 -12.288 -4.037 1.00 95.81 339 GLU A O 1
ATOM 2685 N N . TYR A 1 340 ? -35.334 -11.292 -6.027 1.00 96.44 340 TYR A N 1
ATOM 2686 C CA . TYR A 1 340 ? -35.212 -12.536 -6.781 1.00 96.44 340 TYR A CA 1
ATOM 2687 C C . TYR A 1 340 ? -34.025 -13.374 -6.292 1.00 96.44 340 TYR A C 1
ATOM 2689 O O . TYR A 1 340 ? -34.197 -14.553 -5.996 1.00 96.44 340 TYR A O 1
ATOM 2697 N N . ILE A 1 341 ? -32.837 -12.774 -6.155 1.00 96.38 341 ILE A N 1
ATOM 2698 C CA . ILE A 1 341 ? -31.634 -13.487 -5.699 1.00 96.38 341 ILE A CA 1
ATOM 2699 C C . ILE A 1 341 ? -31.838 -14.054 -4.291 1.00 96.38 341 ILE A C 1
ATOM 2701 O O . ILE A 1 341 ? -31.548 -15.227 -4.074 1.00 96.38 341 ILE A O 1
ATOM 2705 N N . LEU A 1 342 ? -32.370 -13.265 -3.349 1.00 96.75 342 LEU A N 1
ATOM 2706 C CA . LEU A 1 342 ? -32.625 -13.738 -1.982 1.00 96.75 342 LEU A CA 1
ATOM 2707 C C . LEU A 1 342 ? -33.585 -14.933 -1.963 1.00 96.75 342 LEU A C 1
ATOM 2709 O O . LEU A 1 342 ? -33.352 -15.894 -1.231 1.00 96.75 342 LEU A O 1
ATOM 2713 N N . ARG A 1 343 ? -34.628 -14.909 -2.800 1.00 97.38 343 ARG A N 1
ATOM 2714 C CA . ARG A 1 343 ? -35.565 -16.030 -2.927 1.00 97.38 343 ARG A CA 1
ATOM 2715 C C . ARG A 1 343 ? -34.891 -17.289 -3.475 1.00 97.38 343 ARG A C 1
ATOM 2717 O O . ARG A 1 343 ? -35.096 -18.364 -2.923 1.00 97.38 343 ARG A O 1
ATOM 2724 N N . GLU A 1 344 ? -34.083 -17.171 -4.526 1.00 97.56 344 GLU A N 1
ATOM 2725 C CA . GLU A 1 344 ? -33.400 -18.338 -5.102 1.00 97.56 344 GLU A CA 1
ATOM 2726 C C . GLU A 1 344 ? -32.321 -18.900 -4.163 1.00 97.56 344 GLU A C 1
ATOM 2728 O O . GLU A 1 344 ? -32.157 -20.115 -4.082 1.00 97.56 344 GLU A O 1
ATOM 2733 N N . VAL A 1 345 ? -31.627 -18.050 -3.395 1.00 96.69 345 VAL A N 1
ATOM 2734 C CA . VAL A 1 345 ? -30.695 -18.512 -2.351 1.00 96.69 345 VAL A CA 1
ATOM 2735 C C . VAL A 1 345 ? -31.438 -19.239 -1.231 1.00 96.69 345 VAL A C 1
ATOM 2737 O O . VAL A 1 345 ? -30.952 -20.264 -0.757 1.00 96.69 345 VAL A O 1
ATOM 2740 N N . HIS 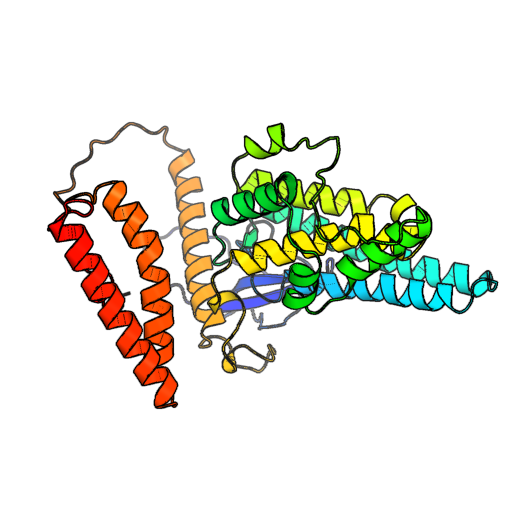A 1 346 ? -32.623 -18.762 -0.836 1.00 96.44 346 HIS A N 1
ATOM 2741 C CA . HIS A 1 346 ? -33.463 -19.463 0.135 1.00 96.44 346 HIS A CA 1
ATOM 2742 C C . HIS A 1 346 ? -33.869 -20.855 -0.367 1.00 96.44 346 HIS A C 1
ATOM 2744 O O . HIS A 1 346 ? -33.674 -21.831 0.350 1.00 96.44 346 HIS A O 1
ATOM 2750 N N . HIS A 1 347 ? -34.357 -20.964 -1.609 1.00 96.31 347 HIS A N 1
ATOM 2751 C CA . HIS A 1 347 ? -34.711 -22.258 -2.201 1.00 96.31 347 HIS A CA 1
ATOM 2752 C C . HIS A 1 347 ? -33.511 -23.206 -2.265 1.00 96.31 347 HIS A C 1
ATOM 2754 O O . HIS A 1 347 ? -33.610 -24.343 -1.820 1.00 96.31 347 HIS A O 1
ATOM 2760 N N . LEU A 1 348 ? -32.356 -22.722 -2.739 1.00 96.62 348 LEU A N 1
ATOM 2761 C CA . LEU A 1 348 ? -31.132 -23.520 -2.786 1.00 96.62 348 LEU A CA 1
ATOM 2762 C C . LEU A 1 348 ? -30.730 -24.020 -1.392 1.00 96.62 348 LEU A C 1
ATOM 2764 O O . LEU A 1 348 ? -30.345 -25.174 -1.240 1.00 96.62 348 LEU A O 1
ATOM 2768 N N . PHE A 1 349 ? -30.815 -23.165 -0.373 1.00 96.25 349 PHE A N 1
ATOM 2769 C CA . PHE A 1 349 ? -30.517 -23.545 1.004 1.00 96.25 349 PHE A CA 1
ATOM 2770 C C . PHE A 1 349 ? -31.460 -24.647 1.509 1.00 96.25 349 PHE A C 1
ATOM 2772 O O . PHE A 1 349 ? -30.992 -25.641 2.063 1.00 96.25 349 PHE A O 1
ATOM 2779 N N . THR A 1 350 ? -32.767 -24.513 1.268 1.00 95.38 350 THR A N 1
ATOM 2780 C CA . THR A 1 350 ? -33.759 -25.540 1.615 1.00 95.38 350 THR A CA 1
ATOM 2781 C C . THR A 1 350 ? -33.489 -26.853 0.883 1.00 95.38 350 THR A C 1
ATOM 2783 O O . THR A 1 350 ? -33.439 -27.898 1.527 1.00 95.38 350 THR A O 1
ATOM 2786 N N . ASP A 1 351 ? -33.213 -26.809 -0.422 1.00 96.31 351 ASP A N 1
ATOM 2787 C CA . ASP A 1 351 ? -32.879 -27.998 -1.213 1.00 96.31 351 ASP A CA 1
ATOM 2788 C C . ASP A 1 351 ? -31.640 -28.711 -0.646 1.00 96.31 351 ASP A C 1
ATOM 2790 O O . ASP A 1 351 ? -31.625 -29.937 -0.522 1.00 96.31 351 ASP A O 1
ATOM 2794 N N . LEU A 1 352 ? -30.608 -27.955 -0.246 1.00 95.06 352 LEU A N 1
ATOM 2795 C CA . LEU A 1 352 ? -29.392 -28.496 0.372 1.00 95.06 352 LEU A CA 1
ATOM 2796 C C . LEU A 1 352 ? -29.662 -29.159 1.731 1.00 95.06 352 LEU A C 1
ATOM 2798 O O . LEU A 1 352 ? -29.011 -30.158 2.054 1.00 95.06 352 LEU A O 1
ATOM 2802 N N . GLN A 1 353 ? -30.613 -28.640 2.512 1.00 95.12 353 GLN A N 1
ATOM 2803 C CA . GLN A 1 353 ? -31.063 -29.279 3.751 1.00 95.12 353 GLN A CA 1
ATOM 2804 C C . GLN A 1 353 ? -31.856 -30.562 3.470 1.00 95.12 353 GLN A C 1
ATOM 2806 O O . GLN A 1 353 ? -31.625 -31.579 4.123 1.00 95.12 353 GLN A O 1
ATOM 2811 N N . GLU A 1 354 ? -32.748 -30.553 2.475 1.00 94.62 354 GLU A N 1
ATOM 2812 C CA . GLU A 1 354 ? -33.569 -31.715 2.108 1.00 94.62 354 GLU A CA 1
ATOM 2813 C C . GLU A 1 354 ? -32.731 -32.899 1.610 1.00 94.62 354 GLU A C 1
ATOM 2815 O O . GLU A 1 354 ? -33.013 -34.049 1.956 1.00 94.62 354 GLU A O 1
ATOM 2820 N N . ILE A 1 355 ? -31.666 -32.638 0.843 1.00 95.88 355 ILE A N 1
ATOM 2821 C CA . ILE A 1 355 ? -30.751 -33.687 0.361 1.00 95.88 355 ILE A CA 1
ATOM 2822 C C . ILE A 1 355 ? -29.681 -34.087 1.393 1.00 95.88 355 ILE A C 1
ATOM 2824 O O . ILE A 1 355 ? -28.843 -34.942 1.103 1.00 95.88 355 ILE A O 1
ATOM 2828 N N . GLY A 1 356 ? -29.690 -33.478 2.583 1.00 93.25 356 GLY A N 1
ATOM 2829 C CA . GLY A 1 356 ? -28.774 -33.790 3.681 1.00 93.25 356 GLY A CA 1
ATOM 2830 C C . GLY A 1 356 ? -27.335 -33.306 3.481 1.00 93.25 356 GLY A C 1
ATOM 2831 O O . GLY A 1 356 ? -26.431 -33.818 4.140 1.00 93.25 356 GLY A O 1
ATOM 2832 N N . VAL A 1 357 ? -27.101 -32.348 2.576 1.00 92.88 357 VAL A N 1
ATOM 2833 C CA . VAL A 1 357 ? -25.796 -31.672 2.440 1.00 92.88 357 VAL A CA 1
ATOM 2834 C C . VAL A 1 357 ? -25.609 -30.647 3.554 1.00 92.88 357 VAL A C 1
ATOM 2836 O O . VAL A 1 357 ? -24.501 -30.502 4.066 1.00 92.88 357 VAL A O 1
ATOM 2839 N N . MET A 1 358 ? -26.690 -29.968 3.936 1.00 94.69 358 MET A N 1
ATOM 2840 C CA . MET A 1 358 ? -26.726 -29.070 5.081 1.00 94.69 358 MET A CA 1
ATOM 2841 C C . MET A 1 358 ? -27.555 -29.647 6.224 1.00 94.69 358 MET A C 1
ATOM 2843 O O . MET A 1 358 ? -28.559 -30.330 6.014 1.00 94.69 358 MET A O 1
ATOM 2847 N N . SER A 1 359 ? -27.155 -29.333 7.451 1.00 92.38 359 SER A N 1
ATOM 2848 C CA . SER A 1 359 ? -27.901 -29.702 8.648 1.00 92.38 359 SER A CA 1
ATOM 2849 C C . SER A 1 359 ? -29.249 -28.979 8.684 1.00 92.38 359 SER A C 1
ATOM 2851 O O . SER A 1 359 ? -29.330 -27.768 8.467 1.00 92.38 359 SER A O 1
ATOM 2853 N N . SER A 1 360 ? -30.314 -29.685 9.070 1.00 90.31 360 SER A N 1
ATOM 2854 C CA . SER A 1 360 ? -31.651 -29.091 9.248 1.00 90.31 360 SER A CA 1
ATOM 2855 C C . SER A 1 360 ? -31.704 -28.018 10.346 1.00 90.31 360 SER A C 1
ATOM 2857 O O . SER A 1 360 ? -32.654 -27.249 10.408 1.00 90.31 360 SER A O 1
ATOM 2859 N N . GLY A 1 361 ? -30.708 -27.994 11.239 1.00 88.19 361 GLY A N 1
ATOM 2860 C CA . GLY A 1 361 ? -30.548 -26.984 12.289 1.00 88.19 361 GLY A CA 1
ATOM 2861 C C . GLY A 1 361 ? -29.656 -25.801 11.905 1.00 88.19 361 GLY A C 1
ATOM 2862 O O . GLY A 1 361 ? -29.457 -24.918 12.735 1.00 88.19 361 GLY A O 1
ATOM 2863 N N . ALA A 1 362 ? -29.094 -25.777 10.691 1.00 89.75 362 ALA A N 1
ATOM 2864 C CA . ALA A 1 362 ? -28.300 -24.643 10.235 1.00 89.75 362 ALA A CA 1
ATOM 2865 C C . ALA A 1 362 ? -29.198 -23.404 10.030 1.00 89.75 362 ALA A C 1
ATOM 2867 O O . ALA A 1 362 ? -30.302 -23.542 9.492 1.00 89.75 362 ALA A O 1
ATOM 2868 N N . PRO A 1 363 ? -28.758 -22.200 10.439 1.00 91.00 363 PRO A N 1
ATOM 2869 C CA . PRO A 1 363 ? -29.538 -20.981 10.269 1.00 91.00 363 PRO A CA 1
ATOM 2870 C C . PRO A 1 363 ? -29.627 -20.598 8.789 1.00 91.00 363 PRO A C 1
ATOM 2872 O O . PRO A 1 363 ? -28.645 -20.696 8.052 1.00 91.00 363 PRO A O 1
ATOM 2875 N N . SER A 1 364 ? -30.798 -20.127 8.360 1.00 92.50 364 SER A N 1
ATOM 2876 C CA . SER A 1 364 ? -30.993 -19.624 7.000 1.00 92.50 364 SER A CA 1
ATOM 2877 C C . SER A 1 364 ? -30.142 -18.364 6.777 1.00 92.50 364 SER A C 1
ATOM 2879 O O . SER A 1 364 ? -30.304 -17.390 7.519 1.00 92.50 364 SER A O 1
ATOM 2881 N N . PRO A 1 365 ? -29.280 -18.314 5.742 1.00 91.06 365 PRO A N 1
ATOM 2882 C CA . PRO A 1 365 ? -28.448 -17.141 5.465 1.00 91.06 365 PRO A CA 1
ATOM 2883 C C . PRO A 1 365 ? -29.282 -15.917 5.051 1.00 91.06 365 PRO A C 1
ATOM 2885 O O . PRO A 1 365 ? -28.820 -14.782 5.159 1.00 91.06 365 PRO A O 1
ATOM 2888 N N . VAL A 1 366 ? -30.530 -16.130 4.614 1.00 92.44 366 VAL A N 1
ATOM 2889 C CA . VAL A 1 366 ? -31.471 -15.066 4.232 1.00 92.44 366 VAL A CA 1
ATOM 2890 C C . VAL A 1 366 ? -32.114 -14.415 5.461 1.00 92.44 366 VAL A C 1
ATOM 2892 O O . VAL A 1 366 ? -32.333 -13.204 5.453 1.00 92.44 366 VAL A O 1
ATOM 2895 N N . GLU A 1 367 ? -32.358 -15.192 6.523 1.00 85.94 367 GLU A N 1
ATOM 2896 C CA . GLU A 1 367 ? -33.060 -14.765 7.747 1.00 85.94 367 GLU A CA 1
ATOM 2897 C C . GLU A 1 367 ? -32.134 -14.231 8.845 1.00 85.94 367 GLU A C 1
ATOM 2899 O O . GLU A 1 367 ? -32.621 -13.733 9.859 1.00 85.94 367 GLU A O 1
ATOM 2904 N N . GLN A 1 368 ? -30.812 -14.313 8.664 1.00 76.31 368 GLN A N 1
ATOM 2905 C CA . GLN A 1 368 ? -29.862 -13.641 9.547 1.00 76.31 368 GLN A CA 1
ATOM 2906 C C . GLN A 1 368 ? -30.010 -12.121 9.399 1.00 76.31 368 GLN A C 1
ATOM 2908 O O . GLN A 1 368 ? -29.386 -11.479 8.554 1.00 76.31 368 GLN A O 1
ATOM 2913 N N . ASP A 1 369 ? -30.897 -11.553 10.214 1.00 56.62 369 ASP A N 1
ATOM 2914 C CA . ASP A 1 369 ? -30.994 -10.121 10.448 1.00 56.62 369 ASP A CA 1
ATOM 2915 C C . ASP A 1 369 ? -29.726 -9.690 11.201 1.00 56.62 369 ASP A C 1
ATOM 2917 O O . ASP A 1 369 ? -29.570 -9.972 12.387 1.00 56.62 369 ASP A O 1
ATOM 2921 N N . TYR A 1 370 ? -28.842 -8.940 10.539 1.00 52.34 370 TYR A N 1
ATOM 2922 C CA . TYR A 1 370 ? -27.755 -8.176 11.176 1.00 52.34 370 TYR A CA 1
ATOM 2923 C C . TYR A 1 370 ? -28.301 -6.991 12.006 1.00 52.34 370 TYR A C 1
ATOM 2925 O O . TYR A 1 370 ? -27.766 -5.886 11.974 1.00 52.34 370 TYR A O 1
ATOM 2933 N N . ARG A 1 371 ? -29.440 -7.164 12.689 1.00 37.72 371 ARG A N 1
ATOM 2934 C CA . ARG A 1 371 ? -30.094 -6.087 13.448 1.00 37.72 371 ARG A CA 1
ATOM 2935 C C . ARG A 1 371 ? -29.549 -5.903 14.857 1.00 37.72 371 ARG A C 1
ATOM 2937 O O . ARG A 1 371 ? -29.857 -4.878 15.454 1.00 37.72 371 ARG A O 1
ATOM 2944 N N . ASP A 1 372 ? -28.709 -6.812 15.332 1.00 34.84 372 ASP A N 1
ATOM 2945 C CA . ASP A 1 372 ? -28.088 -6.725 16.649 1.00 34.84 372 ASP A CA 1
ATOM 2946 C C . ASP A 1 372 ? -26.571 -6.932 16.537 1.00 34.84 372 ASP A C 1
ATOM 2948 O O . ASP A 1 372 ? -26.087 -8.000 16.888 1.00 34.84 372 ASP A O 1
ATOM 2952 N N . GLU A 1 373 ? -25.822 -5.937 16.039 1.00 35.72 373 GLU A N 1
ATOM 2953 C CA . GLU A 1 373 ? -24.376 -5.775 16.327 1.00 35.72 373 GLU A CA 1
ATOM 2954 C C . GLU A 1 373 ? -23.842 -4.348 16.083 1.00 35.72 373 GLU A C 1
ATOM 2956 O O . GLU A 1 373 ? -23.999 -3.799 14.966 1.00 35.72 373 GLU A O 1
#

Mean predicted aligned error: 12.64 Å

Secondary structure (DSSP, 8-state):
---PPPP---S-------EEEEEEETTT--EEEEEE-GGG---TT-EES---TT--EEE-TTTTGGGHHHHHHHHHHHHHHHH-TT-HHHHHHHHHHHHHHHHHHHHHHHHHHHHHHTT-EEETTB-HHHHHHHHHHHHHT-EEHHHHHHHHT--HHHHHHHHHHHHHT-SS---EE-----TTS-HHHHHHS-HHHHHHHHHHHHHHHHH-GGGGSSHHHHIIIIIHHHHHHHHHHHHHB-GGGGT-SGGGSS--TTS--TTSHHHHHHHHHHHHHHHHHHHHHHHTTS----PPP------PPPHHHHHHHHHHHHHHHHHHHHHHSS-HHHHHHHHHHHHHHHHHHHHHHHTTSS-TTSPPTTT--TT--

Foldseek 3Di:
DQDPDDDDDDPDCDPLPFFWAFEAAPQQRFTWIFGHDPPSPDFHHYYDNDDDPQTATEDFPPRLVSLVVLVVLLLVLLVVCVVVVPDVVSVVVSVVSNVVSLVSSLSNLVVVLVCLLVLRYDHAQFDLVLLLVLLLCLQPVFDFQVVLCVVLVHDLSVVLQVVVCVVVVHPDGDGGHHDDADPVCDVVNLVPDDRSVSLSSLSVRLSVLSVDPVCSPHSSSVSVRHVVSSSSSVVSSVVGGDVLRNLPDPLSPDTDRPRPCRPRSNRVSVVVRSVVSVVVVVCVVVPVVDDDDDDDDDDDDDPPFDPLLVVVLVVLLVQLVCLVVQCPDPDPVSNVSSVVSLVVLQVVVVVCCVVPSGPPPRDRSNPPDPPDD

pLDDT: mean 88.28, std 15.64, range [29.91, 98.12]